Protein AF-0000000072555008 (afdb_homodimer)

Radius of gyration: 29.47 Å; Cα contacts (8 Å, |Δi|>4): 567; chains: 2; bounding box: 93×128×51 Å

Sequence (482 aa):
AQQAQQMPFIKNLASSDRKLRVESLSSLQSFLSSRTSLTPLDARKLWTGLYYALWMTDRPRPQQALASDLANLVHDLQDACVETWLAAFWSVLGTQWPHIEALRLDKFLLLVRRVFAAQVRVVKQRGYKGGDDVVEGVKRVLAGWCFDKEDEQRVALGLRLHVLDVWVDELEREGALGDDDEDARAFVEFVGGLVEGLKRCPVKSVRQRAGESHDDERLPWVEKKEGEEDEDEDEEVGGEDAQQAQQMPFIKNLASSDRKLRVESLSSLQSFLSSRTSLTPLDARKLWTGLYYALWMTDRPRPQQALASDLANLVHDLQDACVETWLAAFWSVLGTQWPHIEALRLDKFLLLVRRVFAAQVRVVKQRGYKGGDDVVEGVKRVLAGWCFDKEDEQRVALGLRLHVLDVWVDELEREGALGDDDEDARAFVEFVGGLVEGLKRCPVKSVRQRAGESHDDERLPWVEKKEGEEDEDEDEEVGGED

InterPro domains:
  IPR010301 Ribosomal RNA processing protein 1 [PF05997] (5-236)
  IPR010301 Ribosomal RNA processing protein 1 [PTHR13026] (2-173)

Solvent-accessible surface area (backbone atoms only — not comparable to full-atom values): 26040 Å² total; per-residue (Å²): 120,72,65,76,65,57,54,72,37,44,46,31,54,32,42,90,47,63,68,50,22,52,52,16,50,52,50,44,48,53,54,47,42,69,36,77,64,57,54,60,67,58,31,30,53,52,38,44,44,50,50,47,23,54,68,52,35,71,51,66,67,63,35,52,53,48,30,48,53,60,27,50,49,61,76,47,40,35,70,74,28,40,41,40,46,55,41,17,44,51,52,44,48,24,71,45,49,86,74,53,48,79,93,60,37,62,59,51,57,50,27,50,51,38,34,54,30,39,55,52,44,57,27,54,78,56,58,38,38,84,86,38,66,56,41,52,30,49,52,47,37,42,45,55,60,61,40,34,58,80,49,81,71,62,56,31,64,71,57,44,50,47,45,49,71,39,52,65,60,33,36,46,74,70,48,45,52,85,39,84,46,67,39,34,43,50,51,52,50,49,54,49,49,40,38,56,54,25,51,70,33,90,49,62,71,51,18,52,43,25,48,57,49,70,59,35,68,83,39,91,84,32,76,67,72,68,67,77,73,73,72,69,66,69,72,69,66,65,77,74,136,121,72,64,77,64,58,54,72,38,42,45,30,52,33,43,91,47,63,68,49,20,53,52,15,50,52,50,46,47,54,56,47,42,67,36,78,63,56,53,60,68,58,31,29,53,52,39,47,44,50,49,49,24,54,70,52,35,71,51,67,66,64,34,52,53,49,30,47,52,60,28,51,49,60,76,47,40,35,68,76,27,41,40,39,46,55,42,17,44,51,52,42,49,23,69,46,48,85,73,54,48,78,93,60,37,61,59,53,57,50,28,51,51,38,34,53,32,39,54,51,47,58,26,54,77,56,59,36,38,82,85,38,68,56,42,51,32,49,52,49,36,43,44,54,59,60,42,34,58,80,49,81,71,61,56,32,66,70,58,42,49,48,45,48,72,40,53,66,61,35,37,45,73,70,46,46,52,85,40,86,46,67,39,34,44,51,51,53,50,49,54,49,49,40,38,56,53,25,53,70,33,92,50,63,72,50,16,52,42,24,48,58,49,70,57,35,68,85,39,91,86,35,77,69,72,69,69,78,72,76,74,74,70,74,76,72,75,70,75,73,126

Organism: Hypocrea jecorina (strain QM6a) (NCBI:txid431241)

Foldseek 3Di:
DVVLVCLVLLQQCLPPDPVSNVVSLVVVLVVQLPDPEDDLVSLLSVLLSLVVSLLNRDDDVSLLVSLLSLLQSLVSHDLNHNLSNLLSNLLNCQVCVVVDDPSRVVSVLSSLLNNLLSLLLQCVVVVLDPPPPSSVSSLCSCCVRQLPQVCPSVGHPVSNLSSLVCNVVSCVVNPLQPPPRPSSLVSLVSSLVSLCSNLPHPDPSSNVSSVVSSQDCSRPVNPPPPPPPCPVPPPPPPPDD/DVVLVCLVLLQQCLPPDPVSNVVSLVVVLVVQLPDPEDDLVSLLSVLLSLVVSLLNRDDDVSLLVSLLSLLQSLVSHDLNHNLSNLLSNLLNCQVCVVVDDPSRVVSVLSSLLNNLLSLLLQCVVVVLDPPPPSSVSSLCSCCVRQLPQVCPSVGHPVSNLSSLVCNVVSCVVNPLQPPPRPSSLVVLVSSLVSLCSNLPHPDPSSNVSSVVSSQPCSRPVNPPPPPPPPPVPDDPDPPPD

Structure (mmCIF, N/CA/C/O backbone):
data_AF-0000000072555008-model_v1
#
loop_
_entity.id
_entity.type
_entity.pdbx_description
1 polymer 'Predicted protein'
#
loop_
_atom_site.group_PDB
_atom_site.id
_atom_site.type_symbol
_atom_site.label_atom_id
_atom_site.label_alt_id
_atom_site.label_comp_id
_atom_site.label_asym_id
_atom_site.label_entity_id
_atom_site.label_seq_id
_atom_site.pdbx_PDB_ins_code
_atom_site.Cartn_x
_atom_site.Cartn_y
_atom_site.Cartn_z
_atom_site.occupancy
_atom_site.B_iso_or_equiv
_atom_site.auth_seq_id
_atom_site.auth_comp_id
_atom_site.auth_asym_id
_atom_site.auth_atom_id
_atom_site.pdbx_PDB_model_num
ATOM 1 N N . ALA A 1 1 ? -21.734 2.578 4.02 1 36.19 1 ALA A N 1
ATOM 2 C CA . ALA A 1 1 ? -20.781 1.483 3.887 1 36.19 1 ALA A CA 1
ATOM 3 C C . ALA A 1 1 ? -20.547 1.129 2.422 1 36.19 1 ALA A C 1
ATOM 5 O O . ALA A 1 1 ? -19.406 0.965 1.988 1 36.19 1 ALA A O 1
ATOM 6 N N . GLN A 1 2 ? -21.625 1.096 1.721 1 43.75 2 GLN A N 1
ATOM 7 C CA . GLN A 1 2 ? -21.656 0.642 0.334 1 43.75 2 GLN A CA 1
ATOM 8 C C . GLN A 1 2 ? -20.969 1.645 -0.585 1 43.75 2 GLN A C 1
ATOM 10 O O . GLN A 1 2 ? -20.266 1.254 -1.526 1 43.75 2 GLN A O 1
ATOM 15 N N . GLN A 1 3 ? -21.156 2.912 -0.338 1 46.06 3 GLN A N 1
ATOM 16 C CA . GLN A 1 3 ? -20.766 4.016 -1.208 1 46.06 3 GLN A CA 1
ATOM 17 C C . GLN A 1 3 ? -19.25 4.203 -1.208 1 46.06 3 GLN A C 1
ATOM 19 O O . GLN A 1 3 ? -18.672 4.586 -2.225 1 46.06 3 GLN A O 1
ATOM 24 N N . ALA A 1 4 ? -18.625 4.078 -0.032 1 45.91 4 ALA A N 1
ATOM 25 C CA . ALA A 1 4 ? -17.172 4.246 0.033 1 45.91 4 ALA A CA 1
ATOM 26 C C . ALA A 1 4 ? -16.453 3.172 -0.778 1 45.91 4 ALA A C 1
ATOM 28 O O . ALA A 1 4 ? -15.258 3.281 -1.046 1 45.91 4 ALA A O 1
ATOM 29 N N . GLN A 1 5 ? -17.281 2.111 -1.047 1 48.34 5 GLN A N 1
ATOM 30 C CA . GLN A 1 5 ? -16.75 0.978 -1.797 1 48.34 5 GLN A CA 1
ATOM 31 C C . GLN A 1 5 ? -16.391 1.383 -3.221 1 48.34 5 GLN A C 1
ATOM 33 O O . GLN A 1 5 ? -15.461 0.819 -3.814 1 48.34 5 GLN A O 1
ATOM 38 N N . GLN A 1 6 ? -17.203 2.395 -3.84 1 57.12 6 GLN A N 1
ATOM 39 C CA . GLN A 1 6 ? -16.969 2.736 -5.234 1 57.12 6 GLN A CA 1
ATOM 40 C C . GLN A 1 6 ? -16.281 4.098 -5.355 1 57.12 6 GLN A C 1
ATOM 42 O O . GLN A 1 6 ? -16.938 5.137 -5.262 1 57.12 6 GLN A O 1
ATOM 47 N N . MET A 1 7 ? -14.992 4.113 -4.961 1 64.31 7 MET A N 1
ATOM 48 C CA . MET A 1 7 ? -14.305 5.402 -4.98 1 64.31 7 MET A CA 1
ATOM 49 C C . MET A 1 7 ? -13.844 5.75 -6.391 1 64.31 7 MET A C 1
ATOM 51 O O . MET A 1 7 ? -12.648 5.934 -6.625 1 64.31 7 MET A O 1
ATOM 55 N N . PRO A 1 8 ? -14.898 5.707 -7.32 1 66.12 8 PRO A N 1
ATOM 56 C CA . PRO A 1 8 ? -14.484 5.863 -8.719 1 66.12 8 PRO A CA 1
ATOM 57 C C . PRO A 1 8 ? -13.703 7.152 -8.961 1 66.12 8 PRO A C 1
ATOM 59 O O . PRO A 1 8 ? -12.922 7.238 -9.914 1 66.12 8 PRO A O 1
ATOM 62 N N . PHE A 1 9 ? -13.812 8.039 -7.914 1 79.81 9 PHE A N 1
ATOM 63 C CA . PHE A 1 9 ? -13.211 9.344 -8.18 1 79.81 9 PHE A CA 1
ATOM 64 C C . PHE A 1 9 ? -11.727 9.336 -7.828 1 79.81 9 PHE A C 1
ATOM 66 O O . PHE A 1 9 ? -10.969 10.18 -8.32 1 79.81 9 PHE A O 1
ATOM 73 N N . ILE A 1 10 ? -11.227 8.344 -7.141 1 86.44 10 ILE A N 1
ATOM 74 C CA . ILE A 1 10 ? -9.836 8.422 -6.695 1 86.44 10 ILE A CA 1
ATOM 75 C C . ILE A 1 10 ? -8.914 7.895 -7.793 1 86.44 10 ILE A C 1
ATOM 77 O O . ILE A 1 10 ? -7.824 8.438 -8.008 1 86.44 10 ILE A O 1
ATOM 81 N N . LYS A 1 11 ? -9.391 6.934 -8.625 1 86.31 11 LYS A N 1
ATOM 82 C CA . LYS A 1 11 ? -8.516 6.25 -9.586 1 86.31 11 LYS A CA 1
ATOM 83 C C . LYS A 1 11 ? -8.078 7.199 -10.695 1 86.31 11 LYS A C 1
ATOM 85 O O . LYS A 1 11 ? -7.008 7.02 -11.281 1 86.31 11 LYS A O 1
ATOM 90 N N . ASN A 1 12 ? -8.883 8.273 -10.883 1 88.12 12 ASN A N 1
ATOM 91 C CA . ASN A 1 12 ? -8.57 9.172 -11.992 1 88.12 12 ASN A CA 1
ATOM 92 C C . ASN A 1 12 ? -7.715 10.352 -11.539 1 88.12 12 ASN A C 1
ATOM 94 O O . ASN A 1 12 ? -7.293 11.172 -12.359 1 88.12 12 ASN A O 1
ATOM 98 N N . LEU A 1 13 ? -7.422 10.422 -10.281 1 90.44 13 LEU A N 1
ATOM 99 C CA . LEU A 1 13 ? -6.617 11.516 -9.758 1 90.44 13 LEU A CA 1
ATOM 100 C C . LEU A 1 13 ? -5.191 11.445 -10.297 1 90.44 13 LEU A C 1
ATOM 102 O O . LEU A 1 13 ? -4.496 12.461 -10.352 1 90.44 13 LEU A O 1
ATOM 106 N N . ALA A 1 14 ? -4.758 10.227 -10.672 1 86.56 14 ALA A N 1
ATOM 107 C CA . ALA A 1 14 ? -3.391 10.039 -11.156 1 86.56 14 ALA A CA 1
ATOM 108 C C . ALA A 1 14 ? -3.355 9.969 -12.68 1 86.56 14 ALA A C 1
ATOM 110 O O . ALA A 1 14 ? -2.311 9.688 -13.266 1 86.56 14 ALA A O 1
ATOM 111 N N . SER A 1 15 ? -4.496 10.289 -13.297 1 84.44 15 SER A N 1
ATOM 112 C CA . SER A 1 15 ? -4.602 10.195 -14.75 1 84.44 15 SER A CA 1
ATOM 113 C C . SER A 1 15 ? -3.682 11.195 -15.438 1 84.44 15 SER A C 1
ATOM 115 O O . SER A 1 15 ? -3.455 12.297 -14.93 1 84.44 15 SER A O 1
ATOM 117 N N . SER A 1 16 ? -3.221 10.836 -16.562 1 81.31 16 SER A N 1
ATOM 118 C CA . SER A 1 16 ? -2.465 11.781 -17.375 1 81.31 16 SER A CA 1
ATOM 119 C C . SER A 1 16 ? -3.377 12.836 -18 1 81.31 16 SER A C 1
ATOM 121 O O . SER A 1 16 ? -2.906 13.875 -18.453 1 81.31 16 SER A O 1
ATOM 123 N N . ASP A 1 17 ? -4.609 12.539 -18.016 1 84.12 17 ASP A N 1
ATOM 124 C CA . ASP A 1 17 ? -5.617 13.461 -18.531 1 84.12 17 ASP A CA 1
ATOM 125 C C . ASP A 1 17 ? -6.039 14.469 -17.469 1 84.12 17 ASP A C 1
ATOM 127 O O . ASP A 1 17 ? -6.707 14.109 -16.5 1 84.12 17 ASP A O 1
ATOM 131 N N . ARG A 1 18 ? -5.812 15.758 -17.734 1 87.44 18 ARG A N 1
ATOM 132 C CA . ARG A 1 18 ? -6.086 16.828 -16.781 1 87.44 18 ARG A CA 1
ATOM 133 C C . ARG A 1 18 ? -7.578 16.938 -16.5 1 87.44 18 ARG A C 1
ATOM 135 O O . ARG A 1 18 ? -7.98 17.188 -15.359 1 87.44 18 ARG A O 1
ATOM 142 N N . LYS A 1 19 ? -8.367 16.812 -17.516 1 90.25 19 LYS A N 1
ATOM 143 C CA . LYS A 1 19 ? -9.82 16.922 -17.344 1 90.25 19 LYS A CA 1
ATOM 144 C C . LYS A 1 19 ? -10.336 15.859 -16.391 1 90.25 19 LYS A C 1
ATOM 146 O O . LYS A 1 19 ? -11.164 16.156 -15.516 1 90.25 19 LYS A O 1
ATOM 151 N N . LEU A 1 20 ? -9.844 14.672 -16.516 1 87.56 20 LEU A N 1
ATOM 152 C CA . LEU A 1 20 ? -10.25 13.578 -15.633 1 87.56 20 LEU A CA 1
ATOM 153 C C . LEU A 1 20 ? -9.797 13.844 -14.203 1 87.56 20 LEU A C 1
ATOM 155 O O . LEU A 1 20 ? -10.531 13.57 -13.25 1 87.56 20 LEU A O 1
ATOM 159 N N . ARG A 1 21 ? -8.594 14.406 -14.039 1 90.62 21 ARG A N 1
ATOM 160 C CA . ARG A 1 21 ? -8.086 14.711 -12.703 1 90.62 21 ARG A CA 1
ATOM 161 C C . ARG A 1 21 ? -8.945 15.766 -12.016 1 90.62 21 ARG A C 1
ATOM 163 O O . ARG A 1 21 ? -9.305 15.609 -10.844 1 90.62 21 ARG A O 1
ATOM 170 N N . VAL A 1 22 ? -9.297 16.781 -12.789 1 93.38 22 VAL A N 1
ATOM 171 C CA . VAL A 1 22 ? -10.062 17.891 -12.242 1 93.38 22 VAL A CA 1
ATOM 172 C C . VAL A 1 22 ? -11.461 17.406 -11.867 1 93.38 22 VAL A C 1
ATOM 174 O O . VAL A 1 22 ? -11.961 17.734 -10.781 1 93.38 22 VAL A O 1
ATOM 177 N N . GLU A 1 23 ? -12.062 16.656 -12.742 1 92.5 23 GLU A N 1
ATOM 178 C CA . GLU A 1 23 ? -13.391 16.125 -12.477 1 92.5 23 GLU A CA 1
ATOM 179 C C . GLU A 1 23 ? -13.375 15.195 -11.266 1 92.5 23 GLU A C 1
ATOM 181 O O . GLU A 1 23 ? -14.297 15.227 -10.445 1 92.5 23 GLU A O 1
ATOM 186 N N . SER A 1 24 ? -12.383 14.414 -11.203 1 92.81 24 SER A N 1
ATOM 187 C CA . SER A 1 24 ? -12.242 13.477 -10.094 1 92.81 24 SER A CA 1
ATOM 188 C C . SER A 1 24 ? -12.078 14.219 -8.766 1 92.81 24 SER A C 1
ATOM 190 O O . SER A 1 24 ? -12.703 13.859 -7.77 1 92.81 24 SER A O 1
ATOM 192 N N . LEU A 1 25 ? -11.273 15.227 -8.766 1 95.5 25 LEU A N 1
ATOM 193 C CA . LEU A 1 25 ? -11.062 16.016 -7.562 1 95.5 25 LEU A CA 1
ATOM 194 C C . LEU A 1 25 ? -12.359 16.703 -7.125 1 95.5 25 LEU A C 1
ATOM 196 O O . LEU A 1 25 ? -12.695 16.703 -5.938 1 95.5 25 LEU A O 1
ATOM 200 N N . SER A 1 26 ? -13.062 17.203 -8.086 1 95.75 26 SER A N 1
ATOM 201 C CA . SER A 1 26 ? -14.328 17.875 -7.793 1 95.75 26 SER A CA 1
ATOM 202 C C . SER A 1 26 ? -15.336 16.906 -7.188 1 95.75 26 SER A C 1
ATOM 204 O O . SER A 1 26 ? -16.047 17.25 -6.234 1 95.75 26 SER A O 1
ATOM 206 N N . SER A 1 27 ? -15.414 15.75 -7.754 1 93.81 27 SER A N 1
ATOM 207 C CA . SER A 1 27 ? -16.312 14.727 -7.234 1 93.81 27 SER A CA 1
ATOM 208 C C . SER A 1 27 ? -15.938 14.328 -5.812 1 93.81 27 SER A C 1
ATOM 210 O O . SER A 1 27 ? -16.812 14.141 -4.961 1 93.81 27 SER A O 1
ATOM 212 N N . LEU A 1 28 ? -14.68 14.219 -5.574 1 95.5 28 LEU A N 1
ATOM 213 C CA . LEU A 1 28 ? -14.18 13.867 -4.246 1 95.5 28 LEU A CA 1
ATOM 214 C C . LEU A 1 28 ? -14.523 14.953 -3.234 1 95.5 28 LEU A C 1
ATOM 216 O O . LEU A 1 28 ? -14.992 14.656 -2.133 1 95.5 28 LEU A O 1
ATOM 220 N N . GLN A 1 29 ? -14.281 16.156 -3.598 1 96.81 29 GLN A N 1
ATOM 221 C CA . GLN A 1 29 ? -14.602 17.281 -2.732 1 96.81 29 GLN A CA 1
ATOM 222 C C . GLN A 1 29 ? -16.094 17.297 -2.387 1 96.81 29 GLN A C 1
ATOM 224 O O . GLN A 1 29 ? -16.453 17.484 -1.225 1 96.81 29 GLN A O 1
ATOM 229 N N . SER A 1 30 ? -16.953 17.078 -3.363 1 95.06 30 SER A N 1
ATOM 230 C CA . SER A 1 30 ? -18.391 17.047 -3.152 1 95.06 30 SER A CA 1
ATOM 231 C C . SER A 1 30 ? -18.781 15.914 -2.223 1 95.06 30 SER A C 1
ATOM 233 O O . SER A 1 30 ? -19.609 16.094 -1.317 1 95.06 30 SER A O 1
ATOM 235 N N . PHE A 1 31 ? -18.234 14.828 -2.451 1 94.81 31 PHE A N 1
ATOM 236 C CA . PHE A 1 31 ? -18.484 13.656 -1.626 1 94.81 31 PHE A CA 1
ATOM 237 C C . PHE A 1 31 ? -18.125 13.922 -0.171 1 94.81 31 PHE A C 1
ATOM 239 O O . PHE A 1 31 ? -18.922 13.688 0.731 1 94.81 31 PHE A O 1
ATOM 246 N N . LEU A 1 32 ? -16.938 14.461 0.066 1 96.19 32 LEU A N 1
ATOM 247 C CA . LEU A 1 32 ? -16.438 14.688 1.416 1 96.19 32 LEU A CA 1
ATOM 248 C C . LEU A 1 32 ? -17.234 15.789 2.115 1 96.19 32 LEU A C 1
ATOM 250 O O .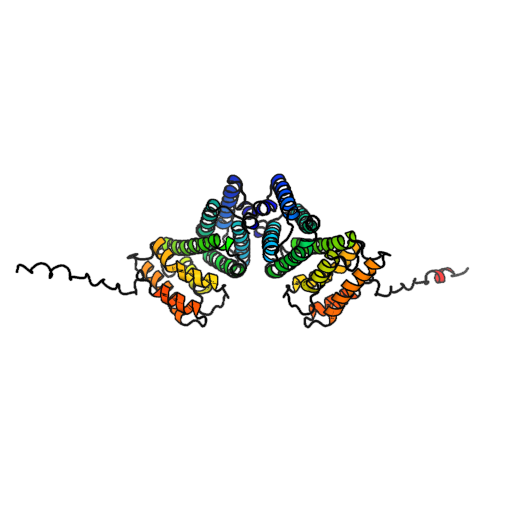 LEU A 1 32 ? -17.516 15.688 3.311 1 96.19 32 LEU A O 1
ATOM 254 N N . SER A 1 33 ? -17.578 16.75 1.352 1 96.38 33 SER A N 1
ATOM 255 C CA . SER A 1 33 ? -18.297 17.875 1.929 1 96.38 33 SER A CA 1
ATOM 256 C C . SER A 1 33 ? -19.703 17.484 2.369 1 96.38 33 SER A C 1
ATOM 258 O O . SER A 1 33 ? -20.297 18.141 3.232 1 96.38 33 SER A O 1
ATOM 260 N N . SER A 1 34 ? -20.234 16.438 1.806 1 95.44 34 SER A N 1
ATOM 261 C CA . SER A 1 34 ? -21.594 16.016 2.104 1 95.44 34 SER A CA 1
ATOM 262 C C . SER A 1 34 ? -21.625 15.086 3.32 1 95.44 34 SER A C 1
ATOM 264 O O . SER A 1 34 ? -22.703 14.789 3.852 1 95.44 34 SER A O 1
ATOM 266 N N . ARG A 1 35 ? -20.469 14.695 3.781 1 95.25 35 ARG A N 1
ATOM 267 C CA . ARG A 1 35 ? -20.422 13.766 4.902 1 95.25 35 ARG A CA 1
ATOM 268 C C . ARG A 1 35 ? -20.656 14.484 6.227 1 95.25 35 ARG A C 1
ATOM 270 O O . ARG A 1 35 ? -19.953 15.453 6.535 1 95.25 35 ARG A O 1
ATOM 277 N N . THR A 1 36 ? -21.516 13.938 6.996 1 96.88 36 THR A N 1
ATOM 278 C CA . THR A 1 36 ? -21.766 14.508 8.312 1 96.88 36 THR A CA 1
ATOM 279 C C . THR A 1 36 ? -20.938 13.789 9.383 1 96.88 36 THR A C 1
ATOM 281 O O . THR A 1 36 ? -20.797 14.289 10.5 1 96.88 36 THR A O 1
ATOM 284 N N . SER A 1 37 ? -20.516 12.625 9.023 1 97.12 37 SER A N 1
ATOM 285 C CA . SER A 1 37 ? -19.609 11.852 9.867 1 97.12 37 SER A CA 1
ATOM 286 C C . SER A 1 37 ? -18.672 10.984 9.031 1 97.12 37 SER A C 1
ATOM 288 O O . SER A 1 37 ? -18.953 10.727 7.859 1 97.12 37 SER A O 1
ATOM 290 N N . LEU A 1 38 ? -17.5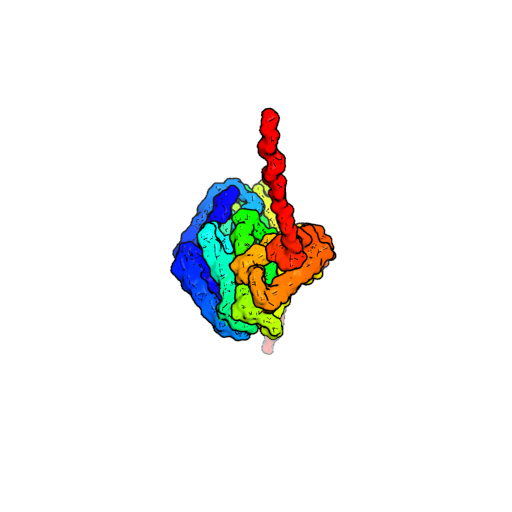94 10.648 9.641 1 96.62 38 LEU A N 1
ATOM 291 C CA . LEU A 1 38 ? -16.578 9.82 9 1 96.62 38 LEU A CA 1
ATOM 292 C C . LEU A 1 38 ? -15.953 8.852 10 1 96.62 38 LEU A C 1
ATOM 294 O O . LEU A 1 38 ? -15.406 9.273 11.023 1 96.62 38 LEU A O 1
ATOM 298 N N . THR A 1 39 ? -16.109 7.574 9.734 1 97.12 39 THR A N 1
ATOM 299 C CA . THR A 1 39 ? -15.477 6.609 10.625 1 97.12 39 THR A CA 1
ATOM 300 C C . THR A 1 39 ? -13.969 6.555 10.367 1 97.12 39 THR A C 1
ATOM 302 O O . THR A 1 39 ? -13.516 6.84 9.258 1 97.12 39 THR A O 1
ATOM 305 N N . PRO A 1 40 ? -13.227 6.18 11.352 1 97.38 40 PRO A N 1
ATOM 306 C CA . PRO A 1 40 ? -11.789 6.023 11.133 1 97.38 40 PRO A CA 1
ATOM 307 C C . PRO A 1 40 ? -11.461 5.066 9.992 1 97.38 40 PRO A C 1
ATOM 309 O O . PRO A 1 40 ? -10.562 5.336 9.195 1 97.38 40 PRO A O 1
ATOM 312 N N . LEU A 1 41 ? -12.242 4.023 9.883 1 94.69 41 LEU A N 1
ATOM 313 C CA . LEU A 1 41 ? -12.016 3.033 8.836 1 94.69 41 LEU A CA 1
ATOM 314 C C . LEU A 1 41 ? -12.273 3.629 7.457 1 94.69 41 LEU A C 1
ATOM 316 O O . LEU A 1 41 ? -11.469 3.461 6.539 1 94.69 41 LEU A O 1
ATOM 320 N N . ASP A 1 42 ? -13.32 4.371 7.32 1 93.75 42 ASP A N 1
ATOM 321 C CA . ASP A 1 42 ? -13.648 4.992 6.043 1 93.75 42 ASP A CA 1
ATOM 322 C C . ASP A 1 42 ? -12.602 6.035 5.656 1 93.75 42 ASP A C 1
ATOM 324 O O . ASP A 1 42 ? -12.211 6.129 4.488 1 93.75 42 ASP A O 1
ATOM 328 N N . ALA A 1 43 ? -12.156 6.75 6.617 1 97.31 43 ALA A N 1
ATOM 329 C CA . ALA A 1 43 ? -11.148 7.777 6.359 1 97.31 43 ALA A CA 1
ATOM 330 C C . ALA A 1 43 ? -9.836 7.152 5.906 1 97.31 43 ALA A C 1
ATOM 332 O O . ALA A 1 43 ? -9.203 7.637 4.969 1 97.31 43 ALA A O 1
ATOM 333 N N . ARG A 1 44 ? -9.484 6.062 6.523 1 96.69 44 ARG A N 1
ATOM 334 C CA . ARG A 1 44 ? -8.242 5.391 6.156 1 96.69 44 ARG A CA 1
ATOM 335 C C . ARG A 1 44 ? -8.336 4.781 4.762 1 96.69 44 ARG A C 1
ATOM 337 O O . ARG A 1 44 ? -7.367 4.805 4 1 96.69 44 ARG A O 1
ATOM 344 N N . LYS A 1 45 ? -9.453 4.273 4.453 1 93.44 45 LYS A N 1
ATOM 345 C CA . LYS A 1 45 ? -9.672 3.736 3.113 1 93.44 45 LYS A CA 1
ATOM 346 C C . LYS A 1 45 ? -9.523 4.824 2.055 1 93.44 45 LYS A C 1
ATOM 348 O O . LYS A 1 45 ? -8.852 4.625 1.04 1 93.44 45 LYS A O 1
ATOM 353 N N . LEU A 1 46 ? -10.109 5.926 2.361 1 95.56 46 LEU A N 1
ATOM 354 C CA . LEU A 1 46 ? -10.023 7.047 1.431 1 95.56 46 LEU A CA 1
ATOM 355 C C . LEU A 1 46 ? -8.586 7.527 1.285 1 95.56 46 LEU A C 1
ATOM 357 O O . LEU A 1 46 ? -8.094 7.691 0.167 1 95.56 46 LEU A O 1
ATOM 361 N N . TRP A 1 47 ? -7.914 7.641 2.371 1 97.31 47 TRP A N 1
ATOM 362 C CA . TRP A 1 47 ? -6.535 8.125 2.322 1 97.31 47 TRP A CA 1
ATOM 363 C C . TRP A 1 47 ? -5.621 7.09 1.673 1 97.31 47 TRP A C 1
ATOM 365 O O . TRP A 1 47 ? -4.648 7.445 1.003 1 97.31 47 TRP A O 1
ATOM 375 N N . THR A 1 48 ? -5.953 5.801 1.844 1 96 48 THR A N 1
ATOM 376 C CA . THR A 1 48 ? -5.184 4.773 1.153 1 96 48 THR A CA 1
ATOM 377 C C . THR A 1 48 ? -5.266 4.965 -0.359 1 96 48 THR A C 1
ATOM 379 O O . THR A 1 48 ? -4.242 4.93 -1.048 1 96 48 THR A O 1
ATOM 382 N N . GLY A 1 49 ? -6.434 5.215 -0.834 1 95.19 49 GLY A N 1
ATOM 383 C CA . GLY A 1 49 ? -6.586 5.516 -2.248 1 95.19 49 GLY A CA 1
ATOM 384 C C . GLY A 1 49 ? -5.852 6.773 -2.674 1 95.19 49 GLY A C 1
ATOM 385 O O . GLY A 1 49 ? -5.227 6.805 -3.736 1 95.19 49 GLY A O 1
ATOM 386 N N . LEU A 1 50 ? -5.922 7.742 -1.907 1 97.44 50 LEU A N 1
ATOM 387 C CA . LEU A 1 50 ? -5.254 9 -2.219 1 97.44 50 LEU A CA 1
ATOM 388 C C . LEU A 1 50 ? -3.738 8.828 -2.223 1 97.44 50 LEU A C 1
ATOM 390 O O . LEU A 1 50 ? -3.047 9.398 -3.072 1 97.44 50 LEU A O 1
ATOM 394 N N . TYR A 1 51 ? -3.258 8.07 -1.251 1 97.5 51 TYR A N 1
ATOM 395 C CA . TYR A 1 51 ? -1.842 7.723 -1.229 1 97.5 51 TYR A CA 1
ATOM 396 C C . TYR A 1 51 ? -1.429 7.043 -2.529 1 97.5 51 TYR A C 1
ATOM 398 O O . TYR A 1 51 ? -0.406 7.395 -3.123 1 97.5 51 TYR A O 1
ATOM 406 N N . TYR A 1 52 ? -2.256 6.074 -2.949 1 95.12 52 TYR A N 1
ATOM 407 C CA . TYR A 1 52 ? -1.936 5.352 -4.172 1 95.12 52 TYR A CA 1
ATOM 408 C C . TYR A 1 52 ? -1.95 6.281 -5.379 1 95.12 52 TYR A C 1
ATOM 410 O O . TYR A 1 52 ? -1.123 6.148 -6.285 1 95.12 52 TYR A O 1
ATOM 418 N N . ALA A 1 53 ? -2.869 7.164 -5.418 1 94.62 53 ALA A N 1
ATOM 419 C CA . ALA A 1 53 ? -2.949 8.117 -6.52 1 94.62 53 ALA A CA 1
ATOM 420 C C . ALA A 1 53 ? -1.681 8.961 -6.605 1 94.62 53 ALA A C 1
ATOM 422 O O . ALA A 1 53 ? -1.115 9.141 -7.688 1 94.62 53 ALA A O 1
ATOM 423 N N . LEU A 1 54 ? -1.241 9.43 -5.52 1 96.62 54 LEU A N 1
ATOM 424 C CA . LEU A 1 54 ? -0.025 10.234 -5.527 1 96.62 54 LEU A CA 1
ATOM 425 C C . LEU A 1 54 ? 1.191 9.383 -5.867 1 96.62 54 LEU A C 1
ATOM 427 O O . LEU A 1 54 ? 2.078 9.82 -6.602 1 96.62 54 LEU A O 1
ATOM 431 N N . TRP A 1 55 ? 1.2 8.203 -5.305 1 95.69 55 TRP A N 1
ATOM 432 C CA . TRP A 1 55 ? 2.285 7.273 -5.59 1 95.69 55 TRP A CA 1
ATOM 433 C C . TRP A 1 55 ? 2.439 7.062 -7.094 1 95.69 55 TRP A C 1
ATOM 435 O O . TRP A 1 55 ? 3.559 7.043 -7.609 1 95.69 55 TRP A O 1
ATOM 445 N N . MET A 1 56 ? 1.399 7.051 -7.809 1 92.75 56 MET A N 1
ATOM 446 C CA . MET A 1 56 ? 1.391 6.727 -9.234 1 92.75 56 MET A CA 1
ATOM 447 C C . MET A 1 56 ? 1.657 7.969 -10.078 1 92.75 56 MET A C 1
ATOM 449 O O . MET A 1 56 ? 1.891 7.867 -11.281 1 92.75 56 MET A O 1
ATOM 453 N N . THR A 1 57 ? 1.559 9.117 -9.469 1 91.94 57 THR A N 1
ATOM 454 C CA . THR A 1 57 ? 1.826 10.359 -10.188 1 91.94 57 THR A CA 1
ATOM 455 C C . THR A 1 57 ? 3.326 10.555 -10.383 1 91.94 57 THR A C 1
ATOM 457 O O . THR A 1 57 ? 4.086 10.625 -9.414 1 91.94 57 THR A O 1
ATOM 460 N N . ASP A 1 58 ? 3.814 10.789 -11.648 1 86.31 58 ASP A N 1
ATOM 461 C CA . ASP A 1 58 ? 5.246 10.672 -11.922 1 86.31 58 ASP A CA 1
ATOM 462 C C . ASP A 1 58 ? 5.871 12.055 -12.141 1 86.31 58 ASP A C 1
ATOM 464 O O . ASP A 1 58 ? 7.008 12.297 -11.734 1 86.31 58 ASP A O 1
ATOM 468 N N . ARG A 1 59 ? 5.117 12.891 -12.75 1 88.62 59 ARG A N 1
ATOM 469 C CA . ARG A 1 59 ? 5.707 14.164 -13.141 1 88.62 59 ARG A CA 1
ATOM 470 C C . ARG A 1 59 ? 5.676 15.156 -11.992 1 88.62 59 ARG A C 1
ATOM 472 O O . ARG A 1 59 ? 4.707 15.203 -11.227 1 88.62 59 ARG A O 1
ATOM 479 N N . PRO A 1 60 ? 6.652 15.984 -11.836 1 92.81 60 PRO A N 1
ATOM 480 C CA . PRO A 1 60 ? 6.793 16.875 -10.688 1 92.81 60 PRO A CA 1
ATOM 481 C C . PRO A 1 60 ? 5.613 17.844 -10.539 1 92.81 60 PRO A C 1
ATOM 483 O O . PRO A 1 60 ? 5.07 18 -9.445 1 92.81 60 PRO A O 1
ATOM 486 N N . ARG A 1 61 ? 5.23 18.5 -11.594 1 93.75 61 ARG A N 1
ATOM 487 C CA . ARG A 1 61 ? 4.176 19.5 -11.484 1 93.75 61 ARG A CA 1
ATOM 488 C C . ARG A 1 61 ? 2.859 18.859 -11.055 1 93.75 61 ARG A C 1
ATOM 490 O O . ARG A 1 61 ? 2.225 19.328 -10.102 1 93.75 61 ARG A O 1
ATOM 497 N N . PRO A 1 62 ? 2.449 17.75 -11.711 1 93 62 PRO A N 1
ATOM 498 C CA . PRO A 1 62 ? 1.249 17.062 -11.227 1 93 62 PRO A CA 1
ATOM 499 C C . PRO A 1 62 ? 1.395 16.547 -9.797 1 93 62 PRO A C 1
ATOM 501 O O . PRO A 1 62 ? 0.421 16.531 -9.039 1 93 62 PRO A O 1
ATOM 504 N N . GLN A 1 63 ? 2.6 16.156 -9.406 1 95.31 63 GLN A N 1
ATOM 505 C CA . GLN A 1 63 ? 2.844 15.719 -8.031 1 95.31 63 GLN A CA 1
ATOM 506 C C . GLN A 1 63 ? 2.58 16.859 -7.043 1 95.31 63 GLN A C 1
ATOM 508 O O . GLN A 1 63 ? 1.882 16.656 -6.043 1 95.31 63 GLN A O 1
ATOM 513 N N . GLN A 1 64 ? 3.074 17.984 -7.328 1 97.56 64 GLN A N 1
ATOM 514 C CA . GLN A 1 64 ? 2.918 19.141 -6.461 1 97.56 64 GLN A CA 1
ATOM 515 C C . GLN A 1 64 ? 1.456 19.562 -6.375 1 97.56 64 GLN A C 1
ATOM 517 O O . GLN A 1 64 ? 0.945 19.828 -5.281 1 97.56 64 GLN A O 1
ATOM 522 N N . ALA A 1 65 ? 0.86 19.609 -7.535 1 96.88 65 ALA A N 1
ATOM 523 C CA . ALA A 1 65 ? -0.543 20.016 -7.578 1 96.88 65 ALA A CA 1
ATOM 524 C C . ALA A 1 65 ? -1.417 19.047 -6.785 1 96.88 65 ALA A C 1
ATOM 526 O O . ALA A 1 65 ? -2.242 19.469 -5.973 1 96.88 65 ALA A O 1
ATOM 527 N N . LEU A 1 66 ? -1.206 17.766 -7.004 1 97.12 66 LEU A N 1
ATOM 528 C CA . LEU A 1 66 ? -2.018 16.766 -6.316 1 97.12 66 LEU A CA 1
ATOM 529 C C . LEU A 1 66 ? -1.756 16.797 -4.812 1 97.12 66 LEU A C 1
ATOM 531 O O . LEU A 1 66 ? -2.691 16.719 -4.016 1 97.12 66 LEU A O 1
ATOM 535 N N . ALA A 1 67 ? -0.47 16.906 -4.387 1 98.5 67 ALA A N 1
ATOM 536 C CA . ALA A 1 67 ? -0.138 17 -2.967 1 98.5 67 ALA A CA 1
ATOM 537 C C . ALA A 1 67 ? -0.88 18.156 -2.301 1 98.5 67 ALA A C 1
ATOM 539 O O . ALA A 1 67 ? -1.429 18 -1.207 1 98.5 67 ALA A O 1
ATOM 540 N N . SER A 1 68 ? -0.909 19.281 -2.98 1 98.44 68 SER A N 1
ATOM 541 C CA . SER A 1 68 ? -1.606 20.453 -2.457 1 98.44 68 SER A CA 1
ATOM 542 C C . SER A 1 68 ? -3.111 20.219 -2.4 1 98.44 68 SER A C 1
ATOM 544 O O . SER A 1 68 ? -3.76 20.547 -1.403 1 98.44 68 SER A O 1
ATOM 546 N N . ASP A 1 69 ? -3.639 19.656 -3.471 1 98.06 69 ASP A N 1
ATOM 547 C CA . ASP A 1 69 ? -5.07 19.375 -3.518 1 98.06 69 ASP A CA 1
ATOM 548 C C . ASP A 1 69 ? -5.48 18.422 -2.396 1 98.06 69 ASP A C 1
ATOM 550 O O . ASP A 1 69 ? -6.48 18.656 -1.715 1 98.06 69 ASP A O 1
ATOM 554 N N . LEU A 1 70 ? -4.711 17.391 -2.209 1 98.62 70 LEU A N 1
ATOM 555 C CA . LEU A 1 70 ? -5.02 16.406 -1.182 1 98.62 70 LEU A CA 1
ATOM 556 C C . LEU A 1 70 ? -4.98 17.031 0.207 1 98.62 70 LEU A C 1
ATOM 558 O O . LEU A 1 70 ? -5.871 16.797 1.026 1 98.62 70 LEU A O 1
ATOM 562 N N . ALA A 1 71 ? -3.963 17.812 0.468 1 98.88 71 ALA A N 1
ATOM 563 C CA . ALA A 1 71 ? -3.811 18.453 1.767 1 98.88 71 ALA A CA 1
ATOM 564 C C . ALA A 1 71 ? -4.988 19.375 2.059 1 98.88 71 ALA A C 1
ATOM 566 O O . ALA A 1 71 ? -5.434 19.484 3.205 1 98.88 71 ALA A O 1
ATOM 567 N N . ASN A 1 72 ? -5.527 20 1.037 1 98.56 72 ASN A N 1
ATOM 568 C CA . ASN A 1 72 ? -6.551 21.031 1.206 1 98.56 72 ASN A CA 1
ATOM 569 C C . ASN A 1 72 ? -7.941 20.422 1.348 1 98.56 72 ASN A C 1
ATOM 571 O O . ASN A 1 72 ? -8.898 21.109 1.68 1 98.56 72 ASN A O 1
ATOM 575 N N . LEU A 1 73 ? -8.086 19.125 1.147 1 98.5 73 LEU A N 1
ATOM 576 C CA . LEU A 1 73 ? -9.383 18.469 1.271 1 98.5 73 LEU A CA 1
ATOM 577 C C . LEU A 1 73 ? -9.961 18.672 2.668 1 98.5 73 LEU A C 1
ATOM 579 O O . LEU A 1 73 ? -11.18 18.672 2.846 1 98.5 73 LEU A O 1
ATOM 583 N N . VAL A 1 74 ? -9.102 18.875 3.674 1 98.81 74 VAL A N 1
ATOM 584 C CA . VAL A 1 74 ? -9.539 19.016 5.055 1 98.81 74 VAL A CA 1
ATOM 585 C C . VAL A 1 74 ? -10.461 20.234 5.18 1 98.81 74 VAL A C 1
ATOM 587 O O . VAL A 1 74 ? -11.375 20.25 6.012 1 98.81 74 VAL A O 1
ATOM 590 N N . HIS A 1 75 ? -10.336 21.188 4.348 1 98.31 75 HIS A N 1
ATOM 591 C CA . HIS A 1 75 ? -11.102 22.422 4.434 1 98.31 75 HIS A CA 1
ATOM 592 C C . HIS A 1 75 ? -12.492 22.25 3.842 1 98.31 75 HIS A C 1
ATOM 594 O O . HIS A 1 75 ? -13.367 23.109 4.039 1 98.31 75 HIS A O 1
ATOM 600 N N . ASP A 1 76 ? -12.742 21.141 3.131 1 97.38 76 ASP A N 1
ATOM 601 C CA . ASP A 1 76 ? -14.047 20.859 2.553 1 97.38 76 ASP A CA 1
ATOM 602 C C . ASP A 1 76 ? -14.906 20.047 3.521 1 97.38 76 ASP A C 1
ATOM 604 O O . ASP A 1 76 ? -16.109 19.875 3.299 1 97.38 76 ASP A O 1
ATOM 608 N N . LEU A 1 77 ? -14.359 19.609 4.605 1 98.5 77 LEU A N 1
ATOM 609 C CA . LEU A 1 77 ? -15.031 18.688 5.516 1 98.5 77 LEU A CA 1
ATOM 610 C C . LEU A 1 77 ? -15.938 19.453 6.48 1 98.5 77 LEU A C 1
ATOM 612 O O . LEU A 1 77 ? -15.672 20.609 6.812 1 98.5 77 LEU A O 1
ATOM 616 N N . GLN A 1 78 ? -16.906 18.781 6.879 1 98.25 78 GLN A N 1
ATOM 617 C CA . GLN A 1 78 ? -17.641 19.25 8.047 1 98.25 78 GLN A CA 1
ATOM 618 C C . GLN A 1 78 ? -16.797 19.109 9.32 1 98.25 78 GLN A C 1
ATOM 620 O O . GLN A 1 78 ? -15.953 18.219 9.406 1 98.25 78 GLN A O 1
ATOM 625 N N . ASP A 1 79 ? -17.125 19.906 10.289 1 98.31 79 ASP A N 1
ATOM 626 C CA . ASP A 1 79 ? -16.328 20.031 11.508 1 98.31 79 ASP A CA 1
ATOM 627 C C . ASP A 1 79 ? -16.141 18.656 12.172 1 98.31 79 ASP A C 1
ATOM 629 O O . ASP A 1 79 ? -15.039 18.328 12.602 1 98.31 79 ASP A O 1
ATOM 633 N N . ALA A 1 80 ? -17.172 17.875 12.156 1 98.19 80 ALA A N 1
ATOM 634 C CA . ALA A 1 80 ? -17.172 16.594 12.875 1 98.19 80 ALA A CA 1
ATOM 635 C C . ALA A 1 80 ? -16.219 15.602 12.242 1 98.19 80 ALA A C 1
ATOM 637 O O . ALA A 1 80 ? -15.836 14.609 12.875 1 98.19 80 ALA A O 1
ATOM 638 N N . CYS A 1 81 ? -15.758 15.867 11 1 98.75 81 CYS A N 1
ATOM 639 C CA . CYS A 1 81 ? -14.961 14.898 10.25 1 98.75 81 CYS A CA 1
ATOM 640 C C . CYS A 1 81 ? -13.484 15.258 10.289 1 98.75 81 CYS A C 1
ATOM 642 O O . CYS A 1 81 ? -12.633 14.438 9.945 1 98.75 81 CYS A O 1
ATOM 644 N N . VAL A 1 82 ? -13.109 16.406 10.773 1 98.88 82 VAL A N 1
ATOM 645 C CA . VAL A 1 82 ? -11.781 16.984 10.594 1 98.88 82 VAL A CA 1
ATOM 646 C C . VAL A 1 82 ? -10.75 16.156 11.352 1 98.88 82 VAL A C 1
ATOM 648 O O . VAL A 1 82 ? -9.75 15.719 10.781 1 98.88 82 VAL A O 1
ATOM 651 N N . GLU A 1 83 ? -11 15.867 12.586 1 98.88 83 GLU A N 1
ATOM 652 C CA . GLU A 1 83 ? -10.031 15.133 13.391 1 98.88 83 GLU A CA 1
ATOM 653 C C . GLU A 1 83 ? -9.789 13.734 12.82 1 98.88 83 GLU A C 1
ATOM 655 O O . GLU A 1 83 ? -8.641 13.312 12.664 1 98.88 83 GLU A O 1
ATOM 660 N N . THR A 1 84 ? -10.898 13.094 12.461 1 98.88 84 THR A N 1
ATOM 661 C CA . THR A 1 84 ? -10.82 11.742 11.93 1 98.88 84 THR A CA 1
ATOM 662 C C . THR A 1 84 ? -10.055 11.719 10.609 1 98.88 84 THR A C 1
ATOM 664 O O . THR A 1 84 ? -9.234 10.828 10.375 1 98.88 84 THR A O 1
ATOM 667 N N . TRP A 1 85 ? -10.242 12.695 9.805 1 98.88 85 TRP A N 1
ATOM 668 C CA . TRP A 1 85 ? -9.594 12.805 8.508 1 98.88 85 TRP A CA 1
ATOM 669 C C . TRP A 1 85 ? -8.086 12.992 8.656 1 98.88 85 TRP A C 1
ATOM 671 O O . TRP A 1 85 ? -7.301 12.297 8.016 1 98.88 85 TRP A O 1
ATOM 681 N N . LEU A 1 86 ? -7.754 13.852 9.523 1 98.94 86 LEU A N 1
ATOM 682 C CA . LEU A 1 86 ? -6.34 14.156 9.727 1 98.94 86 LEU A CA 1
ATOM 683 C C . LEU A 1 86 ? -5.617 12.977 10.367 1 98.94 86 LEU A C 1
ATOM 685 O O . LEU A 1 86 ? -4.504 12.633 9.969 1 98.94 86 LEU A O 1
ATOM 689 N N . ALA A 1 87 ? -6.285 12.359 11.305 1 98.88 87 ALA A N 1
ATOM 690 C CA . ALA A 1 87 ? -5.695 11.18 11.938 1 98.88 87 ALA A CA 1
ATOM 691 C C . ALA A 1 87 ? -5.469 10.07 10.914 1 98.88 87 ALA A C 1
ATOM 693 O O . ALA A 1 87 ? -4.434 9.398 10.938 1 98.88 87 ALA A O 1
ATOM 694 N N . ALA A 1 88 ? -6.391 9.93 10.008 1 98.75 88 ALA A N 1
ATOM 695 C CA . ALA A 1 88 ? -6.301 8.883 8.992 1 98.75 88 ALA A CA 1
ATOM 696 C C . ALA A 1 88 ? -5.109 9.125 8.062 1 98.75 88 ALA A C 1
ATOM 698 O O . ALA A 1 88 ? -4.449 8.172 7.633 1 98.75 88 ALA A O 1
ATOM 699 N N . PHE A 1 89 ? -4.812 10.359 7.773 1 98.94 89 PHE A N 1
ATOM 700 C CA . PHE A 1 89 ? -3.645 10.672 6.961 1 98.94 89 PHE A CA 1
ATOM 701 C C . PHE A 1 89 ? -2.371 10.141 7.605 1 98.94 89 PHE A C 1
ATOM 703 O O . PHE A 1 89 ? -1.601 9.414 6.969 1 98.94 89 PHE A O 1
ATOM 710 N N . TRP A 1 90 ? -2.176 10.469 8.805 1 98.88 90 TRP A N 1
ATOM 711 C CA . TRP A 1 90 ? -0.941 10.094 9.484 1 98.88 90 TRP A CA 1
ATOM 712 C C . TRP A 1 90 ? -0.869 8.578 9.688 1 98.88 90 TRP A C 1
ATOM 714 O O . TRP A 1 90 ? 0.212 7.992 9.617 1 98.88 90 TRP A O 1
ATOM 724 N N . SER A 1 91 ? -2.035 8.016 9.914 1 98.31 91 SER A N 1
ATOM 725 C CA . SER A 1 91 ? -2.096 6.562 10.055 1 98.31 91 SER A CA 1
ATOM 726 C C . SER A 1 91 ? -1.672 5.859 8.773 1 98.31 91 SER A C 1
ATOM 728 O O . SER A 1 91 ? -0.785 5.004 8.789 1 98.31 91 SER A O 1
ATOM 730 N N . VAL A 1 92 ? -2.238 6.277 7.684 1 98 92 VAL A N 1
ATOM 731 C CA . VAL A 1 92 ? -1.991 5.633 6.395 1 98 92 VAL A CA 1
ATOM 732 C C . VAL A 1 92 ? -0.552 5.895 5.953 1 98 92 VAL A C 1
ATOM 734 O O . VAL A 1 92 ? 0.168 4.965 5.586 1 98 92 VAL A O 1
ATOM 737 N N . LEU A 1 93 ? -0.097 7.102 6.012 1 98.62 93 LEU A N 1
ATOM 738 C CA . LEU A 1 93 ? 1.261 7.398 5.566 1 98.62 93 LEU A CA 1
ATOM 739 C C . LEU A 1 93 ? 2.287 6.746 6.488 1 98.62 93 LEU A C 1
ATOM 741 O O . LEU A 1 93 ? 3.332 6.281 6.027 1 98.62 93 LEU A O 1
ATOM 745 N N . GLY A 1 94 ? 1.974 6.746 7.801 1 97.81 94 GLY A N 1
ATOM 746 C CA . GLY A 1 94 ? 2.869 6.086 8.734 1 97.81 94 GLY A CA 1
ATOM 747 C C . GLY A 1 94 ? 3.07 4.613 8.43 1 97.81 94 GLY A C 1
ATOM 748 O O . GLY A 1 94 ? 4.184 4.094 8.555 1 97.81 94 GLY A O 1
ATOM 749 N N . THR A 1 95 ? 2.043 3.984 8.055 1 94.94 95 THR A N 1
ATOM 750 C CA . THR A 1 95 ? 2.082 2.562 7.73 1 94.94 95 THR A CA 1
ATOM 751 C C . THR A 1 95 ? 2.814 2.326 6.414 1 94.94 95 THR A C 1
ATOM 753 O O . THR A 1 95 ? 3.562 1.356 6.277 1 94.94 95 THR A O 1
ATOM 756 N N . GLN A 1 96 ? 2.701 3.273 5.48 1 96 96 GLN A N 1
ATOM 757 C CA . GLN A 1 96 ? 3.236 3.1 4.137 1 96 96 GLN A CA 1
ATOM 758 C C . GLN A 1 96 ? 4.676 3.596 4.047 1 96 96 GLN A C 1
ATOM 760 O O . GLN A 1 96 ? 5.434 3.166 3.176 1 96 96 GLN A O 1
ATOM 765 N N . TRP A 1 97 ? 5.117 4.379 4.934 1 97.38 97 TRP A N 1
ATOM 766 C CA . TRP A 1 97 ? 6.355 5.145 4.844 1 97.38 97 TRP A CA 1
ATOM 767 C C . TRP A 1 97 ? 7.555 4.223 4.641 1 97.38 97 TRP A C 1
ATOM 769 O O . TRP A 1 97 ? 8.367 4.445 3.738 1 97.38 97 TRP A O 1
ATOM 779 N N . PRO A 1 98 ? 7.625 3.082 5.387 1 94.62 98 PRO A N 1
ATOM 780 C CA . PRO A 1 98 ? 8.805 2.23 5.23 1 94.62 98 PRO A CA 1
ATOM 781 C C . PRO A 1 98 ? 8.875 1.562 3.859 1 94.62 98 PRO A C 1
ATOM 783 O O . PRO A 1 98 ? 9.922 1.027 3.479 1 94.62 98 PRO A O 1
ATOM 786 N N . HIS A 1 99 ? 7.785 1.627 3.154 1 91.31 99 HIS A N 1
ATOM 787 C CA . HIS A 1 99 ? 7.723 0.91 1.887 1 91.31 99 HIS A CA 1
ATOM 788 C C . HIS A 1 99 ? 7.895 1.859 0.707 1 91.31 99 HIS A C 1
ATOM 790 O O . HIS A 1 99 ? 7.891 1.429 -0.449 1 91.31 99 HIS A O 1
ATOM 796 N N . ILE A 1 100 ? 8.07 3.135 1.04 1 94.69 100 ILE A N 1
ATOM 797 C CA . ILE A 1 100 ? 8.281 4.117 -0.019 1 94.69 100 ILE A CA 1
ATOM 798 C C . ILE A 1 100 ? 9.75 4.121 -0.429 1 94.69 100 ILE A C 1
ATOM 800 O O . ILE A 1 100 ? 10.633 4.332 0.406 1 94.69 100 ILE A O 1
ATOM 804 N N . GLU A 1 101 ? 9.969 3.955 -1.647 1 91.81 101 GLU A N 1
ATOM 805 C CA . GLU A 1 101 ? 11.336 3.971 -2.152 1 91.81 101 GLU A CA 1
ATOM 806 C C . GLU A 1 101 ? 11.875 5.395 -2.24 1 91.81 101 GLU A C 1
ATOM 808 O O . GLU A 1 101 ? 11.117 6.344 -2.438 1 91.81 101 GLU A O 1
ATOM 813 N N . ALA A 1 102 ? 13.18 5.445 -2.275 1 91.25 102 ALA A N 1
ATOM 814 C CA . ALA A 1 102 ? 13.859 6.738 -2.262 1 91.25 102 ALA A CA 1
ATOM 815 C C . ALA A 1 102 ? 13.453 7.586 -3.463 1 91.25 102 ALA A C 1
ATOM 817 O O . ALA A 1 102 ? 13.234 8.789 -3.332 1 91.25 102 ALA A O 1
ATOM 818 N N . LEU A 1 103 ? 13.25 6.996 -4.566 1 88.69 103 LEU A N 1
ATOM 819 C CA . LEU A 1 103 ? 12.961 7.715 -5.805 1 88.69 103 LEU A CA 1
ATOM 820 C C . LEU A 1 103 ? 11.547 8.289 -5.777 1 88.69 103 LEU A C 1
ATOM 822 O O . LEU A 1 103 ? 11.219 9.164 -6.582 1 88.69 103 LEU A O 1
ATOM 826 N N . ARG A 1 104 ? 10.734 7.789 -4.848 1 92.69 104 ARG A N 1
ATOM 827 C CA . ARG A 1 104 ? 9.352 8.258 -4.758 1 92.69 104 ARG A CA 1
ATOM 828 C C . ARG A 1 104 ? 9.125 9.047 -3.473 1 92.69 104 ARG A C 1
ATOM 830 O O . ARG A 1 104 ? 8.016 9.5 -3.205 1 92.69 104 ARG A O 1
ATOM 837 N N . LEU A 1 105 ? 10.094 9.273 -2.73 1 96.31 105 LEU A N 1
ATOM 838 C CA . LEU A 1 105 ? 9.938 9.812 -1.383 1 96.31 105 LEU A CA 1
ATOM 839 C C . LEU A 1 105 ? 9.641 11.305 -1.428 1 96.31 105 LEU A C 1
ATOM 841 O O . LEU A 1 105 ? 8.906 11.82 -0.58 1 96.31 105 LEU A O 1
ATOM 845 N N . ASP A 1 106 ? 10.109 12 -2.369 1 97.12 106 ASP A N 1
ATOM 846 C CA . ASP A 1 106 ? 10.039 13.453 -2.432 1 97.12 106 ASP A CA 1
ATOM 847 C C . ASP A 1 106 ? 8.586 13.93 -2.416 1 97.12 106 ASP A C 1
ATOM 849 O O . ASP A 1 106 ? 8.25 14.883 -1.708 1 97.12 106 ASP A O 1
ATOM 853 N N . LYS A 1 107 ? 7.793 13.289 -3.193 1 97.25 107 LYS A N 1
ATOM 854 C CA . LYS A 1 107 ? 6.422 13.781 -3.268 1 97.25 107 LYS A CA 1
ATOM 855 C C . LYS A 1 107 ? 5.68 13.539 -1.957 1 97.25 107 LYS A C 1
ATOM 857 O O . LYS A 1 107 ? 4.762 14.281 -1.609 1 97.25 107 LYS A O 1
ATOM 862 N N . PHE A 1 108 ? 6.074 12.578 -1.195 1 98.56 108 PHE A N 1
ATOM 863 C CA . PHE A 1 108 ? 5.426 12.344 0.089 1 98.56 108 PHE A CA 1
ATOM 864 C C . PHE A 1 108 ? 6 13.266 1.16 1 98.56 108 PHE A C 1
ATOM 866 O O . PHE A 1 108 ? 5.289 13.688 2.07 1 98.56 108 PHE A O 1
ATOM 873 N N . LEU A 1 109 ? 7.281 13.562 1.029 1 98.75 109 LEU A N 1
ATOM 874 C CA . LEU A 1 109 ? 7.84 14.617 1.877 1 98.75 109 LEU A CA 1
ATOM 875 C C . LEU A 1 109 ? 7.078 15.922 1.694 1 98.75 109 LEU A C 1
ATOM 877 O O . LEU A 1 109 ? 6.742 16.594 2.674 1 98.75 109 LEU A O 1
ATOM 881 N N . LEU A 1 110 ? 6.754 16.25 0.515 1 98.81 110 LEU A N 1
ATOM 882 C CA . LEU A 1 110 ? 5.988 17.453 0.201 1 98.81 110 LEU A CA 1
ATOM 883 C C . LEU A 1 110 ? 4.574 17.359 0.765 1 98.81 110 LEU A C 1
ATOM 885 O O . LEU A 1 110 ? 4.07 18.328 1.348 1 98.81 110 LEU A O 1
ATOM 889 N N . LEU A 1 111 ? 3.959 16.203 0.582 1 98.88 111 LEU A N 1
ATOM 890 C CA . LEU A 1 111 ? 2.602 16 1.08 1 98.88 111 LEU A CA 1
ATOM 891 C C . LEU A 1 111 ? 2.541 16.219 2.588 1 98.88 111 LEU A C 1
ATOM 893 O O . LEU A 1 111 ? 1.602 16.844 3.096 1 98.88 111 LEU A O 1
ATOM 897 N N . VAL A 1 112 ? 3.531 15.742 3.285 1 98.94 112 VAL A N 1
ATOM 898 C CA . VAL A 1 112 ? 3.6 15.914 4.734 1 98.94 112 VAL A CA 1
ATOM 899 C C . VAL A 1 112 ? 3.623 17.406 5.074 1 98.94 112 VAL A C 1
ATOM 901 O O . VAL A 1 112 ? 2.877 17.859 5.945 1 98.94 112 VAL A O 1
ATOM 904 N N . ARG A 1 113 ? 4.438 18.141 4.402 1 98.94 113 ARG A N 1
ATOM 905 C CA . ARG A 1 113 ? 4.512 19.578 4.633 1 98.94 113 ARG A CA 1
ATOM 906 C C . ARG A 1 113 ? 3.158 20.25 4.398 1 98.94 113 ARG A C 1
ATOM 908 O O . ARG A 1 113 ? 2.703 21.047 5.219 1 98.94 113 ARG A O 1
ATOM 915 N N . ARG A 1 114 ? 2.547 19.875 3.316 1 98.94 114 ARG A N 1
ATOM 916 C CA . ARG A 1 114 ? 1.287 20.5 2.93 1 98.94 114 ARG A CA 1
ATOM 917 C C . ARG A 1 114 ? 0.176 20.141 3.912 1 98.94 114 ARG A C 1
ATOM 919 O O . ARG A 1 114 ? -0.649 20.984 4.258 1 98.94 114 ARG A O 1
ATOM 926 N N . VAL A 1 115 ? 0.114 18.906 4.359 1 98.94 115 VAL A N 1
ATOM 927 C CA . VAL A 1 115 ? -0.926 18.484 5.289 1 98.94 115 VAL A CA 1
ATOM 928 C C . VAL A 1 115 ? -0.7 19.141 6.648 1 98.94 115 VAL A C 1
ATOM 930 O O . VAL A 1 115 ? -1.652 19.578 7.301 1 98.94 115 VAL A O 1
ATOM 933 N N . PHE A 1 116 ? 0.553 19.188 7.098 1 98.94 116 PHE A N 1
ATOM 934 C CA . PHE A 1 116 ? 0.85 19.875 8.359 1 98.94 116 PHE A CA 1
ATOM 935 C C . PHE A 1 116 ? 0.413 21.328 8.305 1 98.94 116 PHE A C 1
ATOM 937 O O . PHE A 1 116 ? -0.236 21.828 9.227 1 98.94 116 PHE A O 1
ATOM 944 N N . ALA A 1 117 ? 0.753 22.016 7.211 1 98.88 117 ALA A N 1
ATOM 945 C CA . ALA A 1 117 ? 0.344 23.406 7.027 1 98.88 117 ALA A CA 1
ATOM 946 C C . ALA A 1 117 ? -1.176 23.531 7.035 1 98.88 117 ALA A C 1
ATOM 948 O O . ALA A 1 117 ? -1.725 24.453 7.637 1 98.88 117 ALA A O 1
ATOM 949 N N . ALA A 1 118 ? -1.852 22.641 6.375 1 98.88 118 ALA A N 1
ATOM 950 C CA . ALA A 1 118 ? -3.311 22.672 6.309 1 98.88 118 ALA A CA 1
ATOM 951 C C . ALA A 1 118 ? -3.926 22.531 7.695 1 98.88 118 ALA A C 1
ATOM 953 O O . ALA A 1 118 ? -4.934 23.172 8.008 1 98.88 118 ALA A O 1
ATOM 954 N N . GLN A 1 119 ? -3.307 21.672 8.531 1 98.69 119 GLN A N 1
ATOM 955 C CA . GLN A 1 119 ? -3.75 21.531 9.914 1 98.69 119 GLN A CA 1
ATOM 956 C C . GLN A 1 119 ? -3.643 22.859 10.664 1 98.69 119 GLN A C 1
ATOM 958 O O . GLN A 1 119 ? -4.559 23.25 11.391 1 98.69 119 GLN A O 1
ATOM 963 N N . VAL A 1 120 ? -2.541 23.516 10.461 1 98.62 120 VAL A N 1
ATOM 964 C CA . VAL A 1 120 ? -2.314 24.797 11.109 1 98.62 120 VAL A CA 1
ATOM 965 C C . VAL A 1 120 ? -3.326 25.812 10.594 1 98.62 120 VAL A C 1
ATOM 967 O O . VAL A 1 120 ? -3.889 26.594 11.367 1 98.62 120 VAL A O 1
ATOM 970 N N . ARG A 1 121 ? -3.605 25.797 9.336 1 98.62 121 ARG A N 1
ATOM 971 C CA . ARG A 1 121 ? -4.551 26.719 8.727 1 98.62 121 ARG A CA 1
ATOM 972 C C . ARG A 1 121 ? -5.957 26.516 9.281 1 98.62 121 ARG A C 1
ATOM 974 O O . ARG A 1 121 ? -6.695 27.484 9.484 1 98.62 121 ARG A O 1
ATOM 981 N N . VAL A 1 122 ? -6.363 25.266 9.492 1 98.69 122 VAL A N 1
ATOM 982 C CA . VAL A 1 122 ? -7.66 24.953 10.086 1 98.69 122 VAL A CA 1
ATOM 983 C C . VAL A 1 122 ? -7.801 25.656 11.43 1 98.69 122 VAL A C 1
ATOM 985 O O . VAL A 1 122 ? -8.82 26.297 11.703 1 98.69 122 VAL A O 1
ATOM 988 N N . VAL A 1 123 ? -6.766 25.578 12.227 1 98.5 123 VAL A N 1
ATOM 989 C CA . VAL A 1 123 ? -6.766 26.172 13.562 1 98.5 123 VAL A CA 1
ATOM 990 C C . VAL A 1 123 ? -6.758 27.703 13.453 1 98.5 123 VAL A C 1
ATOM 992 O O . VAL A 1 123 ? -7.496 28.375 14.164 1 98.5 123 VAL A O 1
ATOM 995 N N . LYS A 1 124 ? -5.953 28.188 12.555 1 98 124 LYS A N 1
ATOM 996 C CA . LYS A 1 124 ? -5.848 29.641 12.344 1 98 124 LYS A CA 1
ATOM 997 C C . LYS A 1 124 ? -7.191 30.219 11.922 1 98 124 LYS A C 1
ATOM 999 O O . LYS A 1 124 ? -7.594 31.281 12.43 1 98 124 LYS A O 1
ATOM 1004 N N . GLN A 1 125 ? -7.891 29.562 11.047 1 97.56 125 GLN A N 1
ATOM 1005 C CA . GLN A 1 125 ? -9.172 30.031 10.531 1 97.56 125 GLN A CA 1
ATOM 1006 C C . GLN A 1 125 ? -10.219 30.094 11.641 1 97.56 125 GLN A C 1
ATOM 1008 O O . GLN A 1 125 ? -11.227 30.797 11.508 1 97.56 125 GLN A O 1
ATOM 1013 N N . ARG A 1 126 ? -9.906 29.438 12.75 1 97.38 126 ARG A N 1
ATOM 1014 C CA . ARG A 1 126 ? -10.82 29.406 13.883 1 97.38 126 ARG A CA 1
ATOM 1015 C C . ARG A 1 126 ? -10.281 30.25 15.039 1 97.38 126 ARG A C 1
ATOM 1017 O O . ARG A 1 126 ? -10.703 30.078 16.188 1 97.38 126 ARG A O 1
ATOM 1024 N N . GLY A 1 127 ? -9.242 31.047 14.711 1 96.62 127 GLY A N 1
ATOM 1025 C CA . GLY A 1 127 ? -8.688 32 15.664 1 96.62 127 GLY A CA 1
ATOM 1026 C C . GLY A 1 127 ? -7.879 31.328 16.766 1 96.62 127 GLY A C 1
ATOM 1027 O O . GLY A 1 127 ? -7.758 31.875 17.859 1 96.62 127 GLY A O 1
ATOM 1028 N N . TYR A 1 128 ? -7.551 30.094 16.531 1 96.94 128 TYR A N 1
ATOM 1029 C CA . TYR A 1 128 ? -6.777 29.359 17.531 1 96.94 128 TYR A CA 1
ATOM 1030 C C . TYR A 1 128 ? -7.559 29.203 18.828 1 96.94 128 TYR A C 1
ATOM 1032 O O . TYR A 1 128 ? -6.973 29 19.891 1 96.94 128 TYR A O 1
ATOM 1040 N N . LYS A 1 129 ? -8.766 29.312 18.812 1 94.5 129 LYS A N 1
ATOM 1041 C CA . LYS A 1 129 ? -9.602 29.469 20 1 94.5 129 LYS A CA 1
ATOM 1042 C C . LYS A 1 129 ? -9.633 28.172 20.828 1 94.5 129 LYS A C 1
ATOM 1044 O O . LYS A 1 129 ? -10.109 27.141 20.359 1 94.5 129 LYS A O 1
ATOM 1049 N N . GLY A 1 130 ? -9.188 28.328 22.016 1 92.06 130 GLY A N 1
ATOM 1050 C CA . GLY A 1 130 ? -9.32 27.219 22.938 1 92.06 130 GLY A CA 1
ATOM 1051 C C . GLY A 1 130 ? -10.766 26.828 23.203 1 92.06 130 GLY A C 1
ATOM 1052 O O . GLY A 1 130 ? -11.641 27.688 23.297 1 92.06 130 GLY A O 1
ATOM 1053 N N . GLY A 1 131 ? -11 25.484 23.219 1 93.25 131 GLY A N 1
ATOM 1054 C CA . GLY A 1 131 ? -12.352 25.016 23.484 1 93.25 131 GLY A CA 1
ATOM 1055 C C . GLY A 1 131 ? -13.148 24.75 22.219 1 93.25 131 GLY A C 1
ATOM 1056 O O . GLY A 1 131 ? -14.156 24.031 22.25 1 93.25 131 GLY A O 1
ATOM 1057 N N . ASP A 1 132 ? -12.719 25.375 21.094 1 97.31 132 ASP A N 1
ATOM 1058 C CA . ASP A 1 132 ? -13.32 25.016 19.812 1 97.31 132 ASP A CA 1
ATOM 1059 C C . ASP A 1 132 ? -13.055 23.547 19.484 1 97.31 132 ASP A C 1
ATOM 1061 O O . ASP A 1 132 ? -11.914 23.094 19.516 1 97.31 132 ASP A O 1
ATOM 1065 N N . ASP A 1 133 ? -14.086 22.828 19.172 1 98 133 ASP A N 1
ATOM 1066 C CA . ASP A 1 133 ? -14 21.375 19.031 1 98 133 ASP A CA 1
ATOM 1067 C C . ASP A 1 133 ? -13.016 21 17.922 1 98 133 ASP A C 1
ATOM 1069 O O . ASP A 1 133 ? -12.297 20 18.047 1 98 133 ASP A O 1
ATOM 1073 N N . VAL A 1 134 ? -13.023 21.734 16.875 1 98.69 134 VAL A N 1
ATOM 1074 C CA . VAL A 1 134 ? -12.141 21.438 15.75 1 98.69 134 VAL A CA 1
ATOM 1075 C C . VAL A 1 134 ? -10.695 21.734 16.141 1 98.69 134 VAL A C 1
ATOM 1077 O O . VAL A 1 134 ? -9.797 20.938 15.867 1 98.69 134 VAL A O 1
ATOM 1080 N N . VAL A 1 135 ? -10.469 22.859 16.766 1 98.75 135 VAL A N 1
ATOM 1081 C CA . VAL A 1 135 ? -9.133 23.234 17.219 1 98.75 135 VAL A CA 1
ATOM 1082 C C . VAL A 1 135 ? -8.594 22.172 18.172 1 98.75 135 VAL A C 1
ATOM 1084 O O . VAL A 1 135 ? -7.465 21.703 18.016 1 98.75 135 VAL A O 1
ATOM 1087 N N . GLU A 1 136 ? -9.438 21.75 19.109 1 98.75 136 GLU A N 1
ATOM 1088 C CA . GLU A 1 136 ? -9.023 20.719 20.062 1 98.75 136 GLU A CA 1
ATOM 1089 C C . GLU A 1 136 ? -8.758 19.391 19.344 1 98.75 136 GLU A C 1
ATOM 1091 O O . GLU A 1 136 ? -7.879 18.641 19.75 1 98.75 136 GLU A O 1
ATOM 1096 N N . GLY A 1 137 ? -9.547 19.109 18.312 1 98.75 137 GLY A N 1
ATOM 1097 C CA . GLY A 1 137 ? -9.312 17.922 17.516 1 98.75 137 GLY A CA 1
ATOM 1098 C C . GLY A 1 137 ? -7.965 17.922 16.812 1 98.75 137 GLY A C 1
ATOM 1099 O O . GLY A 1 137 ? -7.258 16.906 16.812 1 98.75 137 GLY A O 1
ATOM 1100 N N . VAL A 1 138 ? -7.648 19.047 16.234 1 98.88 138 VAL A N 1
ATOM 1101 C CA . VAL A 1 138 ? -6.348 19.156 15.586 1 98.88 138 VAL A CA 1
ATOM 1102 C C . VAL A 1 138 ? -5.234 19 16.609 1 98.88 138 VAL A C 1
ATOM 1104 O O . VAL A 1 138 ? -4.23 18.328 16.359 1 98.88 138 VAL A O 1
ATOM 1107 N N . LYS A 1 139 ? -5.426 19.562 17.781 1 98.81 139 LYS A N 1
ATOM 1108 C CA . LYS A 1 139 ? -4.445 19.422 18.859 1 98.81 139 LYS A CA 1
ATOM 1109 C C . LYS A 1 139 ? -4.258 17.969 19.234 1 98.81 139 LYS A C 1
ATOM 1111 O O . LYS A 1 139 ? -3.131 17.516 19.469 1 98.81 139 LYS A O 1
ATOM 1116 N N . ARG A 1 140 ? -5.309 17.203 19.266 1 98.62 140 ARG A N 1
ATOM 1117 C CA . ARG A 1 140 ? -5.23 15.781 19.594 1 98.62 140 ARG A CA 1
ATOM 1118 C C . ARG A 1 140 ? -4.484 15.016 18.5 1 98.62 140 ARG A C 1
ATOM 1120 O O . ARG A 1 140 ? -3.715 14.094 18.797 1 98.62 140 ARG A O 1
ATOM 1127 N N . VAL A 1 141 ? -4.684 15.391 17.266 1 98.81 141 VAL A N 1
ATOM 1128 C CA . VAL A 1 141 ? -3.98 14.75 16.156 1 98.81 141 VAL A CA 1
ATOM 1129 C C . VAL A 1 141 ? -2.484 15.047 16.266 1 98.81 141 VAL A C 1
ATOM 1131 O O . VAL A 1 141 ? -1.658 14.141 16.125 1 98.81 141 VAL A O 1
ATOM 1134 N N . LEU A 1 142 ? -2.141 16.266 16.547 1 98.81 142 LEU A N 1
ATOM 1135 C CA . LEU A 1 142 ? -0.736 16.625 16.703 1 98.81 142 LEU A CA 1
ATOM 1136 C C . LEU A 1 142 ? -0.097 15.844 17.844 1 98.81 142 LEU A C 1
ATOM 1138 O O . LEU A 1 142 ? 0.998 15.297 17.688 1 98.81 142 LEU A O 1
ATOM 1142 N N . ALA A 1 143 ? -0.775 15.703 18.906 1 98.44 143 ALA A N 1
ATOM 1143 C CA . ALA A 1 143 ? -0.251 15.031 20.094 1 98.44 143 ALA A CA 1
ATOM 1144 C C . ALA A 1 143 ? -0.164 13.523 19.875 1 98.44 143 ALA A C 1
ATOM 1146 O O . ALA A 1 143 ? 0.798 12.883 20.297 1 98.44 143 ALA A O 1
ATOM 1147 N N . GLY A 1 144 ? -1.132 12.992 19.172 1 97.88 144 GLY A N 1
ATOM 1148 C CA . GLY A 1 144 ? -1.26 11.547 19.094 1 97.88 144 GLY A CA 1
ATOM 1149 C C . GLY A 1 144 ? -0.576 10.945 17.891 1 97.88 144 GLY A C 1
ATOM 1150 O O . GLY A 1 144 ? -0.254 9.758 17.875 1 97.88 144 GLY A O 1
ATOM 1151 N N . TRP A 1 145 ? -0.335 11.797 16.859 1 98.31 145 TRP A N 1
ATOM 1152 C CA . TRP A 1 145 ? 0.189 11.242 15.625 1 98.31 145 TRP A CA 1
ATOM 1153 C C . TRP A 1 145 ? 1.501 11.914 15.234 1 98.31 145 TRP A C 1
ATOM 1155 O O . TRP A 1 145 ? 2.502 11.234 14.984 1 98.31 145 TRP A O 1
ATOM 1165 N N . CYS A 1 146 ? 1.641 13.172 15.297 1 98.31 146 CYS A N 1
ATOM 1166 C CA . CYS A 1 146 ? 2.816 13.898 14.836 1 98.31 146 CYS A CA 1
ATOM 1167 C C . CYS A 1 146 ? 3.922 13.867 15.891 1 98.31 146 CYS A C 1
ATOM 1169 O O . CYS A 1 146 ? 5.094 13.688 15.555 1 98.31 146 CYS A O 1
ATOM 1171 N N . PHE A 1 147 ? 3.482 14.023 17.141 1 98.38 147 PHE A N 1
ATOM 1172 C CA . PHE A 1 147 ? 4.453 14.188 18.219 1 98.38 147 PHE A CA 1
ATOM 1173 C C . PHE A 1 147 ? 4.148 13.234 19.375 1 98.38 147 PHE A C 1
ATOM 1175 O O . PHE A 1 147 ? 4.172 13.633 20.531 1 98.38 147 PHE A O 1
ATOM 1182 N N . ASP A 1 148 ? 3.82 12.039 19 1 94.44 148 ASP A N 1
ATOM 1183 C CA . ASP A 1 148 ? 3.438 11.031 19.984 1 94.44 148 ASP A CA 1
ATOM 1184 C C . ASP A 1 148 ? 4.645 10.57 20.797 1 94.44 148 ASP A C 1
ATOM 1186 O O . ASP A 1 148 ? 5.473 9.805 20.312 1 94.44 148 ASP A O 1
ATOM 1190 N N . LYS A 1 149 ? 4.668 10.914 22.047 1 91.06 149 LYS A N 1
ATOM 1191 C CA . LYS A 1 149 ? 5.793 10.609 22.922 1 91.06 149 LYS A CA 1
ATOM 1192 C C . LYS A 1 149 ? 5.836 9.117 23.266 1 91.06 149 LYS A C 1
ATOM 1194 O O . LYS A 1 149 ? 6.914 8.531 23.359 1 91.06 149 LYS A O 1
ATOM 1199 N N . GLU A 1 150 ? 4.742 8.516 23.406 1 91.25 150 GLU A N 1
ATOM 1200 C CA . GLU A 1 150 ? 4.645 7.129 23.844 1 91.25 150 GLU A CA 1
ATOM 1201 C C . GLU A 1 150 ? 4.707 6.172 22.656 1 91.25 150 GLU A C 1
ATOM 1203 O O . GLU A 1 150 ? 4.801 4.953 22.844 1 91.25 150 GLU A O 1
ATOM 1208 N N . ASP A 1 151 ? 4.656 6.719 21.469 1 90.94 151 ASP A N 1
ATOM 1209 C CA . ASP A 1 151 ? 4.68 5.93 20.234 1 90.94 151 ASP A CA 1
ATOM 1210 C C . ASP A 1 151 ? 3.551 4.898 20.219 1 90.94 151 ASP A C 1
ATOM 1212 O O . ASP A 1 151 ? 3.758 3.748 19.844 1 90.94 151 ASP A O 1
ATOM 1216 N N . GLU A 1 152 ? 2.441 5.336 20.719 1 92.56 152 GLU A N 1
ATOM 1217 C CA . GLU A 1 152 ? 1.274 4.461 20.781 1 92.56 152 GLU A CA 1
ATOM 1218 C C . GLU A 1 152 ? 0.774 4.09 19.391 1 92.56 152 GLU A C 1
ATOM 1220 O O . GLU A 1 152 ? 0.321 2.965 19.172 1 92.56 152 GLU A O 1
ATOM 1225 N N . GLN A 1 153 ? 0.879 4.98 18.484 1 93.56 153 GLN A N 1
ATOM 1226 C CA . GLN A 1 153 ? 0.345 4.777 17.141 1 93.56 153 GLN A CA 1
ATOM 1227 C C . GLN A 1 153 ? 1.369 4.09 16.234 1 93.56 153 GLN A C 1
ATOM 1229 O O . GLN A 1 153 ? 1.027 3.609 15.156 1 93.56 153 GLN A O 1
ATOM 1234 N N . ARG A 1 154 ? 2.613 3.979 16.641 1 93.44 154 ARG A N 1
ATOM 1235 C CA . ARG A 1 154 ? 3.695 3.305 15.93 1 93.44 154 ARG A CA 1
ATOM 1236 C C . ARG A 1 154 ? 3.887 3.893 14.531 1 93.44 154 ARG A C 1
ATOM 1238 O O . ARG A 1 154 ? 3.965 3.154 13.547 1 93.44 154 ARG A O 1
ATOM 1245 N N . VAL A 1 155 ? 3.865 5.227 14.555 1 96.69 155 VAL A N 1
ATOM 1246 C CA . VAL A 1 155 ? 4.176 5.926 13.312 1 96.69 155 VAL A CA 1
ATOM 1247 C C . VAL A 1 155 ? 5.633 5.68 12.93 1 96.69 155 VAL A C 1
ATOM 1249 O O . VAL A 1 155 ? 6.516 5.691 13.781 1 96.69 155 VAL A O 1
ATOM 1252 N N . ALA A 1 156 ? 5.887 5.477 11.641 1 97.5 156 ALA A N 1
ATOM 1253 C CA . ALA A 1 156 ? 7.227 5.172 11.148 1 97.5 156 ALA A CA 1
ATOM 1254 C C . ALA A 1 156 ? 8.219 6.258 11.547 1 97.5 156 ALA A C 1
ATOM 1256 O O . ALA A 1 156 ? 7.918 7.449 11.461 1 97.5 156 ALA A O 1
ATOM 1257 N N . LEU A 1 157 ? 9.422 5.875 11.922 1 97.44 157 LEU A N 1
ATOM 1258 C CA . LEU A 1 157 ? 10.453 6.762 12.438 1 97.44 157 LEU A CA 1
ATOM 1259 C C . LEU A 1 157 ? 10.781 7.859 11.43 1 97.44 157 LEU A C 1
ATOM 1261 O O . LEU A 1 157 ? 10.875 9.031 11.797 1 97.44 157 LEU A O 1
ATOM 1265 N N . GLY A 1 158 ? 10.93 7.445 10.156 1 98.06 158 GLY A N 1
ATOM 1266 C CA . GLY A 1 158 ? 11.258 8.43 9.141 1 98.06 158 GLY A CA 1
ATOM 1267 C C . GLY A 1 158 ? 10.227 9.547 9.031 1 98.06 158 GLY A C 1
ATOM 1268 O O . GLY A 1 158 ? 10.586 10.703 8.828 1 98.06 158 GLY A O 1
ATOM 1269 N N . LEU A 1 159 ? 9.008 9.188 9.18 1 98.62 159 LEU A N 1
ATOM 1270 C CA . LEU A 1 159 ? 7.938 10.18 9.117 1 98.62 159 LEU A CA 1
ATOM 1271 C C . LEU A 1 159 ? 7.977 11.094 10.336 1 98.62 159 LEU A C 1
ATOM 1273 O O . LEU A 1 159 ? 7.832 12.312 10.211 1 98.62 159 LEU A O 1
ATOM 1277 N N . ARG A 1 160 ? 8.18 10.523 11.516 1 98.31 160 ARG A N 1
ATOM 1278 C CA . ARG A 1 160 ? 8.305 11.312 12.734 1 98.31 160 ARG A CA 1
ATOM 1279 C C . ARG A 1 160 ? 9.438 12.328 12.625 1 98.31 160 ARG A C 1
ATOM 1281 O O . ARG A 1 160 ? 9.273 13.492 13 1 98.31 160 ARG A O 1
ATOM 1288 N N . LEU A 1 161 ? 10.508 11.906 12.117 1 98.62 161 LEU A N 1
ATOM 1289 C CA . LEU A 1 161 ? 11.664 12.781 11.984 1 98.62 161 LEU A CA 1
ATOM 1290 C C . LEU A 1 161 ? 11.391 13.891 10.969 1 98.62 161 LEU A C 1
ATOM 1292 O O . LEU A 1 161 ? 11.805 15.031 11.172 1 98.62 161 LEU A O 1
ATOM 1296 N N . HIS A 1 162 ? 10.695 13.562 9.922 1 98.88 162 HIS A N 1
ATOM 1297 C CA . HIS A 1 162 ? 10.367 14.578 8.93 1 98.88 162 HIS A CA 1
ATOM 1298 C C . HIS A 1 162 ? 9.445 15.641 9.508 1 98.88 162 HIS A C 1
ATOM 1300 O O . HIS A 1 162 ? 9.602 16.828 9.219 1 98.88 162 HIS A O 1
ATOM 1306 N N . VAL A 1 163 ? 8.539 15.227 10.289 1 98.88 163 VAL A N 1
ATOM 1307 C CA . VAL A 1 163 ? 7.652 16.188 10.945 1 98.88 163 VAL A CA 1
ATOM 1308 C C . VAL A 1 163 ? 8.469 17.141 11.812 1 98.88 163 VAL A C 1
ATOM 1310 O O . VAL A 1 163 ? 8.266 18.359 11.781 1 98.88 163 VAL A O 1
ATOM 1313 N N . LEU A 1 164 ? 9.406 16.594 12.523 1 98.75 164 LEU A N 1
ATOM 1314 C CA . LEU A 1 164 ? 10.258 17.391 13.398 1 98.75 164 LEU A CA 1
ATOM 1315 C C . LEU A 1 164 ? 11.133 18.328 12.578 1 98.75 164 LEU A C 1
ATOM 1317 O O . LEU A 1 164 ? 11.5 19.406 13.055 1 98.75 164 LEU A O 1
ATOM 1321 N N . ASP A 1 165 ? 11.383 17.984 11.375 1 98.75 165 ASP A N 1
ATOM 1322 C CA . ASP A 1 165 ? 12.188 18.828 10.492 1 98.75 165 ASP A CA 1
ATOM 1323 C C . ASP A 1 165 ? 11.375 20 9.945 1 98.75 165 ASP A C 1
ATOM 1325 O O . ASP A 1 165 ? 11.93 21.031 9.602 1 98.75 165 ASP A O 1
ATOM 1329 N N . VAL A 1 166 ? 10.031 19.844 9.93 1 98.81 166 VAL A N 1
ATOM 1330 C CA . VAL A 1 166 ? 9.336 20.812 9.094 1 98.81 166 VAL A CA 1
ATOM 1331 C C . VAL A 1 166 ? 8.336 21.609 9.938 1 98.81 166 VAL A C 1
ATOM 1333 O O . VAL A 1 166 ? 7.797 22.625 9.484 1 98.81 166 VAL A O 1
ATOM 1336 N N . TRP A 1 167 ? 7.98 21.266 11.188 1 98.88 167 TRP A N 1
ATOM 1337 C CA . TRP A 1 167 ? 6.875 21.859 11.938 1 98.88 167 TRP A CA 1
ATOM 1338 C C . TRP A 1 167 ? 7.094 23.359 12.133 1 98.88 167 TRP A C 1
ATOM 1340 O O . TRP A 1 167 ? 6.16 24.156 11.992 1 98.88 167 TRP A O 1
ATOM 1350 N N . VAL A 1 168 ? 8.344 23.781 12.359 1 98.75 168 VAL A N 1
ATOM 1351 C CA . VAL A 1 168 ? 8.609 25.203 12.562 1 98.75 168 VAL A CA 1
ATOM 1352 C C . VAL A 1 168 ? 8.398 25.953 11.258 1 98.75 168 VAL A C 1
ATOM 1354 O O . VAL A 1 168 ? 7.762 27.016 11.234 1 98.75 168 VAL A O 1
ATOM 1357 N N . ASP A 1 169 ? 8.938 25.422 10.141 1 98.69 169 ASP A N 1
ATOM 1358 C CA . ASP A 1 169 ? 8.766 26.031 8.82 1 98.69 169 ASP A CA 1
ATOM 1359 C C . ASP A 1 169 ? 7.293 26.25 8.5 1 98.69 169 ASP A C 1
ATOM 1361 O O . ASP A 1 169 ? 6.91 27.312 8.016 1 98.69 169 ASP A O 1
ATOM 1365 N N . GLU A 1 170 ? 6.445 25.266 8.812 1 98.62 170 GLU A N 1
ATOM 1366 C CA . GLU A 1 170 ? 5.047 25.312 8.406 1 98.62 170 GLU A CA 1
ATOM 1367 C C . GLU A 1 170 ? 4.238 26.234 9.32 1 98.62 170 GLU A C 1
ATOM 1369 O O . GLU A 1 170 ? 3.289 26.875 8.883 1 98.62 170 GLU A O 1
ATOM 1374 N N . LEU A 1 171 ? 4.629 26.312 10.633 1 98.5 171 LEU A N 1
ATOM 1375 C CA . LEU A 1 171 ? 4.02 27.312 11.5 1 98.5 171 LEU A CA 1
ATOM 1376 C C . LEU A 1 171 ? 4.312 28.719 11 1 98.5 171 LEU A C 1
ATOM 1378 O O . LEU A 1 171 ? 3.426 29.578 10.977 1 98.5 171 LEU A O 1
ATOM 1382 N N . GLU A 1 172 ? 5.551 28.938 10.641 1 97.88 172 GLU A N 1
ATOM 1383 C CA . GLU A 1 172 ? 5.941 30.234 10.094 1 97.88 172 GLU A CA 1
ATOM 1384 C C . GLU A 1 172 ? 5.207 30.531 8.789 1 97.88 172 GLU A C 1
ATOM 1386 O O . GLU A 1 172 ? 4.676 31.625 8.609 1 97.88 172 GLU A O 1
ATOM 1391 N N . ARG A 1 173 ? 5.164 29.594 7.902 1 97.06 173 ARG A N 1
ATOM 1392 C CA . ARG A 1 173 ? 4.52 29.734 6.602 1 97.06 173 ARG A CA 1
ATOM 1393 C C . ARG A 1 173 ? 3.059 30.141 6.754 1 97.06 173 ARG A C 1
ATOM 1395 O O . ARG A 1 173 ? 2.562 30.984 6.004 1 97.06 173 ARG A O 1
ATOM 1402 N N . GLU A 1 174 ? 2.42 29.562 7.746 1 97.31 174 GLU A N 1
ATOM 1403 C CA . GLU A 1 174 ? 0.999 29.828 7.949 1 97.31 174 GLU A CA 1
ATOM 1404 C C . GLU A 1 174 ? 0.786 31.062 8.812 1 97.31 174 GLU A C 1
ATOM 1406 O O . GLU A 1 174 ? -0.353 31.438 9.109 1 97.31 174 GLU A O 1
ATOM 1411 N N . GLY A 1 175 ? 1.859 31.672 9.289 1 96.25 175 GLY A N 1
ATOM 1412 C CA . GLY A 1 175 ? 1.78 32.938 10.016 1 96.25 175 GLY A CA 1
ATOM 1413 C C . GLY A 1 175 ? 1.446 32.75 11.484 1 96.25 175 GLY A C 1
ATOM 1414 O O . GLY A 1 175 ? 0.938 33.656 12.125 1 96.25 175 GLY A O 1
ATOM 1415 N N . ALA A 1 176 ? 1.672 31.578 11.914 1 96.38 176 ALA A N 1
ATOM 1416 C CA . ALA A 1 176 ? 1.371 31.312 13.32 1 96.38 176 ALA A CA 1
ATOM 1417 C C . ALA A 1 176 ? 2.473 31.859 14.227 1 96.38 176 ALA A C 1
ATOM 1419 O O . ALA A 1 176 ? 2.225 32.188 15.383 1 96.38 176 ALA A O 1
ATOM 1420 N N . LEU A 1 177 ? 3.639 31.891 13.523 1 93.56 177 LEU A N 1
ATOM 1421 C CA . LEU A 1 177 ? 4.77 32.406 14.281 1 93.56 177 LEU A CA 1
ATOM 1422 C C . LEU A 1 177 ? 4.781 33.938 14.258 1 93.56 177 LEU A C 1
ATOM 1424 O O . LEU A 1 177 ? 4.496 34.562 13.227 1 93.56 177 LEU A O 1
ATOM 1428 N N . GLY A 1 178 ? 4.793 34.656 15.211 1 81.19 178 GLY A N 1
ATOM 1429 C CA . GLY A 1 178 ? 4.844 36.125 15.242 1 81.19 178 GLY A CA 1
ATOM 1430 C C . GLY A 1 178 ? 3.473 36.75 15.367 1 81.19 178 GLY A C 1
ATOM 1431 O O . GLY A 1 178 ? 3.344 38 15.273 1 81.19 178 GLY A O 1
ATOM 1432 N N . ASP A 1 179 ? 2.508 35.938 15.383 1 77.12 179 ASP A N 1
ATOM 1433 C CA . ASP A 1 179 ? 1.151 36.438 15.562 1 77.12 179 ASP A CA 1
ATOM 1434 C C . ASP A 1 179 ? 0.974 37.031 16.953 1 77.12 179 ASP A C 1
ATOM 1436 O O . ASP A 1 179 ? 1.331 36.406 17.953 1 77.12 179 ASP A O 1
ATOM 1440 N N . ASP A 1 180 ? 0.616 38.281 17 1 82.56 180 ASP A N 1
ATOM 1441 C CA . ASP A 1 180 ? 0.444 39 18.266 1 82.56 180 ASP A CA 1
ATOM 1442 C C . ASP A 1 180 ? -0.796 38.5 19 1 82.56 180 ASP A C 1
ATOM 1444 O O . ASP A 1 180 ? -1.02 38.875 20.156 1 82.56 180 ASP A O 1
ATOM 1448 N N . ASP A 1 181 ? -1.525 37.656 18.359 1 89.81 181 ASP A N 1
ATOM 1449 C CA . ASP A 1 181 ? -2.715 37.062 18.969 1 89.81 181 ASP A CA 1
ATOM 1450 C C . ASP A 1 181 ? -2.338 36.094 20.109 1 89.81 181 ASP A C 1
ATOM 1452 O O . ASP A 1 181 ? -1.51 35.219 19.922 1 89.81 181 ASP A O 1
ATOM 1456 N N . GLU A 1 182 ? -2.869 36.312 21.25 1 93.94 182 GLU A N 1
ATOM 1457 C CA . GLU A 1 182 ? -2.566 35.5 22.438 1 93.94 182 GLU A CA 1
ATOM 1458 C C . GLU A 1 182 ? -2.914 34.031 22.203 1 93.94 182 GLU A C 1
ATOM 1460 O O . GLU A 1 182 ? -2.213 33.125 22.688 1 93.94 182 GLU A O 1
ATOM 1465 N N . ASP A 1 183 ? -4.027 33.812 21.484 1 96.06 183 ASP A N 1
ATOM 1466 C CA . ASP A 1 183 ? -4.441 32.438 21.219 1 96.06 183 ASP A CA 1
ATOM 1467 C C . ASP A 1 183 ? -3.461 31.75 20.266 1 96.06 183 ASP A C 1
ATOM 1469 O O . ASP A 1 183 ? -3.189 30.562 20.406 1 96.06 183 ASP A O 1
ATOM 1473 N N . ALA A 1 184 ? -2.965 32.469 19.344 1 96.81 184 ALA A N 1
ATOM 1474 C CA . ALA A 1 184 ? -1.947 31.953 18.438 1 96.81 184 ALA A CA 1
ATOM 1475 C C . ALA A 1 184 ? -0.679 31.578 19.203 1 96.81 184 ALA A C 1
ATOM 1477 O O . ALA A 1 184 ? -0.104 30.5 18.969 1 96.81 184 ALA A O 1
ATOM 1478 N N . ARG A 1 185 ? -0.296 32.469 20.078 1 95.56 185 ARG A N 1
ATOM 1479 C CA . ARG A 1 185 ? 0.879 32.188 20.906 1 95.56 185 ARG A CA 1
ATOM 1480 C C . ARG A 1 185 ? 0.678 30.938 21.75 1 95.56 185 ARG A C 1
ATOM 1482 O O . ARG A 1 185 ? 1.591 30.109 21.891 1 95.56 185 ARG A O 1
ATOM 1489 N N . ALA A 1 186 ? -0.464 30.844 22.297 1 97 186 ALA A N 1
ATOM 1490 C CA . ALA A 1 186 ? -0.787 29.672 23.109 1 97 186 ALA A CA 1
ATOM 1491 C C . ALA A 1 186 ? -0.713 28.391 22.281 1 97 186 ALA A C 1
ATOM 1493 O O . ALA A 1 186 ? -0.279 27.344 22.781 1 97 186 ALA A O 1
ATOM 1494 N N . PHE A 1 187 ? -1.222 28.453 21.047 1 97.94 187 PHE A N 1
ATOM 1495 C CA . PHE A 1 187 ? -1.166 27.312 20.156 1 97.94 187 PHE A CA 1
ATOM 1496 C C . PHE A 1 187 ? 0.279 26.922 19.859 1 97.94 187 PHE A C 1
ATOM 1498 O O . PHE A 1 187 ? 0.637 25.75 19.906 1 97.94 187 PHE A O 1
ATOM 1505 N N . VAL A 1 188 ? 1.134 27.859 19.562 1 98.06 188 VAL A N 1
ATOM 1506 C CA . VAL A 1 188 ? 2.545 27.609 19.281 1 98.06 188 VAL A CA 1
ATOM 1507 C C . VAL A 1 188 ? 3.211 27 20.516 1 98.06 188 VAL A C 1
ATOM 1509 O O . VAL A 1 188 ? 3.986 26.047 20.406 1 98.06 188 VAL A O 1
ATOM 1512 N N . GLU A 1 189 ? 2.939 27.516 21.672 1 97.38 189 GLU A N 1
ATOM 1513 C CA . GLU A 1 189 ? 3.479 26.969 22.906 1 97.38 189 GLU A CA 1
ATOM 1514 C C . GLU A 1 189 ? 3.01 25.531 23.141 1 97.38 189 GLU A C 1
ATOM 1516 O O . GLU A 1 189 ? 3.76 24.703 23.656 1 97.38 189 GLU A O 1
ATOM 1521 N N . PHE A 1 190 ? 1.778 25.328 22.812 1 98.31 190 PHE A N 1
ATOM 1522 C CA . PHE A 1 190 ? 1.245 23.984 22.922 1 98.31 190 PHE A CA 1
ATOM 1523 C C . PHE A 1 190 ? 2.045 23.016 22.062 1 98.31 190 PHE A C 1
ATOM 1525 O O . PHE A 1 190 ? 2.48 21.969 22.531 1 98.31 190 PHE A O 1
ATOM 1532 N N . VAL A 1 191 ? 2.25 23.375 20.781 1 98.69 191 VAL A N 1
ATOM 1533 C CA . VAL A 1 191 ? 3.018 22.531 19.875 1 98.69 191 VAL A CA 1
ATOM 1534 C C . VAL A 1 191 ? 4.441 22.375 20.406 1 98.69 191 VAL A C 1
ATOM 1536 O O . VAL A 1 191 ? 4.984 21.266 20.422 1 98.69 191 VAL A O 1
ATOM 1539 N N . GLY A 1 192 ? 5.043 23.484 20.844 1 98.44 192 GLY A N 1
ATOM 1540 C CA . GLY A 1 192 ? 6.359 23.422 21.453 1 98.44 192 GLY A CA 1
ATOM 1541 C C . GLY A 1 192 ? 6.426 22.469 22.641 1 98.44 192 GLY A C 1
ATOM 1542 O O . GLY A 1 192 ? 7.426 21.766 22.828 1 98.44 192 GLY A O 1
ATOM 1543 N N . GLY A 1 193 ? 5.395 22.5 23.438 1 98.38 193 GLY A N 1
ATOM 1544 C CA . GLY A 1 193 ? 5.32 21.578 24.562 1 98.38 193 GLY A CA 1
ATOM 1545 C C . GLY A 1 193 ? 5.316 20.125 24.141 1 98.38 193 GLY A C 1
ATOM 1546 O O . GLY A 1 193 ? 5.934 19.281 24.797 1 98.38 193 GLY A O 1
ATOM 1547 N N . LEU A 1 194 ? 4.582 19.828 23.094 1 98.5 194 LEU A N 1
ATOM 1548 C CA . LEU A 1 194 ? 4.594 18.469 22.562 1 98.5 194 LEU A CA 1
ATOM 1549 C C . LEU A 1 194 ? 6 18.062 22.141 1 98.5 194 LEU A C 1
ATOM 1551 O O . LEU A 1 194 ? 6.461 16.953 22.469 1 98.5 194 LEU A O 1
ATOM 1555 N N . VAL A 1 195 ? 6.684 18.922 21.406 1 98.75 195 VAL A N 1
ATOM 1556 C CA . VAL A 1 195 ? 8.023 18.656 20.891 1 98.75 195 VAL A CA 1
ATOM 1557 C C . VAL A 1 195 ? 9.008 18.516 22.047 1 98.75 195 VAL A C 1
ATOM 1559 O O . VAL A 1 195 ? 9.875 17.641 22.047 1 98.75 195 VAL A O 1
ATOM 1562 N N . GLU A 1 196 ? 8.875 19.359 23.016 1 98.19 196 GLU A N 1
ATOM 1563 C CA . GLU A 1 196 ? 9.719 19.266 24.203 1 98.19 196 GLU A CA 1
ATOM 1564 C C . GLU A 1 196 ? 9.57 17.906 24.875 1 98.19 196 GLU A C 1
ATOM 1566 O O . GLU A 1 196 ? 10.547 17.359 25.391 1 98.19 196 GLU A O 1
ATOM 1571 N N . GLY A 1 197 ? 8.383 17.438 24.906 1 97.44 197 GLY A N 1
ATOM 1572 C CA . GLY A 1 197 ? 8.133 16.125 25.484 1 97.44 197 GLY A CA 1
ATOM 1573 C C . GLY A 1 197 ? 8.906 15.023 24.797 1 97.44 197 GLY A C 1
ATOM 1574 O O . GLY A 1 197 ? 9.227 14 25.406 1 97.44 197 GLY A O 1
ATOM 1575 N N . LEU A 1 198 ? 9.258 15.164 23.562 1 98.06 198 LEU A N 1
ATOM 1576 C CA . LEU A 1 198 ? 9.945 14.148 22.766 1 98.06 198 LEU A CA 1
ATOM 1577 C C . LEU A 1 198 ? 11.43 14.117 23.109 1 98.06 198 LEU A C 1
ATOM 1579 O O . LEU A 1 198 ? 12.133 13.172 22.75 1 98.06 198 LEU A O 1
ATOM 1583 N N . LYS A 1 199 ? 11.922 15.086 23.844 1 96.19 199 LYS A N 1
ATOM 1584 C CA . LYS A 1 199 ? 13.328 15.125 24.219 1 96.19 199 LYS A CA 1
ATOM 1585 C C . LYS A 1 199 ? 13.656 14.016 25.219 1 96.19 199 LYS A C 1
ATOM 1587 O O . LYS A 1 199 ? 14.828 13.727 25.469 1 96.19 199 LYS A O 1
ATOM 1592 N N . ARG A 1 200 ? 12.641 13.312 25.656 1 93.56 200 ARG A N 1
ATOM 1593 C CA . ARG A 1 200 ? 12.844 12.234 26.625 1 93.56 200 ARG A CA 1
ATOM 1594 C C . ARG A 1 200 ? 12.375 10.898 26.062 1 93.56 200 ARG A C 1
ATOM 1596 O O . ARG A 1 200 ? 12.32 9.898 26.781 1 93.56 200 ARG A O 1
ATOM 1603 N N . CYS A 1 201 ? 12.031 10.898 24.859 1 93.38 201 CYS A N 1
ATOM 1604 C CA . CYS A 1 201 ? 11.547 9.656 24.266 1 93.38 201 CYS A CA 1
ATOM 1605 C C . CYS A 1 201 ? 12.672 8.633 24.141 1 93.38 201 CYS A C 1
ATOM 1607 O O . CYS A 1 201 ? 13.844 9 24.094 1 93.38 201 CYS A O 1
ATOM 1609 N N . PRO A 1 202 ? 12.484 7.383 24.078 1 93.75 202 PRO A N 1
ATOM 1610 C CA . PRO A 1 202 ? 13.516 6.34 24.078 1 93.75 202 PRO A CA 1
ATOM 1611 C C . PRO A 1 202 ? 14.305 6.305 22.766 1 93.75 202 PRO A C 1
ATOM 1613 O O . PRO A 1 202 ? 15.406 5.758 22.719 1 93.75 202 PRO A O 1
ATOM 1616 N N . VAL A 1 203 ? 13.867 6.82 21.766 1 95.56 203 VAL A N 1
ATOM 1617 C CA . VAL A 1 203 ? 14.516 6.781 20.453 1 95.56 203 VAL A CA 1
ATOM 1618 C C . VAL A 1 203 ? 15.492 7.949 20.328 1 95.56 203 VAL A C 1
ATOM 1620 O O . VAL A 1 203 ? 15.07 9.109 20.281 1 95.56 203 VAL A O 1
ATOM 1623 N N . LYS A 1 204 ? 16.688 7.715 20.203 1 96.88 204 LYS A N 1
ATOM 1624 C CA . LYS A 1 204 ? 17.75 8.719 20.25 1 96.88 204 LYS A CA 1
ATOM 1625 C C . LYS A 1 204 ? 17.594 9.742 19.125 1 96.88 204 LYS A C 1
ATOM 1627 O O . LYS A 1 204 ? 17.703 10.945 19.359 1 96.88 204 LYS A O 1
ATOM 1632 N N . SER A 1 205 ? 17.391 9.273 17.938 1 97.69 205 SER A N 1
ATOM 1633 C CA . SER A 1 205 ? 17.297 10.18 16.797 1 97.69 205 SER A CA 1
ATOM 1634 C C . SER A 1 205 ? 16.125 11.141 16.953 1 97.69 205 SER A C 1
ATOM 1636 O O . SER A 1 205 ? 16.203 12.305 16.547 1 97.69 205 SER A O 1
ATOM 1638 N N . VAL A 1 206 ? 15.094 10.711 17.562 1 98 206 VAL A N 1
ATOM 1639 C CA . VAL A 1 206 ? 13.93 11.562 17.797 1 98 206 VAL A CA 1
ATOM 1640 C C . VAL A 1 206 ? 14.266 12.602 18.859 1 98 206 VAL A C 1
ATOM 1642 O O . VAL A 1 206 ? 13.953 13.789 18.703 1 98 206 VAL A O 1
ATOM 1645 N N . ARG A 1 207 ? 14.914 12.172 19.891 1 98 207 ARG A N 1
ATOM 1646 C CA . ARG A 1 207 ? 15.328 13.102 20.953 1 98 207 ARG A CA 1
ATOM 1647 C C . ARG A 1 207 ? 16.188 14.219 20.391 1 98 207 ARG A C 1
ATOM 1649 O O . ARG A 1 207 ? 15.969 15.391 20.688 1 98 207 ARG A O 1
ATOM 1656 N N . GLN A 1 208 ? 17.094 13.844 19.594 1 98.25 208 GLN A N 1
ATOM 1657 C CA . GLN A 1 208 ? 18.047 14.797 19.031 1 98.25 208 GLN A CA 1
ATOM 1658 C C . GLN A 1 208 ? 17.344 15.789 18.109 1 98.25 208 GLN A C 1
ATOM 1660 O O . GLN A 1 208 ? 17.562 17 18.203 1 98.25 208 GLN A O 1
ATOM 1665 N N . ARG A 1 209 ? 16.516 15.258 17.281 1 98.31 209 ARG A N 1
ATOM 1666 C CA . ARG A 1 209 ? 15.828 16.125 16.312 1 98.31 209 ARG A CA 1
ATOM 1667 C C . ARG A 1 209 ? 14.836 17.047 17.016 1 98.31 209 ARG A C 1
ATOM 1669 O O . ARG A 1 209 ? 14.648 18.188 16.609 1 98.31 209 ARG A O 1
ATOM 1676 N N . ALA A 1 210 ? 14.172 16.484 18 1 98.56 210 ALA A N 1
ATOM 1677 C CA . ALA A 1 210 ? 13.266 17.297 18.812 1 98.56 210 ALA A CA 1
ATOM 1678 C C . ALA A 1 210 ? 14.016 18.453 19.484 1 98.56 210 ALA A C 1
ATOM 1680 O O . ALA A 1 210 ? 13.547 19.594 19.469 1 98.56 210 ALA A O 1
ATOM 1681 N N . GLY A 1 211 ? 15.117 18.172 20.047 1 98 211 GLY A N 1
ATOM 1682 C CA . GLY A 1 211 ? 15.938 19.203 20.672 1 98 211 GLY A CA 1
ATOM 1683 C C . GLY A 1 211 ? 16.375 20.281 19.688 1 98 211 GLY A C 1
ATOM 1684 O O . GLY A 1 211 ? 16.234 21.469 19.984 1 98 211 GLY A O 1
ATOM 1685 N N . GLU A 1 212 ? 16.844 19.891 18.562 1 98.19 212 GLU A N 1
ATOM 1686 C CA . GLU A 1 212 ? 17.312 20.812 17.531 1 98.19 212 GLU A CA 1
ATOM 1687 C C . GLU A 1 212 ? 16.188 21.719 17.047 1 98.19 212 GLU A C 1
ATOM 1689 O O . GLU A 1 212 ? 16.375 22.938 16.922 1 98.19 212 GLU A O 1
ATOM 1694 N N . SER A 1 213 ? 15.078 21.109 16.812 1 98.25 213 SER A N 1
ATOM 1695 C CA . SER A 1 213 ? 13.977 21.875 16.234 1 98.25 213 SER A CA 1
ATOM 1696 C C . SER A 1 213 ? 13.312 22.75 17.297 1 98.25 213 SER A C 1
ATOM 1698 O O . SER A 1 213 ? 12.867 23.859 17 1 98.25 213 SER A O 1
ATOM 1700 N N . HIS A 1 214 ? 13.289 22.25 18.547 1 98.25 214 HIS A N 1
ATOM 1701 C CA . HIS A 1 214 ? 12.703 23.031 19.641 1 98.25 214 HIS A CA 1
ATOM 1702 C C . HIS A 1 214 ? 13.539 24.266 19.938 1 98.25 214 HIS A C 1
ATOM 1704 O O . HIS A 1 214 ? 13.031 25.25 20.469 1 98.25 214 HIS A O 1
ATOM 1710 N N . ASP A 1 215 ? 14.797 24.266 19.5 1 97.44 215 ASP A N 1
ATOM 1711 C CA . ASP A 1 215 ? 15.711 25.375 19.781 1 97.44 215 ASP A CA 1
ATOM 1712 C C . ASP A 1 215 ? 15.805 26.312 18.578 1 97.44 215 ASP A C 1
ATOM 1714 O O . ASP A 1 215 ? 16.688 27.188 18.531 1 97.44 215 ASP A O 1
ATOM 1718 N N . ASP A 1 216 ? 14.992 26.125 17.688 1 97.69 216 ASP A N 1
ATOM 1719 C CA . ASP A 1 216 ? 14.961 27.016 16.531 1 97.69 216 ASP A CA 1
ATOM 1720 C C . ASP A 1 216 ? 14.75 28.469 16.953 1 97.69 216 ASP A C 1
ATOM 1722 O O . ASP A 1 216 ? 13.836 28.766 17.719 1 97.69 216 ASP A O 1
ATOM 1726 N N . GLU A 1 217 ? 15.438 29.453 16.453 1 95.75 217 GLU A N 1
ATOM 1727 C CA . GLU A 1 217 ? 15.492 30.844 16.875 1 95.75 217 GLU A CA 1
ATOM 1728 C C . GLU A 1 217 ? 14.18 31.562 16.562 1 95.75 217 GLU A C 1
ATOM 1730 O O . GLU A 1 217 ? 13.891 32.625 17.156 1 95.75 217 GLU A O 1
ATOM 1735 N N . ARG A 1 218 ? 13.398 31.016 15.711 1 96.62 218 ARG A N 1
ATOM 1736 C CA . ARG A 1 218 ? 12.148 31.641 15.32 1 96.62 218 ARG A CA 1
ATOM 1737 C C . ARG A 1 218 ? 11.086 31.469 16.406 1 96.62 218 ARG A C 1
ATOM 1739 O O . ARG A 1 218 ? 10.062 32.156 16.391 1 96.62 218 ARG A O 1
ATOM 1746 N N . LEU A 1 219 ? 11.359 30.609 17.344 1 96.94 219 LEU A N 1
ATOM 1747 C CA . LEU A 1 219 ? 10.359 30.25 18.344 1 96.94 219 LEU A CA 1
ATOM 1748 C C . LEU A 1 219 ? 10.398 31.219 19.516 1 96.94 219 LEU A C 1
ATOM 1750 O O . LEU A 1 219 ? 11.469 31.719 19.875 1 96.94 219 LEU A O 1
ATOM 1754 N N . PRO A 1 220 ? 9.281 31.469 20.141 1 93.81 220 PRO A N 1
ATOM 1755 C CA . PRO A 1 220 ? 9.164 32.562 21.109 1 93.81 220 PRO A CA 1
ATOM 1756 C C . PRO A 1 220 ? 9.938 32.281 22.406 1 93.81 220 PRO A C 1
ATOM 1758 O O . PRO A 1 220 ? 10.203 33.188 23.188 1 93.81 220 PRO A O 1
ATOM 1761 N N . TRP A 1 221 ? 10.25 31.047 22.656 1 94.75 221 TRP A N 1
ATOM 1762 C CA . TRP A 1 221 ? 10.922 30.734 23.906 1 94.75 221 TRP A CA 1
ATOM 1763 C C . TRP A 1 221 ? 12.438 30.719 23.734 1 94.75 221 TRP A C 1
ATOM 1765 O O . TRP A 1 221 ? 13.18 30.5 24.688 1 94.75 221 TRP A O 1
ATOM 1775 N N . VAL A 1 222 ? 12.805 30.875 22.516 1 91.62 222 VAL A N 1
ATOM 1776 C CA . VAL A 1 222 ? 14.242 30.891 22.266 1 91.62 222 VAL A CA 1
ATOM 1777 C C . VAL A 1 222 ? 14.75 32.344 22.281 1 91.62 222 VAL A C 1
ATOM 1779 O O . VAL A 1 222 ? 14.195 33.219 21.609 1 91.62 222 VAL A O 1
ATOM 1782 N N . GLU A 1 223 ? 15.477 32.75 23.312 1 79.31 223 GLU A N 1
ATOM 1783 C CA . GLU A 1 223 ? 16.047 34.094 23.453 1 79.31 223 GLU A CA 1
ATOM 1784 C C . GLU A 1 223 ? 16.891 34.469 22.234 1 79.31 223 GLU A C 1
ATOM 1786 O O . GLU A 1 223 ? 17.672 33.656 21.734 1 79.31 223 GLU A O 1
ATOM 1791 N N . LYS A 1 224 ? 16.344 35.469 21.531 1 69.25 224 LYS A N 1
ATOM 1792 C CA . LYS A 1 224 ? 17.156 35.969 20.422 1 69.25 224 LYS A CA 1
ATOM 1793 C C . LYS A 1 224 ? 18.562 36.344 20.875 1 69.25 224 LYS A C 1
ATOM 1795 O O . LYS A 1 224 ? 18.734 37.062 21.859 1 69.25 224 LYS A O 1
ATOM 1800 N N . LYS A 1 225 ? 19.422 35.5 20.609 1 54.34 225 LYS A N 1
ATOM 1801 C CA . LYS A 1 225 ? 20.781 36 20.781 1 54.34 225 LYS A CA 1
ATOM 1802 C C . LYS A 1 225 ? 20.953 37.375 20.109 1 54.34 225 LYS A C 1
ATOM 1804 O O . LYS A 1 225 ? 20.688 37.5 18.922 1 54.34 225 LYS A O 1
ATOM 1809 N N . GLU A 1 226 ? 20.375 38.344 20.859 1 45.03 226 GLU A N 1
ATOM 1810 C CA . GLU A 1 226 ? 20.766 39.688 20.406 1 45.03 226 GLU A CA 1
ATOM 1811 C C . GLU A 1 226 ? 22.141 39.688 19.734 1 45.03 226 GLU A C 1
ATOM 1813 O O . GLU A 1 226 ? 23.109 39.188 20.328 1 45.03 226 GLU A O 1
ATOM 1818 N N . GLY A 1 227 ? 22.156 39.406 18.562 1 43.25 227 GLY A N 1
ATOM 1819 C CA . GLY A 1 227 ? 23.422 39.656 17.891 1 43.25 227 GLY A CA 1
ATOM 1820 C C . GLY A 1 227 ? 24.188 40.812 18.484 1 43.25 227 GLY A C 1
ATOM 1821 O O . GLY A 1 227 ? 23.609 41.844 18.828 1 43.25 227 GLY A O 1
ATOM 1822 N N . GLU A 1 228 ? 25.234 40.531 19.266 1 42.06 228 GLU A N 1
ATOM 1823 C CA . GLU A 1 228 ? 26.297 41.5 19.484 1 42.06 228 GLU A CA 1
ATOM 1824 C C . GLU A 1 228 ? 26.516 42.375 18.25 1 42.06 228 GLU A C 1
ATOM 1826 O O . GLU A 1 228 ? 26.891 41.844 17.188 1 42.06 228 GLU A O 1
ATOM 1831 N N . GLU A 1 229 ? 25.578 43.281 17.875 1 40.19 229 GLU A N 1
ATOM 1832 C CA . GLU A 1 229 ? 25.984 44.375 16.984 1 40.19 229 GLU A CA 1
ATOM 1833 C C . GLU A 1 229 ? 27.453 44.719 17.188 1 40.19 229 GLU A C 1
ATOM 1835 O O . GLU A 1 229 ? 27.875 45.031 18.312 1 40.19 229 GLU A O 1
ATOM 1840 N N . ASP A 1 230 ? 28.344 44 16.594 1 41.5 230 ASP A N 1
ATOM 1841 C CA . ASP A 1 230 ? 29.75 44.406 16.453 1 41.5 230 ASP A CA 1
ATOM 1842 C C . ASP A 1 230 ? 29.859 45.906 16.297 1 41.5 230 ASP A C 1
ATOM 1844 O O . ASP A 1 230 ? 29.438 46.469 15.297 1 41.5 230 ASP A O 1
ATOM 1848 N N . GLU A 1 231 ? 29.547 46.688 17.328 1 39.88 231 GLU A N 1
ATOM 1849 C CA . GLU A 1 231 ? 29.984 48.094 17.484 1 39.88 231 GLU A CA 1
ATOM 1850 C C . GLU A 1 231 ? 31.422 48.25 17 1 39.88 231 GLU A C 1
ATOM 1852 O O . GLU A 1 231 ? 32.156 49.094 17.516 1 39.88 231 GLU A O 1
ATOM 1857 N N . ASP A 1 232 ? 32 47.219 16.484 1 41.53 232 ASP A N 1
ATOM 1858 C CA . ASP A 1 232 ? 33.406 47.469 16.109 1 41.53 232 ASP A CA 1
ATOM 1859 C C . ASP A 1 232 ? 33.5 48.469 14.945 1 41.53 232 ASP A C 1
ATOM 1861 O O . ASP A 1 232 ? 34.5 48.5 14.234 1 41.53 232 ASP A O 1
ATOM 1865 N N . GLU A 1 233 ? 32.281 49.031 14.539 1 37.12 233 GLU A N 1
ATOM 1866 C CA . GLU A 1 233 ? 32.531 49.875 13.391 1 37.12 233 GLU A CA 1
ATOM 1867 C C . GLU A 1 233 ? 33.562 50.969 13.719 1 37.12 233 GLU A C 1
ATOM 1869 O O . GLU A 1 233 ? 34.281 51.438 12.836 1 37.12 233 GLU A O 1
ATOM 1874 N N . ASP A 1 234 ? 33.219 51.688 14.789 1 37.97 234 ASP A N 1
ATOM 1875 C CA . ASP A 1 234 ? 33.625 53.094 14.758 1 37.97 234 ASP A CA 1
ATOM 1876 C C . ASP A 1 234 ? 35.125 53.219 14.984 1 37.97 234 ASP A C 1
ATOM 1878 O O . ASP A 1 234 ? 35.625 54.344 15.125 1 37.97 234 ASP A O 1
ATOM 1882 N N . GLU A 1 235 ? 35.719 52.188 15.625 1 38.06 235 GLU A N 1
ATOM 1883 C CA . GLU A 1 235 ? 36.938 52.719 16.188 1 38.06 235 GLU A CA 1
ATOM 1884 C C . GLU A 1 235 ? 37.969 53.031 15.094 1 38.06 235 GLU A C 1
ATOM 1886 O O . GLU A 1 235 ? 39.125 53.375 15.391 1 38.06 235 GLU A O 1
ATOM 1891 N N . GLU A 1 236 ? 37.75 52.375 13.914 1 35.75 236 GLU A N 1
ATOM 1892 C CA . GLU A 1 236 ? 38.938 52.469 13.086 1 35.75 236 GLU A CA 1
ATOM 1893 C C . GLU A 1 236 ? 39.156 53.906 12.609 1 35.75 236 GLU A C 1
ATOM 1895 O O . GLU A 1 236 ? 40.031 54.156 11.773 1 35.75 236 GLU A O 1
ATOM 1900 N N . VAL A 1 237 ? 38.156 54.75 12.664 1 37.75 237 VAL A N 1
ATOM 1901 C CA . VAL A 1 237 ? 38.344 55.875 11.734 1 37.75 237 VAL A CA 1
ATOM 1902 C C . VAL A 1 237 ? 39.5 56.75 12.203 1 37.75 237 VAL A C 1
ATOM 1904 O O . VAL A 1 237 ? 39.938 57.656 11.469 1 37.75 237 VAL A O 1
ATOM 1907 N N . GLY A 1 238 ? 39.625 56.75 13.562 1 35.38 238 GLY A N 1
ATOM 1908 C CA . GLY A 1 238 ? 40.281 58 13.93 1 35.38 238 GLY A CA 1
ATOM 1909 C C . GLY A 1 238 ? 41.719 58.062 13.523 1 35.38 238 GLY A C 1
ATOM 1910 O O . GLY A 1 238 ? 42.5 58.875 14.078 1 35.38 238 GLY A O 1
ATOM 1911 N N . GLY A 1 239 ? 42.219 57.062 12.805 1 33.31 239 GLY A N 1
ATOM 1912 C CA . GLY A 1 239 ? 43.594 57.375 12.602 1 33.31 239 GLY A CA 1
ATOM 1913 C C . GLY A 1 239 ? 43.812 58.75 12.008 1 33.31 239 GLY A C 1
ATOM 1914 O O . GLY A 1 239 ? 43.188 59.094 11 1 33.31 239 GLY A O 1
ATOM 1915 N N . GLU A 1 240 ? 44.156 59.844 12.852 1 29.56 240 GLU A N 1
ATOM 1916 C CA . GLU A 1 240 ? 44.531 61.25 12.766 1 29.56 240 GLU A CA 1
ATOM 1917 C C . GLU A 1 240 ? 45.312 61.531 11.484 1 29.56 240 GLU A C 1
ATOM 1919 O O . GLU A 1 240 ? 45.781 60.594 10.82 1 29.56 240 GLU A O 1
ATOM 1924 N N . ASP A 1 241 ? 46.312 62.594 11.555 1 26.52 241 ASP A N 1
ATOM 1925 C CA . ASP A 1 241 ? 46.906 63.562 10.625 1 26.52 241 ASP A CA 1
ATOM 1926 C C . ASP A 1 241 ? 47.688 62.844 9.523 1 26.52 241 ASP A C 1
ATOM 1928 O O . ASP A 1 241 ? 48.344 61.812 9.781 1 26.52 241 ASP A O 1
ATOM 1932 N N . ALA B 1 1 ? 17.703 1.931 -13.766 1 36.22 1 ALA B N 1
ATOM 1933 C CA . ALA B 1 1 ? 17.234 2.473 -12.492 1 36.22 1 ALA B CA 1
ATOM 1934 C C . ALA B 1 1 ? 16.219 3.59 -12.719 1 36.22 1 ALA B C 1
ATOM 1936 O O . ALA B 1 1 ? 15.164 3.615 -12.086 1 36.22 1 ALA B O 1
ATOM 1937 N N . GLN B 1 2 ? 16.531 4.383 -13.688 1 43.59 2 GLN B N 1
ATOM 1938 C CA . GLN B 1 2 ? 15.789 5.605 -13.969 1 43.59 2 GLN B CA 1
ATOM 1939 C C . GLN B 1 2 ? 14.422 5.289 -14.57 1 43.59 2 GLN B C 1
ATOM 19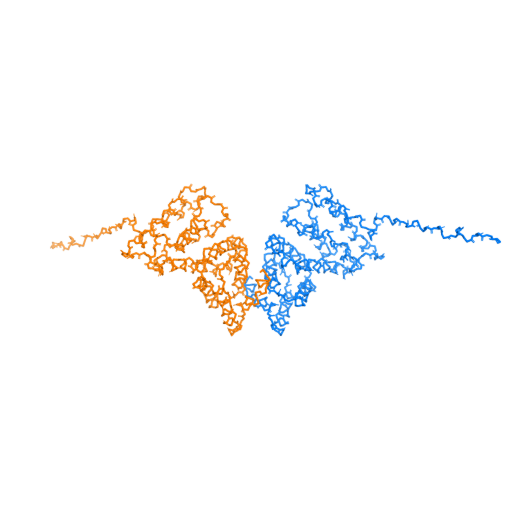41 O O . GLN B 1 2 ? 13.43 5.965 -14.266 1 43.59 2 GLN B O 1
ATOM 1946 N N . GLN B 1 3 ? 14.367 4.277 -15.406 1 46.22 3 GLN B N 1
ATOM 1947 C CA . GLN B 1 3 ? 13.211 3.959 -16.25 1 46.22 3 GLN B CA 1
ATOM 1948 C C . GLN B 1 3 ? 12.062 3.396 -15.406 1 46.22 3 GLN B C 1
ATOM 1950 O O . GLN B 1 3 ? 10.891 3.625 -15.719 1 46.22 3 GLN B O 1
ATOM 1955 N N . ALA B 1 4 ? 12.367 2.529 -14.43 1 45.44 4 ALA B N 1
ATOM 1956 C CA . ALA B 1 4 ? 11.32 1.945 -13.602 1 45.44 4 ALA B CA 1
ATOM 1957 C C . ALA B 1 4 ? 10.594 3.02 -12.797 1 45.44 4 ALA B C 1
ATOM 1959 O O . ALA B 1 4 ? 9.539 2.762 -12.211 1 45.44 4 ALA B O 1
ATOM 1960 N N . GLN B 1 5 ? 11.344 4.18 -12.742 1 48.31 5 GLN B N 1
ATOM 1961 C CA . GLN B 1 5 ? 10.82 5.305 -11.977 1 48.31 5 GLN B CA 1
ATOM 1962 C C . GLN B 1 5 ? 9.539 5.844 -12.617 1 48.31 5 GLN B C 1
ATOM 1964 O O . GLN B 1 5 ? 8.664 6.363 -11.914 1 48.31 5 GLN B O 1
ATOM 1969 N N . GLN B 1 6 ? 9.438 5.797 -14.062 1 57.19 6 GLN B N 1
ATOM 1970 C CA . GLN B 1 6 ? 8.281 6.398 -14.719 1 57.19 6 GLN B CA 1
ATOM 1971 C C . GLN B 1 6 ? 7.332 5.328 -15.25 1 57.19 6 GLN B C 1
ATOM 1973 O O . GLN B 1 6 ? 7.57 4.746 -16.312 1 57.19 6 GLN B O 1
ATOM 1978 N N . MET B 1 7 ? 6.664 4.656 -14.273 1 64.44 7 MET B N 1
ATOM 1979 C CA . MET B 1 7 ? 5.805 3.562 -14.719 1 64.44 7 MET B CA 1
ATOM 1980 C C . MET B 1 7 ? 4.469 4.094 -15.234 1 64.44 7 MET B C 1
ATOM 1982 O O . MET B 1 7 ? 3.414 3.76 -14.695 1 64.44 7 MET B O 1
ATOM 1986 N N . PRO B 1 8 ? 4.648 5.031 -16.266 1 66.25 8 PRO B N 1
ATOM 1987 C CA . PRO B 1 8 ? 3.422 5.711 -16.688 1 66.25 8 PRO B CA 1
ATOM 1988 C C . PRO B 1 8 ? 2.336 4.738 -17.141 1 66.25 8 PRO B C 1
ATOM 1990 O O . PRO B 1 8 ? 1.149 5.074 -17.109 1 66.25 8 PRO B O 1
ATOM 1993 N N . PHE B 1 9 ? 2.816 3.469 -17.344 1 79.88 9 PHE B N 1
ATOM 1994 C CA . PHE B 1 9 ? 1.848 2.551 -17.938 1 79.88 9 PHE B CA 1
ATOM 1995 C C . PHE B 1 9 ? 1 1.894 -16.844 1 79.88 9 PHE B C 1
ATOM 1997 O O . PHE B 1 9 ? -0.095 1.398 -17.125 1 79.88 9 PHE B O 1
ATOM 2004 N N . ILE B 1 10 ? 1.354 2.01 -15.586 1 86.44 10 ILE B N 1
ATOM 2005 C CA . ILE B 1 10 ? 0.609 1.267 -14.578 1 86.44 10 ILE B CA 1
ATOM 2006 C C . ILE B 1 10 ? -0.597 2.084 -14.117 1 86.44 10 ILE B C 1
ATOM 2008 O O . ILE B 1 10 ? -1.672 1.531 -13.875 1 86.44 10 ILE B O 1
ATOM 2012 N N . LYS B 1 11 ? -0.498 3.438 -14.148 1 86.31 11 LYS B N 1
ATOM 2013 C CA . LYS B 1 11 ? -1.529 4.289 -13.562 1 86.31 11 LYS B CA 1
ATOM 2014 C C . LYS B 1 11 ? -2.82 4.223 -14.375 1 86.31 11 LYS B C 1
ATOM 2016 O O . LYS B 1 11 ? -3.91 4.43 -13.836 1 86.31 11 LYS B O 1
ATOM 2021 N N . ASN B 1 12 ? -2.67 3.809 -15.648 1 88 12 ASN B N 1
ATOM 2022 C CA . ASN B 1 12 ? -3.85 3.807 -16.516 1 88 12 ASN B CA 1
ATOM 2023 C C . ASN B 1 12 ? -4.516 2.436 -16.547 1 88 12 ASN B C 1
ATOM 2025 O O . ASN B 1 12 ? -5.57 2.268 -17.156 1 88 12 ASN B O 1
ATOM 2029 N N . LEU B 1 13 ? -3.961 1.489 -15.875 1 90.38 13 LEU B N 1
ATOM 2030 C CA . LEU B 1 13 ? -4.523 0.142 -15.859 1 90.38 13 LEU B CA 1
ATOM 2031 C C . LEU B 1 13 ? -5.871 0.121 -15.148 1 90.38 13 LEU B C 1
ATOM 2033 O O . LEU B 1 13 ? -6.699 -0.756 -15.406 1 90.38 13 LEU B O 1
ATOM 2037 N N . ALA B 1 14 ? -6.078 1.101 -14.234 1 86.5 14 ALA B N 1
ATOM 2038 C CA . ALA B 1 14 ? -7.316 1.151 -13.469 1 86.5 14 ALA B CA 1
ATOM 2039 C C . ALA B 1 14 ? -8.289 2.174 -14.055 1 86.5 14 ALA B C 1
ATOM 2041 O O . ALA B 1 14 ? -9.336 2.455 -13.461 1 86.5 14 ALA B O 1
ATOM 2042 N N . SER B 1 15 ? -7.945 2.678 -15.242 1 84.31 15 SER B N 1
ATOM 2043 C CA . SER B 1 15 ? -8.758 3.717 -15.867 1 84.31 15 SER B CA 1
ATOM 2044 C C . SER B 1 15 ? -10.141 3.191 -16.234 1 84.31 15 SER B C 1
ATOM 2046 O O . SER B 1 15 ? -10.289 2.02 -16.578 1 84.31 15 SER B O 1
ATOM 2048 N N . SER B 1 16 ? -11.086 4.039 -16.188 1 80.81 16 SER B N 1
ATOM 2049 C CA . SER B 1 16 ? -12.414 3.68 -16.672 1 80.81 16 SER B CA 1
ATOM 2050 C C . SER B 1 16 ? -12.445 3.596 -18.203 1 80.81 16 SER B C 1
ATOM 2052 O O . SER B 1 16 ? -13.375 3.018 -18.781 1 80.81 16 SER B O 1
ATOM 2054 N N . ASP B 1 17 ? -11.484 4.18 -18.781 1 84 17 ASP B N 1
ATOM 2055 C CA . ASP B 1 17 ? -11.352 4.16 -20.234 1 84 17 ASP B CA 1
ATOM 2056 C C . ASP B 1 17 ? -10.656 2.881 -20.703 1 84 17 ASP B C 1
ATOM 2058 O O . ASP B 1 17 ? -9.461 2.693 -20.469 1 84 17 ASP B O 1
ATOM 2062 N N . ARG B 1 18 ? -11.352 2.078 -21.516 1 87.19 18 ARG B N 1
ATOM 2063 C CA . ARG B 1 18 ? -10.859 0.784 -21.969 1 87.19 18 ARG B CA 1
ATOM 2064 C C . ARG B 1 18 ? -9.625 0.951 -22.859 1 87.19 18 ARG B C 1
ATOM 2066 O O . ARG B 1 18 ? -8.688 0.158 -22.781 1 87.19 18 ARG B O 1
ATOM 2073 N N . LYS B 1 19 ? -9.664 1.927 -23.719 1 90.19 19 LYS B N 1
ATOM 2074 C CA . LYS B 1 19 ? -8.539 2.158 -24.625 1 90.19 19 LYS B CA 1
ATOM 2075 C C . LYS B 1 19 ? -7.258 2.434 -23.844 1 90.19 19 LYS B C 1
ATOM 2077 O O . LYS B 1 19 ? -6.195 1.903 -24.188 1 90.19 19 LYS B O 1
ATOM 2082 N N . LEU B 1 20 ? -7.359 3.219 -22.812 1 87.38 20 LEU B N 1
ATOM 2083 C CA . LEU B 1 20 ? -6.203 3.529 -21.984 1 87.38 20 LEU B CA 1
ATOM 2084 C C . LEU B 1 20 ? -5.699 2.283 -21.266 1 87.38 20 LEU B C 1
ATOM 2086 O O . LEU B 1 20 ? -4.492 2.076 -21.141 1 87.38 20 LEU B O 1
ATOM 2090 N N . ARG B 1 21 ? -6.629 1.436 -20.812 1 90.56 21 ARG B N 1
ATOM 2091 C CA . ARG B 1 21 ? -6.238 0.213 -20.109 1 90.56 21 ARG B CA 1
ATOM 2092 C C . ARG B 1 21 ? -5.484 -0.73 -21.047 1 90.56 21 ARG B C 1
ATOM 2094 O O . ARG B 1 21 ? -4.445 -1.279 -20.672 1 90.56 21 ARG B O 1
ATOM 2101 N N . VAL B 1 22 ? -6.012 -0.847 -22.25 1 93.31 22 VAL B N 1
ATOM 2102 C CA . VAL B 1 22 ? -5.43 -1.767 -23.219 1 93.31 22 VAL B CA 1
ATOM 2103 C C . VAL B 1 22 ? -4.043 -1.274 -23.625 1 93.31 22 VAL B C 1
ATOM 2105 O O . VAL B 1 22 ? -3.092 -2.057 -23.688 1 93.31 22 VAL B O 1
ATOM 2108 N N . GLU B 1 23 ? -3.953 0.004 -23.891 1 92.5 23 GLU B N 1
ATOM 2109 C CA . GLU B 1 23 ? -2.67 0.593 -24.266 1 92.5 23 GLU B CA 1
ATOM 2110 C C . GLU B 1 23 ? -1.65 0.456 -23.141 1 92.5 23 GLU B C 1
ATOM 2112 O O . GLU B 1 23 ? -0.48 0.161 -23.391 1 92.5 23 GLU B O 1
ATOM 2117 N N . SER B 1 24 ? -2.105 0.692 -21.984 1 92.81 24 SER B N 1
ATOM 2118 C CA . SER B 1 24 ? -1.238 0.586 -20.812 1 92.81 24 SER B CA 1
ATOM 2119 C C . SER B 1 24 ? -0.734 -0.84 -20.625 1 92.81 24 SER B C 1
ATOM 2121 O O . SER B 1 24 ? 0.451 -1.056 -20.359 1 92.81 24 SER B O 1
ATOM 2123 N N . LEU B 1 25 ? -1.596 -1.785 -20.766 1 95.5 25 LEU B N 1
ATOM 2124 C CA . LEU B 1 25 ? -1.216 -3.188 -20.641 1 95.5 25 LEU B CA 1
ATOM 2125 C C . LEU B 1 25 ? -0.201 -3.576 -21.703 1 95.5 25 LEU B C 1
ATOM 2127 O O . LEU B 1 25 ? 0.79 -4.25 -21.422 1 95.5 25 LEU B O 1
ATOM 2131 N N . SER B 1 26 ? -0.447 -3.119 -22.891 1 95.75 26 SER B N 1
ATOM 2132 C CA . SER B 1 26 ? 0.457 -3.416 -24 1 95.75 26 SER B CA 1
ATOM 2133 C C . SER B 1 26 ? 1.845 -2.836 -23.75 1 95.75 26 SER B C 1
ATOM 2135 O O . SER B 1 26 ? 2.854 -3.494 -24.016 1 95.75 26 SER B O 1
ATOM 2137 N N . SER B 1 27 ? 1.88 -1.632 -23.297 1 93.81 27 SER B N 1
ATOM 2138 C CA . SER B 1 27 ? 3.15 -0.988 -22.984 1 93.81 27 SER B CA 1
ATOM 2139 C C . SER B 1 27 ? 3.889 -1.733 -21.875 1 93.81 27 SER B C 1
ATOM 2141 O O . SER B 1 27 ? 5.105 -1.907 -21.938 1 93.81 27 SER B O 1
ATOM 2143 N N . LEU B 1 28 ? 3.16 -2.168 -20.906 1 95.5 28 LEU B N 1
ATOM 2144 C CA . LEU B 1 28 ? 3.738 -2.924 -19.797 1 95.5 28 LEU B CA 1
ATOM 2145 C C . LEU B 1 28 ? 4.312 -4.25 -20.281 1 95.5 28 LEU B C 1
ATOM 2147 O O . LEU B 1 28 ? 5.43 -4.617 -19.922 1 95.5 28 LEU B O 1
ATOM 2151 N N . GLN B 1 29 ? 3.57 -4.922 -21.062 1 96.81 29 GLN B N 1
ATOM 2152 C CA . GLN B 1 29 ? 4.023 -6.188 -21.625 1 96.81 29 GLN B CA 1
ATOM 2153 C C . GLN B 1 29 ? 5.309 -6.004 -22.422 1 96.81 29 GLN B C 1
ATOM 2155 O O . GLN B 1 29 ? 6.254 -6.781 -22.281 1 96.81 29 GLN B O 1
ATOM 2160 N N . SER B 1 30 ? 5.371 -4.977 -23.234 1 95.12 30 SER B N 1
ATOM 2161 C CA . SER B 1 30 ? 6.555 -4.68 -24.047 1 95.12 30 SER B CA 1
ATOM 2162 C C . SER B 1 30 ? 7.758 -4.359 -23.156 1 95.12 30 SER B C 1
ATOM 2164 O O . SER B 1 30 ? 8.867 -4.84 -23.406 1 95.12 30 SER B O 1
ATOM 2166 N N . PHE B 1 31 ? 7.52 -3.604 -22.203 1 94.81 31 PHE B N 1
ATOM 2167 C CA . PHE B 1 31 ? 8.562 -3.238 -21.25 1 94.81 31 PHE B CA 1
ATOM 2168 C C . PHE B 1 31 ? 9.133 -4.477 -20.578 1 94.81 31 PHE B C 1
ATOM 2170 O O . PHE B 1 31 ? 10.352 -4.664 -20.547 1 94.81 31 PHE B O 1
ATOM 2177 N N . LEU B 1 32 ? 8.273 -5.344 -20.078 1 96.25 32 LEU B N 1
ATOM 2178 C CA . LEU B 1 32 ? 8.695 -6.523 -19.328 1 96.25 32 LEU B CA 1
ATOM 2179 C C . LEU B 1 32 ? 9.398 -7.523 -20.25 1 96.25 32 LEU B C 1
ATOM 2181 O O . LEU B 1 32 ? 10.383 -8.148 -19.844 1 96.25 32 LEU B O 1
ATOM 2185 N N . SER B 1 33 ? 8.898 -7.602 -21.406 1 96.44 33 SER B N 1
ATOM 2186 C CA . SER B 1 33 ? 9.453 -8.57 -22.344 1 96.44 33 SER B CA 1
ATOM 2187 C C . SER B 1 33 ? 10.859 -8.172 -22.781 1 96.44 33 SER B C 1
ATOM 2189 O O . SER B 1 33 ? 11.648 -9.023 -23.219 1 96.44 33 SER B O 1
ATOM 2191 N N . SER B 1 34 ? 11.188 -6.922 -22.688 1 95.5 34 SER B N 1
ATOM 2192 C CA . SER B 1 34 ? 12.477 -6.422 -23.141 1 95.5 34 SER B CA 1
ATOM 2193 C C . SER B 1 34 ? 13.531 -6.551 -22.047 1 95.5 34 SER B C 1
ATOM 2195 O O . SER B 1 34 ? 14.727 -6.371 -22.297 1 95.5 34 SER B O 1
ATOM 2197 N N . ARG B 1 35 ? 13.102 -6.91 -20.859 1 95.31 35 ARG B N 1
ATOM 2198 C CA . ARG B 1 35 ? 14.039 -6.992 -19.75 1 95.31 35 ARG B CA 1
ATOM 2199 C C . ARG B 1 35 ? 14.828 -8.297 -19.797 1 95.31 35 ARG B C 1
ATOM 2201 O O . ARG B 1 35 ? 14.25 -9.383 -19.859 1 95.31 35 ARG B O 1
ATOM 2208 N N . THR B 1 36 ? 16.094 -8.156 -19.672 1 96.94 36 THR B N 1
ATOM 2209 C CA . THR B 1 36 ? 16.953 -9.336 -19.625 1 96.94 36 THR B CA 1
ATOM 2210 C C . THR B 1 36 ? 17.234 -9.766 -18.188 1 96.94 36 THR B C 1
ATOM 2212 O O . THR B 1 36 ? 17.688 -10.883 -17.953 1 96.94 36 THR B O 1
ATOM 2215 N N . SER B 1 37 ? 17.016 -8.836 -17.312 1 97.12 37 SER B N 1
ATOM 2216 C CA . SER B 1 37 ? 17.125 -9.094 -15.883 1 97.12 37 SER B CA 1
ATOM 2217 C C . SER B 1 37 ? 16.172 -8.203 -15.094 1 97.12 37 SER B C 1
ATOM 2219 O O . SER B 1 37 ? 15.703 -7.184 -15.602 1 97.12 37 SER B O 1
ATOM 2221 N N . LEU B 1 38 ? 15.859 -8.664 -13.93 1 96.62 38 LEU B N 1
ATOM 2222 C CA . LEU B 1 38 ? 14.961 -7.957 -13.023 1 96.62 38 LEU B CA 1
ATOM 2223 C C . LEU B 1 38 ? 15.422 -8.102 -11.578 1 96.62 38 LEU B C 1
ATOM 2225 O O . LEU B 1 38 ? 15.547 -9.219 -11.07 1 96.62 38 LEU B O 1
ATOM 2229 N N . THR B 1 39 ? 15.742 -6.984 -10.977 1 97.12 39 THR B N 1
ATOM 2230 C CA . THR B 1 39 ? 16.109 -7.062 -9.562 1 97.12 39 THR B CA 1
ATOM 2231 C C . THR B 1 39 ? 14.883 -7.293 -8.695 1 97.12 39 THR B C 1
ATOM 2233 O O . THR B 1 39 ? 13.773 -6.902 -9.062 1 97.12 39 THR B O 1
ATOM 2236 N N . PRO B 1 40 ? 15.078 -7.879 -7.559 1 97.44 40 PRO B N 1
ATOM 2237 C CA . PRO B 1 40 ? 13.953 -8.039 -6.645 1 97.44 40 PRO B CA 1
ATOM 2238 C C . PRO B 1 40 ? 13.266 -6.715 -6.309 1 97.44 40 PRO B C 1
ATOM 2240 O O . PRO B 1 40 ? 12.039 -6.648 -6.254 1 97.44 40 PRO B O 1
ATOM 2243 N N . LEU B 1 41 ? 14.07 -5.699 -6.168 1 94.69 41 LEU B N 1
ATOM 2244 C CA . LEU B 1 41 ? 13.523 -4.391 -5.824 1 94.69 41 LEU B CA 1
ATOM 2245 C C . LEU B 1 41 ? 12.672 -3.84 -6.965 1 94.69 41 LEU B C 1
ATOM 2247 O O . LEU B 1 41 ? 11.562 -3.359 -6.734 1 94.69 41 LEU B O 1
ATOM 2251 N N . ASP B 1 42 ? 13.125 -3.965 -8.172 1 93.81 42 ASP B N 1
ATOM 2252 C CA . ASP B 1 42 ? 12.375 -3.482 -9.328 1 93.81 42 ASP B CA 1
ATOM 2253 C C . ASP B 1 42 ? 11.078 -4.266 -9.508 1 93.81 42 ASP B C 1
ATOM 2255 O O . ASP B 1 42 ? 10.031 -3.689 -9.812 1 93.81 42 ASP B O 1
ATOM 2259 N N . ALA B 1 43 ? 11.164 -5.523 -9.273 1 97.31 43 ALA B N 1
ATOM 2260 C CA . ALA B 1 43 ? 9.977 -6.371 -9.414 1 97.31 43 ALA B CA 1
ATOM 2261 C C . ALA B 1 43 ? 8.93 -6.012 -8.367 1 97.31 43 ALA B C 1
ATOM 2263 O O . ALA B 1 43 ? 7.738 -5.926 -8.68 1 97.31 43 ALA B O 1
ATOM 2264 N N . ARG B 1 44 ? 9.375 -5.746 -7.172 1 96.69 44 ARG B N 1
ATOM 2265 C CA . ARG B 1 44 ? 8.438 -5.391 -6.109 1 96.69 44 ARG B CA 1
ATOM 2266 C C . ARG B 1 44 ? 7.805 -4.027 -6.371 1 96.69 44 ARG B C 1
ATOM 2268 O O . ARG B 1 44 ? 6.621 -3.828 -6.102 1 96.69 44 ARG B O 1
ATOM 2275 N N . LYS B 1 45 ? 8.562 -3.146 -6.883 1 93.44 45 LYS B N 1
ATOM 2276 C CA . LYS B 1 45 ? 8.023 -1.838 -7.238 1 93.44 45 LYS B CA 1
ATOM 2277 C C . LYS B 1 45 ? 6.938 -1.962 -8.305 1 93.44 45 LYS B C 1
ATOM 2279 O O . LYS B 1 45 ? 5.871 -1.353 -8.18 1 93.44 45 LYS B O 1
ATOM 2284 N N . LEU B 1 46 ? 7.234 -2.773 -9.258 1 95.56 46 LEU B N 1
ATOM 2285 C CA . LEU B 1 46 ? 6.266 -2.984 -10.328 1 95.56 46 LEU B CA 1
ATOM 2286 C C . LEU B 1 46 ? 5 -3.641 -9.789 1 95.56 46 LEU B C 1
ATOM 2288 O O . LEU B 1 46 ? 3.891 -3.174 -10.062 1 95.56 46 LEU B O 1
ATOM 2292 N N . TRP B 1 47 ? 5.168 -4.617 -8.977 1 97.38 47 TRP B N 1
ATOM 2293 C CA . TRP B 1 47 ? 4.008 -5.316 -8.445 1 97.38 47 TRP B CA 1
ATOM 2294 C C . TRP B 1 47 ? 3.234 -4.43 -7.473 1 97.38 47 TRP B C 1
ATOM 2296 O O . TRP B 1 47 ? 2.008 -4.527 -7.375 1 97.38 47 TRP B O 1
ATOM 2306 N N . THR B 1 48 ? 3.951 -3.539 -6.773 1 96 48 THR B N 1
ATOM 2307 C CA . THR B 1 48 ? 3.254 -2.586 -5.914 1 96 48 THR B CA 1
ATOM 2308 C C . THR B 1 48 ? 2.301 -1.718 -6.734 1 96 48 THR B C 1
ATOM 2310 O O . THR B 1 48 ? 1.139 -1.545 -6.363 1 96 48 THR B O 1
ATOM 2313 N N . GLY B 1 49 ? 2.766 -1.25 -7.84 1 95.19 49 GLY B N 1
ATOM 2314 C CA . GLY B 1 49 ? 1.896 -0.502 -8.734 1 95.19 49 GLY B CA 1
ATOM 2315 C C . GLY B 1 49 ? 0.739 -1.325 -9.266 1 95.19 49 GLY B C 1
ATOM 2316 O O . GLY B 1 49 ? -0.391 -0.839 -9.344 1 95.19 49 GLY B O 1
ATOM 2317 N N . LEU B 1 50 ? 1.003 -2.482 -9.609 1 97.44 50 LEU B N 1
ATOM 2318 C CA . LEU B 1 50 ? -0.033 -3.363 -10.141 1 97.44 50 LEU B CA 1
ATOM 2319 C C . LEU B 1 50 ? -1.079 -3.672 -9.07 1 97.44 50 LEU B C 1
ATOM 2321 O O . LEU B 1 50 ? -2.275 -3.723 -9.367 1 97.44 50 LEU B O 1
ATOM 2325 N N . TYR B 1 51 ? -0.602 -3.906 -7.867 1 97.5 51 TYR B N 1
ATOM 2326 C CA . TYR B 1 51 ? -1.508 -4.078 -6.734 1 97.5 51 TYR B CA 1
ATOM 2327 C C . TYR B 1 51 ? -2.432 -2.877 -6.59 1 97.5 51 TYR B C 1
ATOM 2329 O O . TYR B 1 51 ? -3.645 -3.035 -6.426 1 97.5 51 TYR B O 1
ATOM 2337 N N . TYR B 1 52 ? -1.823 -1.688 -6.664 1 95.12 52 TYR B N 1
ATOM 2338 C CA . TYR B 1 52 ? -2.619 -0.476 -6.512 1 95.12 52 TYR B CA 1
ATOM 2339 C C . TYR B 1 52 ? -3.637 -0.348 -7.641 1 95.12 52 TYR B C 1
ATOM 2341 O O . TYR B 1 52 ? -4.766 0.096 -7.422 1 95.12 52 TYR B O 1
ATOM 2349 N N . ALA B 1 53 ? -3.242 -0.68 -8.812 1 94.56 53 ALA B N 1
ATOM 2350 C CA . ALA B 1 53 ? -4.156 -0.615 -9.953 1 94.56 53 ALA B CA 1
ATOM 2351 C C . ALA B 1 53 ? -5.367 -1.518 -9.734 1 94.56 53 ALA B C 1
ATOM 2353 O O . ALA B 1 53 ? -6.508 -1.099 -9.953 1 94.56 53 ALA B O 1
ATOM 2354 N N . LEU B 1 54 ? -5.133 -2.676 -9.297 1 96.62 54 LEU B N 1
ATOM 2355 C CA . LEU B 1 54 ? -6.246 -3.588 -9.055 1 96.62 54 LEU B CA 1
ATOM 2356 C C . LEU B 1 54 ? -7.09 -3.113 -7.879 1 96.62 54 LEU B C 1
ATOM 2358 O O . LEU B 1 54 ? -8.32 -3.201 -7.918 1 96.62 54 LEU B O 1
ATOM 2362 N N . TRP B 1 55 ? -6.41 -2.65 -6.867 1 95.69 55 TRP B N 1
ATOM 2363 C CA . TRP B 1 55 ? -7.102 -2.117 -5.699 1 95.69 55 TRP B CA 1
ATOM 2364 C C . TRP B 1 55 ? -8.102 -1.037 -6.105 1 95.69 55 TRP B C 1
ATOM 2366 O O . TRP B 1 55 ? -9.227 -1.009 -5.609 1 95.69 55 TRP B O 1
ATOM 2376 N N . MET B 1 56 ? -7.797 -0.266 -7.062 1 92.75 56 MET B N 1
ATOM 2377 C CA . MET B 1 56 ? -8.594 0.888 -7.465 1 92.75 56 MET B CA 1
ATOM 2378 C C . MET B 1 56 ? -9.672 0.48 -8.461 1 92.75 56 MET B C 1
ATOM 2380 O O . MET B 1 56 ? -10.57 1.267 -8.766 1 92.75 56 MET B O 1
ATOM 2384 N N . THR B 1 57 ? -9.562 -0.704 -9.008 1 91.94 57 THR B N 1
ATOM 2385 C CA . THR B 1 57 ? -10.562 -1.194 -9.945 1 91.94 57 THR B CA 1
ATOM 2386 C C . THR B 1 57 ? -11.828 -1.635 -9.211 1 91.94 57 THR B C 1
ATOM 2388 O O . THR B 1 57 ? -11.781 -2.535 -8.375 1 91.94 57 THR B O 1
ATOM 2391 N N . ASP B 1 58 ? -13.047 -1.118 -9.586 1 86.19 58 ASP B N 1
ATOM 2392 C CA . ASP B 1 58 ? -14.219 -1.278 -8.727 1 86.19 58 ASP B CA 1
ATOM 2393 C C . ASP B 1 58 ? -15.195 -2.287 -9.312 1 86.19 58 ASP B C 1
ATOM 2395 O O . ASP B 1 58 ? -15.828 -3.047 -8.578 1 86.19 58 ASP B O 1
ATOM 2399 N N . ARG B 1 59 ? -15.281 -2.27 -10.594 1 88.44 59 ARG B N 1
ATOM 2400 C CA . ARG B 1 59 ? -16.312 -3.086 -11.211 1 88.44 59 ARG B CA 1
ATOM 2401 C C . ARG B 1 59 ? -15.852 -4.527 -11.383 1 88.44 59 ARG B C 1
ATOM 2403 O O . ARG B 1 59 ? -14.68 -4.773 -11.695 1 88.44 59 ARG B O 1
ATOM 2410 N N . PRO B 1 60 ? -16.703 -5.496 -11.242 1 92.75 60 PRO B N 1
ATOM 2411 C CA . PRO B 1 60 ? -16.328 -6.914 -11.242 1 92.75 60 PRO B CA 1
ATOM 2412 C C . PRO B 1 60 ? -15.664 -7.348 -12.547 1 92.75 60 PRO B C 1
ATOM 2414 O O . PRO B 1 60 ? -14.625 -8.008 -12.516 1 92.75 60 PRO B O 1
ATOM 2417 N N . ARG B 1 61 ? -16.234 -7.016 -13.656 1 93.62 61 ARG B N 1
ATOM 2418 C CA . ARG B 1 61 ? -15.695 -7.488 -14.93 1 93.62 61 ARG B CA 1
ATOM 2419 C C . ARG B 1 61 ? -14.289 -6.941 -15.164 1 93.62 61 ARG B C 1
ATOM 2421 O O . ARG B 1 61 ? -13.367 -7.699 -15.453 1 93.62 61 ARG B O 1
ATOM 2428 N N . PRO B 1 62 ? -14.094 -5.609 -14.984 1 92.94 62 PRO B N 1
ATOM 2429 C CA . PRO B 1 62 ? -12.734 -5.09 -15.094 1 92.94 62 PRO B CA 1
ATOM 2430 C C . PRO B 1 62 ? -11.781 -5.699 -14.062 1 92.94 62 PRO B C 1
ATOM 2432 O O . PRO B 1 62 ? -10.602 -5.902 -14.344 1 92.94 62 PRO B O 1
ATOM 2435 N N . GLN B 1 63 ? -12.297 -6.02 -12.875 1 95.25 63 GLN B N 1
ATOM 2436 C CA . GLN B 1 63 ? -11.477 -6.672 -11.852 1 95.25 63 GLN B CA 1
ATOM 2437 C C . GLN B 1 63 ? -10.984 -8.039 -12.328 1 95.25 63 GLN B C 1
ATOM 2439 O O . GLN B 1 63 ? -9.797 -8.344 -12.227 1 95.25 63 GLN B O 1
ATOM 2444 N N . GLN B 1 64 ? -11.836 -8.789 -12.875 1 97.5 64 GLN B N 1
ATOM 2445 C CA . GLN B 1 64 ? -11.516 -10.125 -13.359 1 97.5 64 GLN B CA 1
ATOM 2446 C C . GLN B 1 64 ? -10.523 -10.062 -14.516 1 97.5 64 GLN B C 1
ATOM 2448 O O . GLN B 1 64 ? -9.539 -10.805 -14.547 1 97.5 64 GLN B O 1
ATOM 2453 N N . ALA B 1 65 ? -10.836 -9.164 -15.414 1 96.75 65 ALA B N 1
ATOM 2454 C CA . ALA B 1 65 ? -9.977 -9.016 -16.578 1 96.75 65 ALA B CA 1
ATOM 2455 C C . ALA B 1 65 ? -8.562 -8.594 -16.172 1 96.75 65 ALA B C 1
ATOM 2457 O O . ALA B 1 65 ? -7.578 -9.188 -16.625 1 96.75 65 ALA B O 1
ATOM 2458 N N . LEU B 1 66 ? -8.492 -7.613 -15.305 1 97.06 66 LEU B N 1
ATOM 2459 C CA . LEU B 1 66 ? -7.188 -7.121 -14.883 1 97.06 66 LEU B CA 1
ATOM 2460 C C . LEU B 1 66 ? -6.434 -8.188 -14.094 1 97.06 66 LEU B C 1
ATOM 2462 O O . LEU B 1 66 ? -5.23 -8.375 -14.289 1 97.06 66 LEU B O 1
ATOM 2466 N N . ALA B 1 67 ? -7.117 -8.914 -13.172 1 98.44 67 ALA B N 1
ATOM 2467 C CA . ALA B 1 67 ? -6.484 -9.992 -12.414 1 98.44 67 ALA B CA 1
ATOM 2468 C C . ALA B 1 67 ? -5.859 -11.023 -13.344 1 98.44 67 ALA B C 1
ATOM 2470 O O . ALA B 1 67 ? -4.727 -11.461 -13.125 1 98.44 67 ALA B O 1
ATOM 2471 N N . SER B 1 68 ? -6.59 -11.367 -14.383 1 98.38 68 SER B N 1
ATOM 2472 C CA . SER B 1 68 ? -6.09 -12.328 -15.359 1 98.38 68 SER B CA 1
ATOM 2473 C C . SER B 1 68 ? -4.906 -11.766 -16.141 1 98.38 68 SER B C 1
ATOM 2475 O O . SER B 1 68 ? -3.904 -12.461 -16.328 1 98.38 68 SER B O 1
ATOM 2477 N N . ASP B 1 69 ? -5.039 -10.531 -16.562 1 98.06 69 ASP B N 1
ATOM 2478 C CA . ASP B 1 69 ? -3.957 -9.891 -17.312 1 98.06 69 ASP B CA 1
ATOM 2479 C C . ASP B 1 69 ? -2.682 -9.828 -16.469 1 98.06 69 ASP B C 1
ATOM 2481 O O . ASP B 1 69 ? -1.596 -10.141 -16.953 1 98.06 69 ASP B O 1
ATOM 2485 N N . LEU B 1 70 ? -2.826 -9.445 -15.227 1 98.62 70 LEU B N 1
ATOM 2486 C CA . LEU B 1 70 ? -1.671 -9.32 -14.344 1 98.62 70 LEU B CA 1
ATOM 2487 C C . LEU B 1 70 ? -1.002 -10.68 -14.133 1 98.62 70 LEU B C 1
ATOM 2489 O O . LEU B 1 70 ? 0.225 -10.781 -14.195 1 98.62 70 LEU B O 1
ATOM 2493 N N . ALA B 1 71 ? -1.795 -11.68 -13.891 1 98.88 71 ALA B N 1
ATOM 2494 C CA . ALA B 1 71 ? -1.269 -13.023 -13.664 1 98.88 71 ALA B CA 1
ATOM 2495 C C . ALA B 1 71 ? -0.497 -13.523 -14.883 1 98.88 71 ALA B C 1
ATOM 2497 O O . ALA B 1 71 ? 0.515 -14.219 -14.742 1 98.88 71 ALA B O 1
ATOM 2498 N N . ASN B 1 72 ? -0.927 -13.148 -16.047 1 98.56 72 ASN B N 1
ATOM 2499 C CA . ASN B 1 72 ? -0.376 -13.688 -17.281 1 98.56 72 ASN B CA 1
ATOM 2500 C C . ASN B 1 72 ? 0.892 -12.953 -17.703 1 98.56 72 ASN B C 1
ATOM 2502 O O . ASN B 1 72 ? 1.593 -13.383 -18.625 1 98.56 72 ASN B O 1
ATOM 2506 N N . LEU B 1 73 ? 1.241 -11.875 -17.062 1 98.5 73 LEU B N 1
ATOM 2507 C CA . LEU B 1 73 ? 2.441 -11.117 -17.391 1 98.5 73 LEU B CA 1
ATOM 2508 C C . LEU B 1 73 ? 3.686 -11.992 -17.281 1 98.5 73 LEU B C 1
ATOM 2510 O O . LEU B 1 73 ? 4.676 -11.766 -17.984 1 98.5 73 LEU B O 1
ATOM 2514 N N . VAL B 1 74 ? 3.641 -13.039 -16.453 1 98.81 74 VAL B N 1
ATOM 2515 C CA . VAL B 1 74 ? 4.789 -13.914 -16.234 1 98.81 74 VAL B CA 1
ATOM 2516 C C . VAL B 1 74 ? 5.18 -14.586 -17.547 1 98.81 74 VAL B C 1
ATOM 2518 O O . VAL B 1 74 ? 6.355 -14.875 -17.781 1 98.81 74 VAL B O 1
ATOM 2521 N N . HIS B 1 75 ? 4.289 -14.742 -18.438 1 98.31 75 HIS B N 1
ATOM 2522 C CA . HIS B 1 75 ? 4.539 -15.453 -19.688 1 98.31 75 HIS B CA 1
ATOM 2523 C C . HIS B 1 75 ? 5.219 -14.555 -20.703 1 98.31 75 HIS B C 1
ATOM 2525 O O . HIS B 1 75 ? 5.727 -15.031 -21.719 1 98.31 75 HIS B O 1
ATOM 2531 N N . ASP B 1 76 ? 5.27 -13.242 -20.453 1 97.31 76 ASP B N 1
ATOM 2532 C CA . ASP B 1 76 ? 5.93 -12.289 -21.328 1 97.31 76 ASP B CA 1
ATOM 2533 C C . ASP B 1 76 ? 7.391 -12.1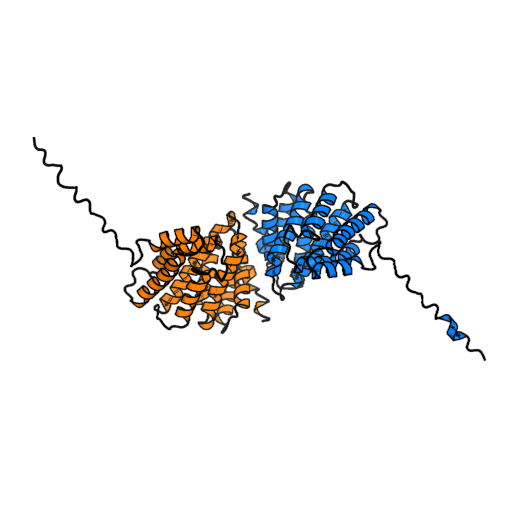02 -20.938 1 97.31 76 ASP B C 1
ATOM 2535 O O . ASP B 1 76 ? 8.164 -11.477 -21.688 1 97.31 76 ASP B O 1
ATOM 2539 N N . LEU B 1 77 ? 7.805 -12.656 -19.859 1 98.5 77 LEU B N 1
ATOM 2540 C CA . LEU B 1 77 ? 9.125 -12.398 -19.297 1 98.5 77 LEU B CA 1
ATOM 2541 C C . LEU B 1 77 ? 10.172 -13.305 -19.953 1 98.5 77 LEU B C 1
ATOM 2543 O O . LEU B 1 77 ? 9.859 -14.406 -20.391 1 98.5 77 LEU B O 1
ATOM 2547 N N . GLN B 1 78 ? 11.32 -12.805 -19.953 1 98.25 78 GLN B N 1
ATOM 2548 C CA . GLN B 1 78 ? 12.445 -13.695 -20.219 1 98.25 78 GLN B CA 1
ATOM 2549 C C . GLN B 1 78 ? 12.688 -14.656 -19.062 1 98.25 78 GLN B C 1
ATOM 2551 O O . GLN B 1 78 ? 12.375 -14.336 -17.906 1 98.25 78 GLN B O 1
ATOM 2556 N N . ASP B 1 79 ? 13.305 -15.758 -19.359 1 98.31 79 ASP B N 1
ATOM 2557 C CA . ASP B 1 79 ? 13.461 -16.859 -18.422 1 98.31 79 ASP B CA 1
ATOM 2558 C C . ASP B 1 79 ? 14.133 -16.375 -17.125 1 98.31 79 ASP B C 1
ATOM 2560 O O . ASP B 1 79 ? 13.711 -16.734 -16.031 1 98.31 79 ASP B O 1
ATOM 2564 N N . ALA B 1 80 ? 15.094 -15.508 -17.266 1 98.19 80 ALA B N 1
ATOM 2565 C CA . ALA B 1 80 ? 15.914 -15.086 -16.141 1 98.19 80 ALA B CA 1
ATOM 2566 C C . ALA B 1 80 ? 15.109 -14.242 -15.156 1 98.19 80 ALA B C 1
ATOM 2568 O O . ALA B 1 80 ? 15.516 -14.055 -14.008 1 98.19 80 ALA B O 1
ATOM 2569 N N . CYS B 1 81 ? 13.906 -13.766 -15.578 1 98.75 81 CYS B N 1
ATOM 2570 C CA . CYS B 1 81 ? 13.133 -12.828 -14.773 1 98.75 81 CYS B CA 1
ATOM 2571 C C . CYS B 1 81 ? 11.984 -13.531 -14.055 1 98.75 81 CYS B C 1
ATOM 2573 O O . CYS B 1 81 ? 11.391 -12.969 -13.133 1 98.75 81 CYS B O 1
ATOM 2575 N N . VAL B 1 82 ? 11.711 -14.758 -14.359 1 98.88 82 VAL B N 1
ATOM 2576 C CA . VAL B 1 82 ? 10.469 -15.422 -13.969 1 98.88 82 VAL B CA 1
ATOM 2577 C C . VAL B 1 82 ? 10.445 -15.625 -12.461 1 98.88 82 VAL B C 1
ATOM 2579 O O . VAL B 1 82 ? 9.484 -15.234 -11.789 1 98.88 82 VAL B O 1
ATOM 2582 N N . GLU B 1 83 ? 11.477 -16.156 -11.906 1 98.88 83 GLU B N 1
ATOM 2583 C CA . GLU B 1 83 ? 11.5 -16.438 -10.477 1 98.88 83 GLU B CA 1
ATOM 2584 C C . GLU B 1 83 ? 11.367 -15.156 -9.656 1 98.88 83 GLU B C 1
ATOM 2586 O O . GLU B 1 83 ? 10.562 -15.086 -8.727 1 98.88 83 GLU B O 1
ATOM 2591 N N . THR B 1 84 ? 12.133 -14.148 -10.094 1 98.88 84 THR B N 1
ATOM 2592 C C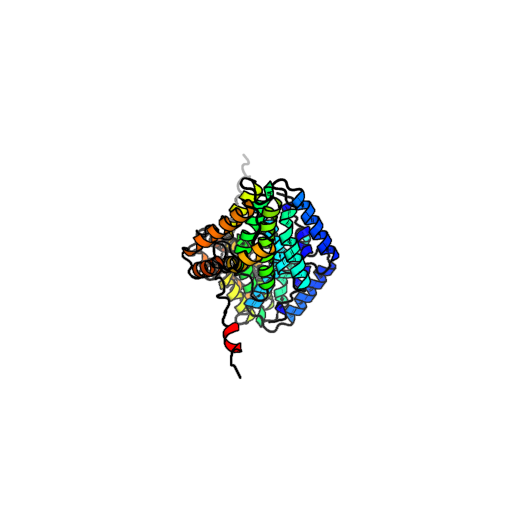A . THR B 1 84 ? 12.125 -12.867 -9.391 1 98.88 84 THR B CA 1
ATOM 2593 C C . THR B 1 84 ? 10.75 -12.219 -9.461 1 98.88 84 THR B C 1
ATOM 2595 O O . THR B 1 84 ? 10.266 -11.68 -8.461 1 98.88 84 THR B O 1
ATOM 2598 N N . TRP B 1 85 ? 10.094 -12.336 -10.555 1 98.88 85 TRP B N 1
ATOM 2599 C CA . TRP B 1 85 ? 8.773 -11.75 -10.766 1 98.88 85 TRP B CA 1
ATOM 2600 C C . TRP B 1 85 ? 7.734 -12.422 -9.867 1 98.88 85 TRP B C 1
ATOM 2602 O O . TRP B 1 85 ? 6.957 -11.734 -9.195 1 98.88 85 TRP B O 1
ATOM 2612 N N . LEU B 1 86 ? 7.793 -13.68 -9.852 1 98.94 86 LEU B N 1
ATOM 2613 C CA . LEU B 1 86 ? 6.812 -14.43 -9.07 1 98.94 86 LEU B CA 1
ATOM 2614 C C . LEU B 1 86 ? 7.039 -14.219 -7.574 1 98.94 86 LEU B C 1
ATOM 2616 O O . LEU B 1 86 ? 6.082 -14.039 -6.816 1 98.94 86 LEU B O 1
ATOM 2620 N N . ALA B 1 87 ? 8.281 -14.211 -7.195 1 98.88 87 ALA B N 1
ATOM 2621 C CA . ALA B 1 87 ? 8.586 -13.953 -5.793 1 98.88 87 ALA B CA 1
ATOM 2622 C C . ALA B 1 87 ? 8.094 -12.57 -5.367 1 98.88 87 ALA B C 1
ATOM 2624 O O . ALA B 1 87 ? 7.559 -12.414 -4.27 1 98.88 87 ALA B O 1
ATOM 2625 N N . ALA B 1 88 ? 8.234 -11.617 -6.242 1 98.75 88 ALA B N 1
ATOM 2626 C CA . ALA B 1 88 ? 7.824 -10.25 -5.945 1 98.75 88 ALA B CA 1
ATOM 2627 C C . ALA B 1 88 ? 6.316 -10.156 -5.742 1 98.75 88 ALA B C 1
ATOM 2629 O O . ALA B 1 88 ? 5.84 -9.398 -4.895 1 98.75 88 ALA B O 1
ATOM 2630 N N . PHE B 1 89 ? 5.57 -10.922 -6.48 1 98.88 89 PHE B N 1
ATOM 2631 C CA . PHE B 1 89 ? 4.125 -10.953 -6.293 1 98.88 89 PHE B CA 1
ATOM 2632 C C . PHE B 1 89 ? 3.768 -11.359 -4.871 1 98.88 89 PHE B C 1
ATOM 2634 O O . PHE B 1 89 ? 3.02 -10.656 -4.188 1 98.88 89 PHE B O 1
ATOM 2641 N N . TRP B 1 90 ? 4.285 -12.422 -4.449 1 98.88 90 TRP B N 1
ATOM 2642 C CA . TRP B 1 90 ? 3.938 -12.953 -3.135 1 98.88 90 TRP B CA 1
ATOM 2643 C C . TRP B 1 90 ? 4.445 -12.039 -2.025 1 98.88 90 TRP B C 1
ATOM 2645 O O . TRP B 1 90 ? 3.791 -11.891 -0.989 1 98.88 90 TRP B O 1
ATOM 2655 N N . SER B 1 91 ? 5.586 -11.453 -2.291 1 98.31 91 SER B N 1
ATOM 2656 C CA . SER B 1 91 ? 6.137 -10.508 -1.329 1 98.31 91 SER B CA 1
ATOM 2657 C C . SER B 1 91 ? 5.219 -9.297 -1.158 1 98.31 91 SER B C 1
ATOM 2659 O O . SER B 1 91 ? 4.836 -8.961 -0.038 1 98.31 91 SER B O 1
ATOM 2661 N N . VAL B 1 92 ? 4.82 -8.727 -2.254 1 97.94 92 VAL B N 1
ATOM 2662 C CA . VAL B 1 92 ? 4.016 -7.508 -2.232 1 97.94 92 VAL B CA 1
ATOM 2663 C C . VAL B 1 92 ? 2.625 -7.816 -1.684 1 97.94 92 VAL B C 1
ATOM 2665 O O . VAL B 1 92 ? 2.141 -7.129 -0.784 1 97.94 92 VAL B O 1
ATOM 2668 N N . LEU B 1 93 ? 1.982 -8.828 -2.152 1 98.62 93 LEU B N 1
ATOM 2669 C CA . LEU B 1 93 ? 0.639 -9.141 -1.675 1 98.62 93 LEU B CA 1
ATOM 2670 C C . LEU B 1 93 ? 0.667 -9.57 -0.213 1 98.62 93 LEU B C 1
ATOM 2672 O O . LEU B 1 93 ? -0.244 -9.25 0.552 1 98.62 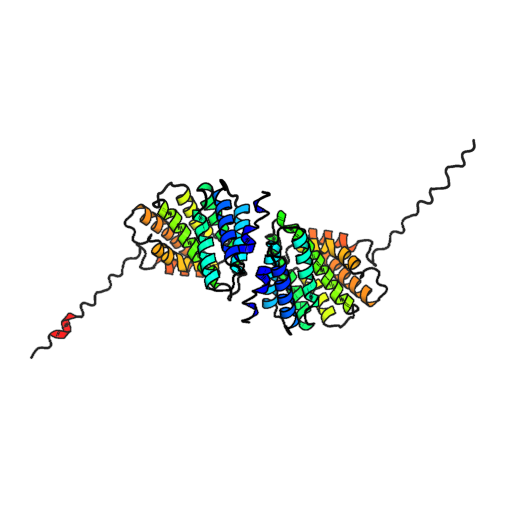93 LEU B O 1
ATOM 2676 N N . GLY B 1 94 ? 1.729 -10.328 0.149 1 97.81 94 GLY B N 1
ATOM 2677 C CA . GLY B 1 94 ? 1.865 -10.719 1.542 1 97.81 94 GLY B CA 1
ATOM 2678 C C . GLY B 1 94 ? 1.948 -9.539 2.492 1 97.81 94 GLY B C 1
ATOM 2679 O O . GLY B 1 94 ? 1.371 -9.57 3.58 1 97.81 94 GLY B O 1
ATOM 2680 N N . THR B 1 95 ? 2.629 -8.562 2.09 1 95 95 THR B N 1
ATOM 2681 C CA . THR B 1 95 ? 2.803 -7.359 2.898 1 95 95 THR B CA 1
ATOM 2682 C C . THR B 1 95 ? 1.509 -6.551 2.947 1 95 95 THR B C 1
ATOM 2684 O O . THR B 1 95 ? 1.16 -5.992 3.99 1 95 95 THR B O 1
ATOM 2687 N N . GLN B 1 96 ? 0.73 -6.586 1.866 1 96.06 96 GLN B N 1
ATOM 2688 C CA . GLN B 1 96 ? -0.455 -5.746 1.742 1 96.06 96 GLN B CA 1
ATOM 2689 C C . GLN B 1 96 ? -1.691 -6.453 2.289 1 96.06 96 GLN B C 1
ATOM 2691 O O . GLN B 1 96 ? -2.664 -5.805 2.676 1 96.06 96 GLN B O 1
ATOM 2696 N N . TRP B 1 97 ? -1.68 -7.707 2.438 1 97.38 97 TRP B N 1
ATOM 2697 C CA . TRP B 1 97 ? -2.85 -8.547 2.686 1 97.38 97 TRP B CA 1
ATOM 2698 C C . TRP B 1 97 ? -3.576 -8.109 3.951 1 97.38 97 TRP B C 1
ATOM 2700 O O . TRP B 1 97 ? -4.793 -7.906 3.939 1 97.38 97 TRP B O 1
ATOM 2710 N N . PRO B 1 98 ? -2.82 -7.805 5.055 1 94.62 98 PRO B N 1
ATOM 2711 C CA . PRO B 1 98 ? -3.527 -7.438 6.285 1 94.62 98 PRO B CA 1
ATOM 2712 C C . PRO B 1 98 ? -4.246 -6.098 6.172 1 94.62 98 PRO B C 1
ATOM 2714 O O . PRO B 1 98 ? -5.09 -5.77 7.016 1 94.62 98 PRO B O 1
ATOM 2717 N N . HIS B 1 99 ? -3.934 -5.371 5.152 1 91.44 99 HIS B N 1
ATOM 2718 C CA . HIS B 1 99 ? -4.48 -4.023 5.031 1 91.44 99 HIS B CA 1
ATOM 2719 C C . HIS B 1 99 ? -5.621 -3.98 4.02 1 91.44 99 HIS B C 1
ATOM 2721 O O . HIS B 1 99 ? -6.215 -2.924 3.797 1 91.44 99 HIS B O 1
ATOM 2727 N N . ILE B 1 100 ? -5.91 -5.148 3.453 1 94.69 100 ILE B N 1
ATOM 2728 C CA . ILE B 1 100 ? -7.012 -5.215 2.498 1 94.69 100 ILE B CA 1
ATOM 2729 C C . ILE B 1 100 ? -8.328 -5.379 3.246 1 94.69 100 ILE B C 1
ATOM 2731 O O . ILE B 1 100 ? -8.5 -6.32 4.027 1 94.69 100 ILE B O 1
ATOM 2735 N N . GLU B 1 101 ? -9.211 -4.531 2.965 1 91.81 101 GLU B N 1
ATOM 2736 C CA . GLU B 1 101 ? -10.523 -4.605 3.6 1 91.81 101 GLU B CA 1
ATOM 2737 C C . GLU B 1 101 ? -11.367 -5.715 2.984 1 91.81 101 GLU B C 1
ATOM 2739 O O . GLU B 1 101 ? -11.211 -6.043 1.806 1 91.81 101 GLU B O 1
ATOM 2744 N N . ALA B 1 102 ? -12.344 -6.109 3.766 1 91.31 102 ALA B N 1
ATOM 2745 C CA . ALA B 1 102 ? -13.195 -7.23 3.365 1 91.31 102 ALA B CA 1
ATOM 2746 C C . ALA B 1 102 ? -13.898 -6.938 2.045 1 91.31 102 ALA B C 1
ATOM 2748 O O . ALA B 1 102 ? -14.008 -7.812 1.182 1 91.31 102 ALA B O 1
ATOM 2749 N N . LEU B 1 103 ? -14.289 -5.742 1.838 1 88.75 103 LEU B N 1
ATOM 2750 C CA . LEU B 1 103 ? -15.07 -5.371 0.662 1 88.75 103 LEU B CA 1
ATOM 2751 C C . LEU B 1 103 ? -14.203 -5.391 -0.593 1 88.75 103 LEU B C 1
ATOM 2753 O O . LEU B 1 103 ? -14.727 -5.391 -1.711 1 88.75 103 LEU B O 1
ATOM 2757 N N . ARG B 1 104 ? -12.883 -5.402 -0.395 1 92.75 104 ARG B N 1
ATOM 2758 C CA . ARG B 1 104 ? -11.969 -5.395 -1.53 1 92.75 104 ARG B CA 1
ATOM 2759 C C . ARG B 1 104 ? -11.219 -6.719 -1.64 1 92.75 104 ARG B C 1
ATOM 2761 O O . ARG B 1 104 ? -10.383 -6.891 -2.527 1 92.75 104 ARG B O 1
ATOM 2768 N N . LEU B 1 105 ? -11.5 -7.629 -0.855 1 96.38 105 LEU B N 1
ATOM 2769 C CA . LEU B 1 105 ? -10.688 -8.836 -0.729 1 96.38 105 LEU B CA 1
ATOM 2770 C C . LEU B 1 105 ? -10.93 -9.773 -1.906 1 96.38 105 LEU B C 1
ATOM 2772 O O . LEU B 1 105 ? -10.016 -10.477 -2.34 1 96.38 105 LEU B O 1
ATOM 2776 N N . ASP B 1 106 ? -12.062 -9.789 -2.457 1 97.06 106 ASP B N 1
ATOM 2777 C CA . ASP B 1 106 ? -12.469 -10.758 -3.477 1 97.06 106 ASP B CA 1
ATOM 2778 C C . ASP B 1 106 ? -11.547 -10.688 -4.691 1 97.06 106 ASP B C 1
ATOM 2780 O O . ASP B 1 106 ? -11.125 -11.719 -5.223 1 97.06 106 ASP B O 1
ATOM 2784 N N . LYS B 1 107 ? -11.281 -9.508 -5.098 1 97.25 107 LYS B N 1
ATOM 2785 C CA . LYS B 1 107 ? -10.477 -9.406 -6.312 1 97.25 107 LYS B CA 1
ATOM 2786 C C . LYS B 1 107 ? -9.047 -9.875 -6.062 1 97.25 107 LYS B C 1
ATOM 2788 O O . LYS B 1 107 ? -8.383 -10.367 -6.977 1 97.25 107 LYS B O 1
ATOM 2793 N N . PHE B 1 108 ? -8.578 -9.797 -4.879 1 98.56 108 PHE B N 1
ATOM 2794 C CA . PHE B 1 108 ? -7.234 -10.281 -4.594 1 98.56 108 PHE B CA 1
ATOM 2795 C C . PHE B 1 108 ? -7.238 -11.789 -4.367 1 98.56 108 PHE B C 1
ATOM 2797 O O . PHE B 1 108 ? -6.27 -12.469 -4.703 1 98.56 108 PHE B O 1
ATOM 2804 N N . LEU B 1 109 ? -8.328 -12.289 -3.809 1 98.75 109 LEU B N 1
ATOM 2805 C CA . LEU B 1 109 ? -8.492 -13.734 -3.771 1 98.75 109 LEU B CA 1
ATOM 2806 C C . LEU B 1 109 ? -8.438 -14.32 -5.18 1 98.75 109 LEU B C 1
ATOM 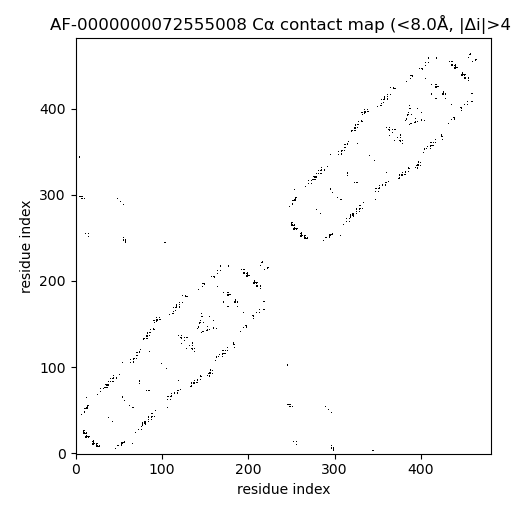2808 O O . LEU B 1 109 ? -7.77 -15.336 -5.406 1 98.75 109 LEU B O 1
ATOM 2812 N N . LEU B 1 110 ? -9.047 -13.695 -6.098 1 98.81 110 LEU B N 1
ATOM 2813 C CA . LEU B 1 110 ? -9.031 -14.125 -7.492 1 98.81 110 LEU B CA 1
ATOM 2814 C C . LEU B 1 110 ? -7.633 -14.023 -8.086 1 98.81 110 LEU B C 1
ATOM 2816 O O . LEU B 1 110 ? -7.176 -14.938 -8.773 1 98.81 110 LEU B O 1
ATOM 2820 N N . LEU B 1 111 ? -6.969 -12.906 -7.801 1 98.88 111 LEU B N 1
ATOM 2821 C CA . LEU B 1 111 ? -5.621 -12.711 -8.32 1 98.88 111 LEU B CA 1
ATOM 2822 C C . LEU B 1 111 ? -4.684 -13.82 -7.852 1 98.88 111 LEU B C 1
ATOM 2824 O O . LEU B 1 111 ? -3.867 -14.312 -8.633 1 98.88 111 LEU B O 1
ATOM 2828 N N . VAL B 1 112 ? -4.82 -14.211 -6.617 1 98.94 112 VAL B N 1
ATOM 2829 C CA . VAL B 1 112 ? -4.004 -15.289 -6.07 1 98.94 112 VAL B CA 1
ATOM 2830 C C . VAL B 1 112 ? -4.23 -16.562 -6.871 1 98.94 112 VAL B C 1
ATOM 2832 O O . VAL B 1 112 ? -3.271 -17.234 -7.27 1 98.94 112 VAL B O 1
ATOM 2835 N N . ARG B 1 113 ? -5.461 -16.891 -7.133 1 98.94 113 ARG B N 1
ATOM 2836 C CA . ARG B 1 113 ? -5.781 -18.078 -7.918 1 98.94 113 ARG B CA 1
ATOM 2837 C C . ARG B 1 113 ? -5.141 -18 -9.305 1 98.94 113 ARG B C 1
ATOM 2839 O O . ARG B 1 113 ? -4.52 -18.969 -9.758 1 98.94 113 ARG B O 1
ATOM 2846 N N . ARG B 1 114 ? -5.273 -16.859 -9.906 1 98.94 114 ARG B N 1
ATOM 2847 C CA . ARG B 1 114 ? -4.789 -16.688 -11.273 1 98.94 114 ARG B CA 1
ATOM 2848 C C . ARG B 1 114 ? -3.268 -16.766 -11.32 1 98.94 114 ARG B C 1
ATOM 2850 O O . ARG B 1 114 ? -2.699 -17.344 -12.25 1 98.94 114 ARG B O 1
ATOM 2857 N N . VAL B 1 115 ? -2.592 -16.156 -10.375 1 98.94 115 VAL B N 1
ATOM 2858 C CA . VAL B 1 115 ? -1.134 -16.172 -10.359 1 98.94 115 VAL B CA 1
ATOM 2859 C C . VAL B 1 115 ? -0.625 -17.578 -10.062 1 98.94 115 VAL B C 1
ATOM 2861 O O . VAL B 1 115 ? 0.347 -18.031 -10.664 1 98.94 115 VAL B O 1
ATOM 2864 N N . PHE B 1 116 ? -1.257 -18.266 -9.117 1 98.94 116 PHE B N 1
ATOM 2865 C CA . PHE B 1 116 ? -0.871 -19.641 -8.828 1 98.94 116 PHE B CA 1
ATOM 2866 C C . PHE B 1 116 ? -1.008 -20.516 -10.078 1 98.94 116 PHE B C 1
ATOM 2868 O O . PHE B 1 116 ? -0.099 -21.266 -10.414 1 98.94 116 PHE B O 1
ATOM 2875 N N . ALA B 1 117 ? -2.137 -20.375 -10.766 1 98.88 117 ALA B N 1
ATOM 2876 C CA . ALA B 1 117 ? -2.355 -21.109 -12 1 98.88 117 ALA B CA 1
ATOM 2877 C C . ALA B 1 117 ? -1.291 -20.781 -13.039 1 98.88 117 ALA B C 1
ATOM 2879 O O . ALA B 1 117 ? -0.778 -21.656 -13.727 1 98.88 117 ALA B O 1
ATOM 2880 N N . ALA B 1 118 ? -0.966 -19.531 -13.172 1 98.88 118 ALA B N 1
ATOM 2881 C CA . ALA B 1 118 ? 0.033 -19.094 -14.141 1 98.88 118 ALA B CA 1
ATOM 2882 C C . ALA B 1 118 ? 1.396 -19.719 -13.844 1 98.88 118 ALA B C 1
ATOM 2884 O O . ALA B 1 118 ? 2.135 -20.078 -14.766 1 98.88 118 ALA B O 1
ATOM 2885 N N . GLN B 1 119 ? 1.731 -19.828 -12.539 1 98.69 119 GLN B N 1
ATOM 2886 C CA . GLN B 1 119 ? 2.965 -20.5 -12.148 1 98.69 119 GLN B CA 1
ATOM 2887 C C . GLN B 1 119 ? 2.979 -21.953 -12.617 1 98.69 119 GLN B C 1
ATOM 2889 O O . GLN B 1 119 ? 3.99 -22.438 -13.133 1 98.69 119 GLN B O 1
ATOM 2894 N N . VAL B 1 120 ? 1.867 -22.594 -12.438 1 98.62 120 VAL B N 1
ATOM 2895 C CA . VAL B 1 120 ? 1.743 -23.984 -12.852 1 98.62 120 VAL B CA 1
ATOM 2896 C C . VAL B 1 120 ? 1.852 -24.078 -14.375 1 98.62 120 VAL B C 1
ATOM 2898 O O . VAL B 1 120 ? 2.529 -24.969 -14.898 1 98.62 120 VAL B O 1
ATOM 2901 N N . ARG B 1 121 ? 1.269 -23.172 -15.07 1 98.62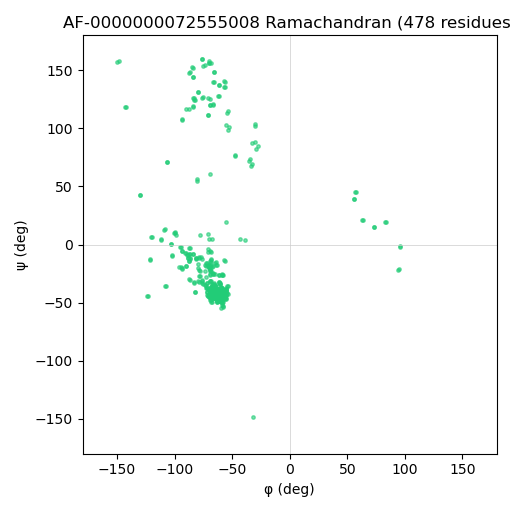 121 ARG B N 1
ATOM 2902 C CA . ARG B 1 121 ? 1.299 -23.156 -16.531 1 98.62 121 ARG B CA 1
ATOM 2903 C C . ARG B 1 121 ? 2.721 -22.969 -17.047 1 98.62 121 ARG B C 1
ATOM 2905 O O . ARG B 1 121 ? 3.107 -23.578 -18.047 1 98.62 121 ARG B O 1
ATOM 2912 N N . VAL B 1 122 ? 3.506 -22.109 -16.391 1 98.69 122 VAL B N 1
ATOM 2913 C CA . VAL B 1 122 ? 4.902 -21.906 -16.766 1 98.69 122 VAL B CA 1
ATOM 2914 C C . VAL B 1 122 ? 5.652 -23.234 -16.734 1 98.69 122 VAL B C 1
ATOM 2916 O O . VAL B 1 122 ? 6.379 -23.562 -17.672 1 98.69 122 VAL B O 1
ATOM 2919 N N . VAL B 1 123 ? 5.434 -23.984 -15.688 1 98.5 123 VAL B N 1
ATOM 2920 C CA . VAL B 1 123 ? 6.109 -25.266 -15.508 1 98.5 123 VAL B CA 1
ATOM 2921 C C . VAL B 1 123 ? 5.598 -26.281 -16.531 1 98.5 123 VAL B C 1
ATOM 2923 O O . VAL B 1 123 ? 6.383 -27 -17.156 1 98.5 123 VAL B O 1
ATOM 2926 N N . LYS B 1 124 ? 4.316 -26.281 -16.734 1 97.94 124 LYS B N 1
ATOM 2927 C CA . LYS B 1 124 ? 3.693 -27.188 -17.688 1 97.94 124 LYS B CA 1
ATOM 2928 C C . LYS B 1 124 ? 4.223 -26.938 -19.094 1 97.94 124 LYS B C 1
ATOM 2930 O O . LYS B 1 124 ? 4.535 -27.891 -19.828 1 97.94 124 LYS B O 1
ATOM 2935 N N . GLN B 1 125 ? 4.363 -25.719 -19.484 1 97.56 125 GLN B N 1
ATOM 2936 C CA . GLN B 1 125 ? 4.824 -25.344 -20.828 1 97.56 125 GLN B CA 1
ATOM 2937 C C . GLN B 1 125 ? 6.262 -25.797 -21.047 1 97.56 125 GLN B C 1
ATOM 2939 O O . GLN B 1 125 ? 6.707 -25.922 -22.203 1 97.56 125 GLN B O 1
ATOM 2944 N N . ARG B 1 126 ? 6.93 -26.125 -19.953 1 97.31 126 ARG B N 1
ATOM 2945 C CA . ARG B 1 126 ? 8.312 -26.594 -20.031 1 97.31 126 ARG B CA 1
ATOM 2946 C C . ARG B 1 126 ? 8.414 -28.078 -19.734 1 97.31 126 ARG B C 1
ATOM 2948 O O . ARG B 1 126 ? 9.484 -28.578 -19.406 1 97.31 126 ARG B O 1
ATOM 2955 N N . GLY B 1 127 ? 7.23 -28.734 -19.734 1 96.62 127 GLY B N 1
ATOM 2956 C CA . GLY B 1 127 ? 7.156 -30.172 -19.594 1 96.62 127 GLY B CA 1
ATOM 2957 C C . GLY B 1 127 ? 7.461 -30.656 -18.188 1 96.62 127 GLY B C 1
ATOM 2958 O O . GLY B 1 127 ? 7.914 -31.797 -18 1 96.62 127 GLY B O 1
ATOM 2959 N N . TYR B 1 128 ? 7.43 -29.734 -17.281 1 96.94 128 TYR B N 1
ATOM 2960 C CA . TYR B 1 128 ? 7.715 -30.078 -15.891 1 96.94 128 TYR B CA 1
ATOM 2961 C C . TYR B 1 128 ? 9.141 -30.594 -15.734 1 96.94 128 TYR B C 1
ATOM 2963 O O . TYR B 1 128 ? 9.453 -31.312 -14.781 1 96.94 128 TYR B O 1
ATOM 2971 N N . LYS B 1 129 ? 9.969 -30.312 -16.578 1 94.56 129 LYS B N 1
ATOM 2972 C CA . LYS B 1 129 ? 11.281 -30.953 -16.703 1 94.56 129 LYS B CA 1
ATOM 2973 C C . LYS B 1 129 ? 12.188 -30.562 -15.523 1 94.56 129 LYS B C 1
ATOM 2975 O O . LYS B 1 129 ? 12.531 -29.391 -15.359 1 94.56 129 LYS B O 1
ATOM 2980 N N . GLY B 1 130 ? 12.57 -31.578 -14.844 1 92.12 130 GLY B N 1
ATOM 2981 C CA . GLY B 1 130 ? 13.57 -31.359 -13.812 1 92.12 130 GLY B CA 1
ATOM 2982 C C . GLY B 1 130 ? 14.883 -30.828 -14.352 1 92.12 130 GLY B C 1
ATOM 2983 O O . GLY B 1 130 ? 15.336 -31.25 -15.422 1 92.12 130 GLY B O 1
ATOM 2984 N N . GLY B 1 131 ? 15.453 -29.828 -13.609 1 93.25 131 GLY B N 1
ATOM 2985 C CA . GLY B 1 131 ? 16.734 -29.266 -14.039 1 93.25 131 GLY B CA 1
ATOM 2986 C C . GLY B 1 131 ? 16.578 -28.031 -14.906 1 93.25 131 GLY B C 1
ATOM 2987 O O . GLY B 1 131 ? 17.531 -27.266 -15.055 1 93.25 131 GLY B O 1
ATOM 2988 N N . ASP B 1 132 ? 15.391 -27.875 -15.531 1 97.38 132 ASP B N 1
ATOM 2989 C CA . ASP B 1 132 ? 15.117 -26.609 -16.219 1 97.38 132 ASP B CA 1
ATOM 2990 C C . ASP B 1 132 ? 15.141 -25.438 -15.25 1 97.38 132 ASP B C 1
ATOM 2992 O O . ASP B 1 132 ? 14.461 -25.469 -14.219 1 97.38 132 ASP B O 1
ATOM 2996 N N . ASP B 1 133 ? 15.883 -24.438 -15.547 1 98 133 ASP B N 1
ATOM 2997 C CA . ASP B 1 133 ? 16.141 -23.344 -14.617 1 98 133 ASP B CA 1
ATOM 2998 C C . ASP B 1 133 ? 14.844 -22.641 -14.227 1 98 133 ASP B C 1
ATOM 3000 O O . ASP B 1 133 ? 14.68 -22.219 -13.078 1 98 133 ASP B O 1
ATOM 3004 N N . VAL B 1 134 ? 13.969 -22.484 -15.164 1 98.69 134 VAL B N 1
ATOM 3005 C CA . VAL B 1 134 ? 12.711 -21.797 -14.891 1 98.69 134 VAL B CA 1
ATOM 3006 C C . VAL B 1 134 ? 11.828 -22.688 -14.016 1 98.69 134 VAL B C 1
ATOM 3008 O O . VAL B 1 134 ? 11.234 -22.203 -13.047 1 98.69 134 VAL B O 1
ATOM 3011 N N . VAL B 1 135 ? 11.742 -23.953 -14.328 1 98.75 135 VAL B N 1
ATOM 3012 C CA . VAL B 1 135 ? 10.961 -24.891 -13.531 1 98.75 135 VAL B CA 1
ATOM 3013 C C . VAL B 1 135 ? 11.477 -24.906 -12.094 1 98.75 135 VAL B C 1
ATOM 3015 O O . VAL B 1 135 ? 10.695 -24.812 -11.148 1 98.75 135 VAL B O 1
ATOM 3018 N N . GLU B 1 136 ? 12.805 -24.984 -11.961 1 98.75 136 GLU B N 1
ATOM 3019 C CA . GLU B 1 136 ? 13.398 -24.984 -10.625 1 98.75 136 GLU B CA 1
ATOM 3020 C C . GLU B 1 136 ? 13.141 -23.672 -9.906 1 98.75 136 GLU B C 1
ATOM 3022 O O . GLU B 1 136 ? 12.977 -23.641 -8.68 1 98.75 136 GLU B O 1
ATOM 3027 N N . GLY B 1 137 ? 13.133 -22.562 -10.648 1 98.75 137 GLY B N 1
ATOM 3028 C CA . GLY B 1 137 ? 12.789 -21.266 -10.07 1 98.75 137 GLY B CA 1
ATOM 3029 C C . GLY B 1 137 ? 11.383 -21.219 -9.523 1 98.75 137 GLY B C 1
ATOM 3030 O O . GLY B 1 137 ? 11.156 -20.703 -8.422 1 98.75 137 GLY B O 1
ATOM 3031 N N . VAL B 1 138 ? 10.469 -21.719 -10.297 1 98.88 138 VAL B N 1
ATOM 3032 C CA . VAL B 1 138 ? 9.086 -21.766 -9.828 1 98.88 138 VAL B CA 1
ATOM 3033 C C . VAL B 1 138 ? 8.984 -22.625 -8.578 1 98.88 138 VAL B C 1
ATOM 3035 O O . VAL B 1 138 ? 8.281 -22.281 -7.629 1 98.88 138 VAL B O 1
ATOM 3038 N N . LYS B 1 139 ? 9.695 -23.734 -8.578 1 98.81 139 LYS B N 1
ATOM 3039 C CA . LYS B 1 139 ? 9.703 -24.609 -7.41 1 98.81 139 LYS B CA 1
ATOM 3040 C C . LYS B 1 139 ? 10.234 -23.875 -6.176 1 98.81 139 LYS B C 1
ATOM 3042 O O . LYS B 1 139 ? 9.688 -24.031 -5.082 1 98.81 139 LYS B O 1
ATOM 3047 N N . ARG B 1 140 ? 11.227 -23.047 -6.332 1 98.62 140 ARG B N 1
ATOM 3048 C CA . ARG B 1 140 ? 11.781 -22.281 -5.223 1 98.62 140 ARG B CA 1
ATOM 3049 C C . ARG B 1 140 ? 10.773 -21.25 -4.719 1 98.62 140 ARG B C 1
ATOM 3051 O O . ARG B 1 140 ? 10.672 -21.016 -3.516 1 98.62 140 ARG B O 1
ATOM 3058 N N . VAL B 1 141 ? 10.023 -20.656 -5.621 1 98.81 141 VAL B N 1
ATOM 3059 C CA . VAL B 1 141 ? 9.008 -19.703 -5.234 1 98.81 141 VAL B CA 1
ATOM 3060 C C . VAL B 1 141 ? 7.906 -20.391 -4.438 1 98.81 141 VAL B C 1
ATOM 3062 O O . VAL B 1 141 ? 7.48 -19.906 -3.391 1 98.81 141 VAL B O 1
ATOM 3065 N N . LEU B 1 142 ? 7.488 -21.531 -4.891 1 98.81 142 LEU B N 1
ATOM 3066 C CA . LEU B 1 142 ? 6.469 -22.297 -4.172 1 98.81 142 LEU B CA 1
ATOM 3067 C C . LEU B 1 142 ? 6.953 -22.656 -2.771 1 98.81 142 LEU B C 1
ATOM 3069 O O . LEU B 1 142 ? 6.223 -22.484 -1.794 1 98.81 142 LEU B O 1
ATOM 3073 N N . ALA B 1 143 ? 8.156 -23.062 -2.652 1 98.44 143 ALA B N 1
ATOM 3074 C CA . ALA B 1 143 ? 8.719 -23.5 -1.381 1 98.44 143 ALA B CA 1
ATOM 3075 C C . ALA B 1 143 ? 8.953 -22.312 -0.442 1 98.44 143 ALA B C 1
ATOM 3077 O O . ALA B 1 143 ? 8.711 -22.422 0.763 1 98.44 143 ALA B O 1
ATOM 3078 N N . GLY B 1 144 ? 9.367 -21.219 -1.01 1 97.88 144 GLY B N 1
ATOM 3079 C CA . GLY B 1 144 ? 9.828 -20.109 -0.187 1 97.88 144 GLY B CA 1
ATOM 3080 C C . GLY B 1 144 ? 8.734 -19.094 0.111 1 97.88 144 GLY B C 1
ATOM 3081 O O . GLY B 1 144 ? 8.836 -18.344 1.075 1 97.88 144 GLY B O 1
ATOM 3082 N N . TRP B 1 145 ? 7.672 -19.109 -0.716 1 98.31 145 TRP B N 1
ATOM 3083 C CA . TRP B 1 145 ? 6.672 -18.062 -0.556 1 98.31 145 TRP B CA 1
ATOM 3084 C C . TRP B 1 145 ? 5.289 -18.672 -0.328 1 98.31 145 TRP B C 1
ATOM 3086 O O . TRP B 1 145 ? 4.602 -18.312 0.634 1 98.31 145 TRP B O 1
ATOM 3096 N N . CYS B 1 146 ? 4.863 -19.641 -1.019 1 98.31 146 CYS B N 1
ATOM 3097 C CA . CYS B 1 146 ? 3.518 -20.188 -0.943 1 98.31 146 CYS B CA 1
ATOM 3098 C C . CYS B 1 146 ? 3.393 -21.156 0.222 1 98.31 146 CYS B C 1
ATOM 3100 O O . CYS B 1 146 ? 2.391 -21.156 0.94 1 98.31 146 CYS B O 1
ATOM 3102 N N . PHE B 1 147 ? 4.461 -21.953 0.371 1 98.31 147 PHE B N 1
ATOM 3103 C CA . PHE B 1 147 ? 4.395 -23.047 1.338 1 98.31 147 PHE B CA 1
ATOM 3104 C C . PHE B 1 147 ? 5.613 -23.031 2.252 1 98.31 147 PHE B C 1
ATOM 3106 O O . PHE B 1 147 ? 6.215 -24.078 2.51 1 98.31 147 PHE B O 1
ATOM 3113 N N . ASP B 1 148 ? 5.957 -21.859 2.656 1 94.38 148 ASP B N 1
ATOM 3114 C CA . ASP B 1 148 ? 7.141 -21.672 3.486 1 94.38 148 ASP B CA 1
ATOM 3115 C C . ASP B 1 148 ? 6.918 -22.219 4.895 1 94.38 148 ASP B C 1
ATOM 3117 O O . ASP B 1 148 ? 6.246 -21.594 5.711 1 94.38 148 ASP B O 1
ATOM 3121 N N . LYS B 1 149 ? 7.586 -23.266 5.227 1 90.94 149 LYS B N 1
ATOM 3122 C CA . LYS B 1 149 ? 7.418 -23.953 6.512 1 90.94 149 LYS B CA 1
ATOM 3123 C C . LYS B 1 149 ? 8.039 -23.141 7.645 1 90.94 149 LYS B C 1
ATOM 3125 O O . LYS B 1 149 ? 7.488 -23.094 8.75 1 90.94 149 LYS B O 1
ATOM 3130 N N . GLU B 1 150 ? 9.086 -22.484 7.398 1 91.12 150 GLU B N 1
ATOM 3131 C CA . GLU B 1 150 ? 9.836 -21.766 8.422 1 91.12 150 GLU B CA 1
ATOM 3132 C C . GLU B 1 150 ? 9.32 -20.344 8.586 1 91.12 150 GLU B C 1
ATOM 3134 O O . GLU B 1 150 ? 9.727 -19.625 9.508 1 91.12 150 GLU B O 1
ATOM 3139 N N . ASP B 1 151 ? 8.438 -19.938 7.691 1 90.81 151 ASP B N 1
ATOM 3140 C CA . ASP B 1 151 ? 7.875 -18.594 7.703 1 90.81 151 ASP B CA 1
ATOM 3141 C C . ASP B 1 151 ? 8.977 -17.531 7.652 1 90.81 151 ASP B C 1
ATOM 3143 O O . ASP B 1 151 ? 8.914 -16.531 8.367 1 90.81 151 ASP B O 1
ATOM 3147 N N . GLU B 1 152 ? 9.953 -17.828 6.875 1 92.44 152 GLU B N 1
ATOM 3148 C CA . GLU B 1 152 ? 11.094 -16.922 6.734 1 92.44 152 GLU B CA 1
ATOM 3149 C C . GLU B 1 152 ? 10.68 -15.625 6.062 1 92.44 152 GLU B C 1
ATOM 3151 O O . GLU B 1 152 ? 11.188 -14.555 6.41 1 92.44 152 GLU B O 1
ATOM 3156 N N . GLN B 1 153 ? 9.773 -15.695 5.156 1 93.5 153 GLN B N 1
ATOM 3157 C CA . GLN B 1 153 ? 9.375 -14.531 4.379 1 93.5 153 GLN B CA 1
ATOM 3158 C C . GLN B 1 153 ? 8.266 -13.758 5.082 1 93.5 153 GLN B C 1
ATOM 3160 O O . GLN B 1 153 ? 7.965 -12.617 4.719 1 93.5 153 GLN B O 1
ATOM 3165 N N . ARG B 1 154 ? 7.648 -14.289 6.117 1 93.5 154 ARG B N 1
ATOM 3166 C CA . ARG B 1 154 ? 6.613 -13.664 6.934 1 93.5 154 ARG B CA 1
ATOM 3167 C C . ARG B 1 154 ? 5.43 -13.234 6.078 1 93.5 154 ARG B C 1
ATOM 3169 O O . ARG B 1 154 ? 4.961 -12.094 6.184 1 93.5 154 ARG B O 1
ATOM 3176 N N . VAL B 1 155 ? 5.066 -14.188 5.203 1 96.69 155 VAL B N 1
ATOM 3177 C CA . VAL B 1 155 ? 3.857 -13.961 4.414 1 96.69 155 VAL B CA 1
ATOM 3178 C C . VAL B 1 155 ? 2.635 -13.961 5.328 1 96.69 155 VAL B C 1
ATOM 3180 O O . VAL B 1 155 ? 2.535 -14.773 6.246 1 96.69 155 VAL B O 1
ATOM 3183 N N . ALA B 1 156 ? 1.697 -13.047 5.07 1 97.5 156 ALA B N 1
ATOM 3184 C CA . ALA B 1 156 ? 0.506 -12.891 5.902 1 97.5 156 ALA B CA 1
ATOM 3185 C C . ALA B 1 156 ? -0.269 -14.203 6 1 97.5 156 ALA B C 1
ATOM 3187 O O . ALA B 1 156 ? -0.447 -14.906 4.996 1 97.5 156 ALA B O 1
ATOM 3188 N N . LEU B 1 157 ? -0.787 -14.523 7.168 1 97.44 157 LEU B N 1
ATOM 3189 C CA . LEU B 1 157 ? -1.46 -15.781 7.465 1 97.44 157 LEU B CA 1
ATOM 3190 C C . LEU B 1 157 ? -2.645 -16 6.531 1 97.44 157 LEU B C 1
ATOM 3192 O O . LEU B 1 157 ? -2.816 -17.094 5.984 1 97.44 157 LEU B O 1
ATOM 3196 N N . GLY B 1 158 ? -3.428 -14.93 6.344 1 98.06 158 GLY B N 1
ATOM 3197 C CA . GLY B 1 158 ? -4.59 -15.062 5.48 1 98.06 158 GLY B CA 1
ATOM 3198 C C . GLY B 1 158 ? -4.238 -15.484 4.066 1 98.06 158 GLY B C 1
ATOM 3199 O O . GLY B 1 158 ? -4.961 -16.266 3.451 1 98.06 158 GLY B O 1
ATOM 3200 N N . LEU B 1 159 ? -3.166 -14.977 3.582 1 98.62 159 LEU B N 1
ATOM 3201 C CA . LEU B 1 159 ? -2.719 -15.328 2.24 1 98.62 159 LEU B CA 1
ATOM 3202 C C . LEU B 1 159 ? -2.24 -16.781 2.191 1 98.62 159 LEU B C 1
ATOM 3204 O O . LEU B 1 159 ? -2.57 -17.516 1.258 1 98.62 159 LEU B O 1
ATOM 3208 N N . ARG B 1 160 ? -1.478 -17.188 3.193 1 98.25 160 ARG B N 1
ATOM 3209 C CA . ARG B 1 160 ? -1.019 -18.578 3.275 1 98.25 160 ARG B CA 1
ATOM 3210 C C . ARG B 1 160 ? -2.197 -19.547 3.289 1 98.25 160 ARG B C 1
ATOM 3212 O O . ARG B 1 160 ? -2.178 -20.562 2.596 1 98.25 160 ARG B O 1
ATOM 3219 N N . LEU B 1 161 ? -3.174 -19.219 4.027 1 98.62 161 LEU B N 1
ATOM 3220 C CA . LEU B 1 161 ? -4.344 -20.078 4.133 1 98.62 161 LEU B CA 1
ATOM 3221 C C . LEU B 1 161 ? -5.105 -20.141 2.812 1 98.62 161 LEU B C 1
ATOM 3223 O O . LEU B 1 161 ? -5.602 -21.188 2.418 1 98.62 161 LEU B O 1
ATOM 3227 N N . HIS B 1 162 ? -5.168 -19.031 2.139 1 98.81 162 HIS B N 1
ATOM 3228 C CA . HIS B 1 162 ? -5.852 -19.016 0.849 1 98.81 162 HIS B CA 1
ATOM 3229 C C . HIS B 1 162 ? -5.125 -19.875 -0.174 1 98.81 162 HIS B C 1
ATOM 3231 O O . HIS B 1 162 ? -5.762 -20.578 -0.968 1 98.81 162 HIS B O 1
ATOM 3237 N N . VAL B 1 163 ? -3.863 -19.828 -0.148 1 98.88 163 VAL B N 1
ATOM 3238 C CA . VAL B 1 163 ? -3.088 -20.672 -1.05 1 98.88 163 VAL B CA 1
ATOM 3239 C C . VAL B 1 163 ? -3.406 -22.141 -0.777 1 98.88 163 VAL B C 1
ATOM 3241 O O . VAL B 1 163 ? -3.621 -22.922 -1.709 1 98.88 163 VAL B O 1
ATOM 3244 N N . LEU B 1 164 ? -3.471 -22.484 0.476 1 98.75 164 LEU B N 1
ATOM 3245 C CA . LEU B 1 164 ? -3.77 -23.844 0.87 1 98.75 164 LEU B CA 1
ATOM 3246 C C . LEU B 1 164 ? -5.184 -24.234 0.459 1 98.75 164 LEU B C 1
ATOM 3248 O O . LEU B 1 164 ? -5.461 -25.406 0.203 1 98.75 164 LEU B O 1
ATOM 3252 N N . ASP B 1 165 ? -6.027 -23.281 0.324 1 98.69 165 ASP B N 1
ATOM 3253 C CA . ASP B 1 165 ? -7.406 -23.547 -0.084 1 98.69 165 ASP B CA 1
ATOM 3254 C C . ASP B 1 165 ? -7.496 -23.781 -1.59 1 98.69 165 ASP B C 1
ATOM 3256 O O . ASP B 1 165 ? -8.422 -24.438 -2.062 1 98.69 165 ASP B O 1
ATOM 3260 N N . VAL B 1 166 ? -6.484 -23.281 -2.35 1 98.81 166 VAL B N 1
ATOM 3261 C CA . VAL B 1 166 ? -6.789 -23.219 -3.775 1 98.81 166 VAL B CA 1
ATOM 3262 C C . VAL B 1 166 ? -5.77 -24.047 -4.559 1 98.81 166 VAL B C 1
ATOM 3264 O O . VAL B 1 166 ? -5.957 -24.312 -5.746 1 98.81 166 VAL B O 1
ATOM 3267 N N . TRP B 1 167 ? -4.617 -24.5 -4.023 1 98.81 167 TRP B N 1
ATOM 3268 C CA . TRP B 1 167 ? -3.52 -25.094 -4.785 1 98.81 167 TRP B CA 1
ATOM 3269 C C . TRP B 1 167 ? -3.98 -26.344 -5.535 1 98.81 167 TRP B C 1
ATOM 3271 O O . TRP B 1 167 ? -3.627 -26.531 -6.699 1 98.81 167 TRP B O 1
ATOM 3281 N N . VAL B 1 168 ? -4.859 -27.141 -4.926 1 98.75 168 VAL B N 1
ATOM 3282 C CA . VAL B 1 168 ? -5.328 -28.344 -5.59 1 98.75 168 VAL B CA 1
ATOM 3283 C C . VAL B 1 168 ? -6.223 -27.984 -6.773 1 98.75 168 VAL B C 1
ATOM 3285 O O . VAL B 1 168 ? -6.074 -28.531 -7.867 1 98.75 168 VAL B O 1
ATOM 3288 N N . ASP B 1 169 ? -7.16 -27.031 -6.566 1 98.69 169 ASP B N 1
ATOM 3289 C CA . ASP B 1 169 ? -8.039 -26.562 -7.625 1 98.69 169 ASP B CA 1
ATOM 3290 C C . ASP B 1 169 ? -7.242 -26.078 -8.836 1 98.69 169 ASP B C 1
ATOM 3292 O O . ASP B 1 169 ? -7.582 -26.406 -9.977 1 98.69 169 ASP B O 1
ATOM 3296 N N . GLU B 1 170 ? -6.16 -25.359 -8.594 1 98.62 170 GLU B N 1
ATOM 3297 C CA . GLU B 1 170 ? -5.422 -24.719 -9.688 1 98.62 170 GLU B CA 1
ATOM 3298 C C . GLU B 1 170 ? -4.52 -25.734 -10.398 1 98.62 170 GLU B C 1
ATOM 3300 O O . GLU B 1 170 ? -4.301 -25.641 -11.609 1 98.62 170 GLU B O 1
ATOM 3305 N N . LEU B 1 171 ? -4 -26.75 -9.648 1 98.5 171 LEU B N 1
ATOM 3306 C CA . LEU B 1 171 ? -3.299 -27.844 -10.312 1 98.5 171 LEU B CA 1
ATOM 3307 C C . LEU B 1 171 ? -4.23 -28.594 -11.25 1 98.5 171 LEU B C 1
ATOM 3309 O O . LEU B 1 171 ? -3.85 -28.922 -12.375 1 98.5 171 LEU B O 1
ATOM 3313 N N . GLU B 1 172 ? -5.414 -28.859 -10.766 1 97.88 172 GLU B N 1
ATOM 3314 C CA . GLU B 1 172 ? -6.406 -29.547 -11.594 1 97.88 172 GLU B CA 1
ATOM 3315 C C . GLU B 1 172 ? -6.785 -28.703 -12.805 1 97.88 172 GLU B C 1
ATOM 3317 O O . GLU B 1 172 ? -6.836 -29.203 -13.93 1 97.88 172 GLU B O 1
ATOM 3322 N N . ARG B 1 173 ? -7.051 -27.453 -12.602 1 97 173 ARG B N 1
ATOM 3323 C CA . ARG B 1 173 ? -7.445 -26.516 -13.656 1 97 173 ARG B CA 1
ATOM 3324 C C . ARG B 1 173 ? -6.414 -26.484 -14.773 1 97 173 ARG B C 1
ATOM 3326 O O . ARG B 1 173 ? -6.77 -26.453 -15.953 1 97 173 ARG B O 1
ATOM 3333 N N . GLU B 1 174 ? -5.164 -26.547 -14.383 1 97.31 174 GLU B N 1
ATOM 3334 C CA . GLU B 1 174 ? -4.09 -26.453 -15.367 1 97.31 174 GLU B CA 1
ATOM 3335 C C . GLU B 1 174 ? -3.744 -27.828 -15.938 1 97.31 174 GLU B C 1
ATOM 3337 O O . GLU B 1 174 ? -2.848 -27.953 -16.766 1 97.31 174 GLU B O 1
ATOM 3342 N N . GLY B 1 175 ? -4.387 -28.859 -15.438 1 96.19 175 GLY B N 1
ATOM 3343 C CA . GLY B 1 175 ? -4.23 -30.203 -15.992 1 96.19 175 GLY B CA 1
ATOM 3344 C C . GLY B 1 175 ? -3.012 -30.922 -15.461 1 96.19 175 GLY B C 1
ATOM 3345 O O . GLY B 1 175 ? -2.508 -31.859 -16.109 1 96.19 175 GLY B O 1
ATOM 3346 N N . ALA B 1 176 ? -2.572 -30.438 -14.383 1 96.31 176 ALA B N 1
ATOM 3347 C CA . ALA B 1 176 ? -1.396 -31.078 -13.805 1 96.31 176 ALA B CA 1
ATOM 3348 C C . ALA B 1 176 ? -1.777 -32.375 -13.086 1 96.31 176 ALA B C 1
ATOM 3350 O O . ALA B 1 176 ? -0.96 -33.281 -12.961 1 96.31 176 ALA B O 1
ATOM 3351 N N . LEU B 1 177 ? -3.062 -32.281 -12.664 1 93.5 177 LEU B N 1
ATOM 3352 C CA . LEU B 1 177 ? -3.547 -33.469 -11.961 1 93.5 177 LEU B CA 1
ATOM 3353 C C . LEU B 1 177 ? -4.008 -34.531 -12.953 1 93.5 177 LEU B C 1
ATOM 3355 O O . LEU B 1 177 ? -4.629 -34.188 -13.969 1 93.5 177 LEU B O 1
ATOM 3359 N N . GLY B 1 178 ? -3.627 -35.656 -13.031 1 80.81 178 GLY B N 1
ATOM 3360 C CA . GLY B 1 178 ? -4.059 -36.719 -13.922 1 80.81 178 GLY B CA 1
ATOM 3361 C C . GLY B 1 178 ? -3.174 -36.844 -15.148 1 80.81 178 GLY B C 1
ATOM 3362 O O . GLY B 1 178 ? -3.482 -37.625 -16.062 1 80.81 178 GLY B O 1
ATOM 3363 N N . ASP B 1 179 ? -2.232 -36 -15.211 1 77.19 179 ASP B N 1
ATOM 3364 C CA . ASP B 1 179 ? -1.279 -36.062 -16.312 1 77.19 179 ASP B CA 1
ATOM 3365 C C . ASP B 1 179 ? -0.444 -37.344 -16.219 1 77.19 179 ASP B C 1
ATOM 3367 O O . ASP B 1 179 ? 0.106 -37.656 -15.156 1 77.19 179 ASP B O 1
ATOM 3371 N N . ASP B 1 180 ? -0.521 -38.156 -17.234 1 82.38 180 ASP B N 1
ATOM 3372 C CA . ASP B 1 180 ? 0.193 -39.438 -17.25 1 82.38 180 ASP B CA 1
ATOM 3373 C C . ASP B 1 180 ? 1.697 -39.219 -17.406 1 82.38 180 ASP B C 1
ATOM 3375 O O . ASP B 1 180 ? 2.48 -40.156 -17.312 1 82.38 180 ASP B O 1
ATOM 3379 N N . ASP B 1 181 ? 2.072 -37.969 -17.578 1 89.75 181 ASP B N 1
ATOM 3380 C CA . ASP B 1 181 ? 3.482 -37.625 -17.688 1 89.75 181 ASP B CA 1
ATOM 3381 C C . ASP B 1 181 ? 4.199 -37.781 -16.344 1 89.75 181 ASP B C 1
ATOM 3383 O O . ASP B 1 181 ? 3.738 -37.25 -15.328 1 89.75 181 ASP B O 1
ATOM 3387 N N . GLU B 1 182 ? 5.25 -38.531 -16.328 1 93.94 182 GLU B N 1
ATOM 3388 C CA . GLU B 1 182 ? 6.008 -38.812 -15.109 1 93.94 182 GLU B CA 1
ATOM 3389 C C . GLU B 1 182 ? 6.531 -37.5 -14.477 1 93.94 182 GLU B C 1
ATOM 3391 O O . GLU B 1 182 ? 6.586 -37.406 -13.25 1 93.94 182 GLU B O 1
ATOM 3396 N N . ASP B 1 183 ? 6.945 -36.562 -15.352 1 96 183 ASP B N 1
ATOM 3397 C CA . ASP B 1 183 ? 7.457 -35.312 -14.836 1 96 183 ASP B CA 1
ATOM 3398 C C . ASP B 1 183 ? 6.352 -34.5 -14.18 1 96 183 ASP B C 1
ATOM 3400 O O . ASP B 1 183 ? 6.582 -33.812 -13.18 1 96 183 ASP B O 1
ATOM 3404 N N . ALA B 1 184 ? 5.199 -34.562 -14.727 1 96.75 184 ALA B N 1
ATOM 3405 C CA . ALA B 1 184 ? 4.047 -33.875 -14.133 1 96.75 184 ALA B CA 1
ATOM 3406 C C . ALA B 1 184 ? 3.721 -34.469 -12.766 1 96.75 184 ALA B C 1
ATOM 3408 O O . ALA B 1 184 ? 3.469 -33.719 -11.805 1 96.75 184 ALA B O 1
ATOM 3409 N N . ARG B 1 185 ? 3.752 -35.781 -12.711 1 95.56 185 ARG B N 1
ATOM 3410 C CA . ARG B 1 185 ? 3.504 -36.438 -11.445 1 95.56 185 ARG B CA 1
ATOM 3411 C C . ARG B 1 185 ? 4.543 -36.062 -10.398 1 95.56 185 ARG B C 1
ATOM 3413 O O . ARG B 1 185 ? 4.207 -35.844 -9.234 1 95.56 185 ARG B O 1
ATOM 3420 N N . ALA B 1 186 ? 5.738 -36.031 -10.828 1 97 186 ALA B N 1
ATOM 3421 C CA . ALA B 1 186 ? 6.82 -35.625 -9.922 1 97 186 ALA B CA 1
ATOM 3422 C C . ALA B 1 186 ? 6.613 -34.219 -9.398 1 97 186 ALA B C 1
ATOM 3424 O O . ALA B 1 186 ? 6.914 -33.938 -8.242 1 97 186 ALA B O 1
ATOM 3425 N N . PHE B 1 187 ? 6.18 -33.312 -10.297 1 97.94 187 PHE B N 1
ATOM 3426 C CA . PHE B 1 187 ? 5.906 -31.953 -9.891 1 97.94 187 PHE B CA 1
ATOM 3427 C C . PHE B 1 187 ? 4.785 -31.906 -8.859 1 97.94 187 PHE B C 1
ATOM 3429 O O . PHE B 1 187 ? 4.891 -31.203 -7.852 1 97.94 187 PHE B O 1
ATOM 3436 N N . VAL B 1 188 ? 3.711 -32.594 -9.055 1 98.06 188 VAL B N 1
ATOM 3437 C CA . VAL B 1 188 ? 2.592 -32.656 -8.125 1 98.06 188 VAL B CA 1
ATOM 3438 C C . VAL B 1 188 ? 3.062 -33.219 -6.781 1 98.06 188 VAL B C 1
ATOM 3440 O O . VAL B 1 188 ? 2.703 -32.688 -5.723 1 98.06 188 VAL B O 1
ATOM 3443 N N . GLU B 1 189 ? 3.846 -34.25 -6.793 1 97.38 189 GLU B N 1
ATOM 3444 C CA . GLU B 1 189 ? 4.398 -34.812 -5.574 1 97.38 189 GLU B CA 1
ATOM 3445 C C . GLU B 1 189 ? 5.289 -33.844 -4.84 1 97.38 189 GLU B C 1
ATOM 3447 O O . GLU B 1 189 ? 5.312 -33.781 -3.609 1 97.38 189 GLU B O 1
ATOM 3452 N N . PHE B 1 190 ? 6.02 -33.125 -5.633 1 98.31 190 PHE B N 1
ATOM 3453 C CA . PHE B 1 190 ? 6.859 -32.094 -5.047 1 98.31 190 PHE B CA 1
ATOM 3454 C C . PHE B 1 190 ? 6.016 -31.062 -4.281 1 98.31 190 PHE B C 1
ATOM 3456 O O . PHE B 1 190 ? 6.301 -30.766 -3.121 1 98.31 190 PHE B O 1
ATOM 3463 N N . VAL B 1 191 ? 4.961 -30.562 -4.922 1 98.69 191 VAL B N 1
ATOM 3464 C CA . VAL B 1 191 ? 4.078 -29.594 -4.273 1 98.69 191 VAL B CA 1
ATOM 3465 C C . VAL B 1 191 ? 3.426 -30.234 -3.051 1 98.69 191 VAL B C 1
ATOM 3467 O O . VAL B 1 191 ? 3.361 -29.625 -1.983 1 98.69 191 VAL B O 1
ATOM 3470 N N . GLY B 1 192 ? 2.969 -31.469 -3.201 1 98.44 192 GLY B N 1
ATOM 3471 C CA . GLY B 1 192 ? 2.424 -32.188 -2.072 1 98.44 192 GLY B CA 1
ATOM 3472 C C . GLY B 1 192 ? 3.393 -32.312 -0.91 1 98.44 192 GLY B C 1
ATOM 3473 O O . GLY B 1 192 ? 2.99 -32.219 0.251 1 98.44 192 GLY B O 1
ATOM 3474 N N . GLY B 1 193 ? 4.613 -32.562 -1.24 1 98.38 193 GLY B N 1
ATOM 3475 C CA . GLY B 1 193 ? 5.641 -32.625 -0.212 1 98.38 193 GLY B CA 1
ATOM 3476 C C . GLY B 1 193 ? 5.801 -31.328 0.552 1 98.38 193 GLY B C 1
ATOM 3477 O O . GLY B 1 193 ? 6.008 -31.328 1.768 1 98.38 193 GLY B O 1
ATOM 3478 N N . LEU B 1 194 ? 5.754 -30.219 -0.166 1 98.5 194 LEU B N 1
ATOM 3479 C CA . LEU B 1 194 ? 5.805 -28.922 0.498 1 98.5 194 LEU B CA 1
ATOM 3480 C C . LEU B 1 194 ? 4.637 -28.75 1.467 1 98.5 194 LEU B C 1
ATOM 3482 O O . LEU B 1 194 ? 4.828 -28.328 2.607 1 98.5 194 LEU B O 1
ATOM 3486 N N . VAL B 1 195 ? 3.432 -29.094 1.029 1 98.75 195 VAL B N 1
ATOM 3487 C CA . VAL B 1 195 ? 2.223 -28.953 1.835 1 98.75 195 VAL B CA 1
ATOM 3488 C C . VAL B 1 195 ? 2.289 -29.891 3.035 1 98.75 195 VAL B C 1
ATOM 3490 O O . VAL B 1 195 ? 1.905 -29.516 4.148 1 98.75 195 VAL B O 1
ATOM 3493 N N . GLU B 1 196 ? 2.764 -31.062 2.811 1 98.19 196 GLU B N 1
ATOM 3494 C CA . GLU B 1 196 ? 2.934 -32.031 3.906 1 98.19 196 GLU B CA 1
ATOM 3495 C C . GLU B 1 196 ? 3.854 -31.453 4.988 1 98.19 196 GLU B C 1
ATOM 3497 O O . GLU B 1 196 ? 3.629 -31.672 6.18 1 98.19 196 GLU B O 1
ATOM 3502 N N . GLY B 1 197 ? 4.855 -30.812 4.547 1 97.44 197 GLY B N 1
ATOM 3503 C CA . GLY B 1 197 ? 5.773 -30.188 5.488 1 97.44 197 GLY B CA 1
ATOM 3504 C C . GLY B 1 197 ? 5.098 -29.172 6.395 1 97.44 197 GLY B C 1
ATOM 3505 O O . GLY B 1 197 ? 5.551 -28.938 7.52 1 97.44 197 GLY B O 1
ATOM 3506 N N . LEU B 1 198 ? 4.02 -28.578 6.008 1 98.06 198 LEU B N 1
ATOM 3507 C CA . LEU B 1 198 ? 3.312 -27.547 6.766 1 98.06 198 LEU B CA 1
ATOM 3508 C C . LEU B 1 198 ? 2.473 -28.172 7.875 1 98.06 198 LEU B C 1
ATOM 3510 O O . LEU B 1 198 ? 2.01 -27.469 8.773 1 98.06 198 LEU B O 1
ATOM 3514 N N . LYS B 1 199 ? 2.311 -29.469 7.855 1 96.12 199 LYS B N 1
ATOM 3515 C CA . LYS B 1 199 ? 1.53 -30.156 8.883 1 96.12 199 LYS B CA 1
ATOM 3516 C C . LYS B 1 199 ? 2.236 -30.109 10.234 1 96.12 199 LYS B C 1
ATOM 3518 O O . LYS B 1 199 ? 1.636 -30.406 11.266 1 96.12 199 LYS B O 1
ATOM 3523 N N . ARG B 1 200 ? 3.445 -29.609 10.234 1 93.62 200 ARG B N 1
ATOM 3524 C CA . ARG B 1 200 ? 4.219 -29.547 11.469 1 93.62 200 ARG B CA 1
ATOM 3525 C C . ARG B 1 200 ? 4.582 -28.094 11.805 1 93.62 200 ARG B C 1
ATOM 3527 O O . ARG B 1 200 ? 5.359 -27.844 12.734 1 93.62 200 ARG B O 1
ATOM 3534 N N . CYS B 1 201 ? 4.078 -27.219 11.086 1 93.38 201 CYS B N 1
ATOM 3535 C CA . CYS B 1 201 ? 4.43 -25.828 11.336 1 93.38 201 CYS B CA 1
ATOM 3536 C C . CYS B 1 201 ? 3.824 -25.344 12.648 1 93.38 201 CYS B C 1
ATOM 3538 O O . CYS B 1 201 ? 2.85 -25.906 13.133 1 93.38 201 CYS B O 1
ATOM 3540 N N . PRO B 1 202 ? 4.285 -24.344 13.305 1 93.75 202 PRO B N 1
ATOM 3541 C CA . PRO B 1 202 ? 3.836 -23.891 14.625 1 93.75 202 PRO B CA 1
ATOM 3542 C C . PRO B 1 202 ? 2.451 -23.25 14.586 1 93.75 202 PRO B C 1
ATOM 3544 O O . PRO B 1 202 ? 1.788 -23.141 15.625 1 93.75 202 PRO B O 1
ATOM 3547 N N . VAL B 1 203 ? 1.969 -22.859 13.539 1 95.5 203 VAL B N 1
ATOM 3548 C CA . VAL B 1 203 ? 0.688 -22.172 13.422 1 95.5 203 VAL B CA 1
ATOM 3549 C C . VAL B 1 203 ? -0.431 -23.188 13.219 1 95.5 203 VAL B C 1
ATOM 3551 O O . VAL B 1 203 ? -0.495 -23.859 12.188 1 95.5 203 VAL B O 1
ATOM 3554 N N . LYS B 1 204 ? -1.31 -23.281 14.078 1 96.81 204 LYS B N 1
ATOM 3555 C CA . LYS B 1 204 ? -2.336 -24.312 14.125 1 96.81 204 LYS B CA 1
ATOM 3556 C C . LYS B 1 204 ? -3.221 -24.266 12.883 1 96.81 204 LYS B C 1
ATOM 3558 O O . LYS B 1 204 ? -3.502 -25.297 12.273 1 96.81 204 LYS B O 1
ATOM 3563 N N . SER B 1 205 ? -3.693 -23.094 12.555 1 97.69 205 SER B N 1
ATOM 3564 C CA . SER B 1 205 ? -4.602 -22.969 11.422 1 97.69 205 SER B CA 1
ATOM 3565 C C . SER B 1 205 ? -3.936 -23.422 10.125 1 97.69 205 SER B C 1
ATOM 3567 O O . SER B 1 205 ? -4.586 -24 9.25 1 97.69 205 SER B O 1
ATOM 3569 N N . VAL B 1 206 ? -2.691 -23.219 10.008 1 97.94 206 VAL B N 1
ATOM 3570 C CA . VAL B 1 206 ? -1.946 -23.641 8.828 1 97.94 206 VAL B CA 1
ATOM 3571 C C . VAL B 1 206 ? -1.819 -25.172 8.82 1 97.94 206 VAL B C 1
ATOM 3573 O O . VAL B 1 206 ? -2.035 -25.812 7.789 1 97.94 206 VAL B O 1
ATOM 3576 N N . ARG B 1 207 ? -1.502 -25.719 9.945 1 98 207 ARG B N 1
ATOM 3577 C CA . ARG B 1 207 ? -1.401 -27.172 10.055 1 98 207 ARG B CA 1
ATOM 3578 C C . ARG B 1 207 ? -2.705 -27.844 9.641 1 98 207 ARG B C 1
ATOM 3580 O O . ARG B 1 207 ? -2.695 -28.797 8.867 1 98 207 ARG B O 1
ATOM 3587 N N . GLN B 1 208 ? -3.748 -27.312 10.102 1 98.25 208 GLN B N 1
ATOM 3588 C CA . GLN B 1 208 ? -5.062 -27.891 9.852 1 98.25 208 GLN B CA 1
ATOM 3589 C C . GLN B 1 208 ? -5.434 -27.797 8.375 1 98.25 208 GLN B C 1
ATOM 3591 O O . GLN B 1 208 ? -5.871 -28.781 7.777 1 98.25 208 GLN B O 1
ATOM 3596 N N . ARG B 1 209 ? -5.195 -26.656 7.836 1 98.25 209 ARG B N 1
ATOM 3597 C CA . ARG B 1 209 ? -5.559 -26.453 6.438 1 98.25 209 ARG B CA 1
ATOM 3598 C C . ARG B 1 209 ? -4.664 -27.266 5.512 1 98.25 209 ARG B C 1
ATOM 3600 O O . ARG B 1 209 ? -5.117 -27.766 4.48 1 98.25 209 ARG B O 1
ATOM 3607 N N . ALA B 1 210 ? -3.41 -27.328 5.879 1 98.56 210 ALA B N 1
ATOM 3608 C CA . ALA B 1 210 ? -2.48 -28.156 5.125 1 98.56 210 ALA B CA 1
ATOM 3609 C C . ALA B 1 210 ? -2.922 -29.625 5.133 1 98.56 210 ALA B C 1
ATOM 3611 O O . ALA B 1 210 ? -2.918 -30.281 4.094 1 98.56 210 ALA B O 1
ATOM 3612 N N . GLY B 1 211 ? -3.277 -30.109 6.266 1 98 211 GLY B N 1
ATOM 3613 C CA . GLY B 1 211 ? -3.773 -31.469 6.371 1 98 211 GLY B CA 1
ATOM 3614 C C . GLY B 1 211 ? -5.008 -31.719 5.527 1 98 211 GLY B C 1
ATOM 3615 O O . GLY B 1 211 ? -5.07 -32.719 4.789 1 98 211 GLY B O 1
ATOM 3616 N N . GLU B 1 212 ? -5.965 -30.844 5.605 1 98.12 212 GLU B N 1
ATOM 3617 C CA . GLU B 1 212 ? -7.215 -30.969 4.859 1 98.12 212 GLU B CA 1
ATOM 3618 C C . GLU B 1 212 ? -6.965 -30.984 3.355 1 98.12 212 GLU B C 1
ATOM 3620 O O . GLU B 1 212 ? -7.527 -31.797 2.629 1 98.12 212 GLU B O 1
ATOM 3625 N N . SER B 1 213 ? -6.148 -30.078 2.949 1 98.25 213 SER B N 1
ATOM 3626 C CA . SER B 1 213 ? -5.93 -29.938 1.514 1 98.25 213 SER B CA 1
ATOM 3627 C C . SER B 1 213 ? -5.039 -31.047 0.977 1 98.25 213 SER B C 1
ATOM 3629 O O . SER B 1 213 ? -5.227 -31.5 -0.152 1 98.25 213 SER B O 1
ATOM 3631 N N . HIS B 1 214 ? -4.07 -31.484 1.82 1 98.25 214 HIS B N 1
ATOM 3632 C CA . HIS B 1 214 ? -3.188 -32.562 1.413 1 98.25 214 HIS B CA 1
ATOM 3633 C C . HIS B 1 214 ? -3.955 -33.875 1.272 1 98.25 214 HIS B C 1
ATOM 3635 O O . HIS B 1 214 ? -3.527 -34.781 0.544 1 98.25 214 HIS B O 1
ATOM 3641 N N . ASP B 1 215 ? -5.129 -33.969 1.87 1 97.44 215 ASP B N 1
ATOM 3642 C CA . ASP B 1 215 ? -5.934 -35.188 1.858 1 97.44 215 ASP B CA 1
ATOM 3643 C C . ASP B 1 215 ? -7.027 -35.125 0.793 1 97.44 215 ASP B C 1
ATOM 3645 O O . ASP B 1 215 ? -7.938 -35.938 0.772 1 97.44 215 ASP B O 1
ATOM 3649 N N . ASP B 1 216 ? -6.953 -34.156 0.018 1 97.69 216 ASP B N 1
ATOM 3650 C CA . ASP B 1 216 ? -7.918 -34.031 -1.07 1 97.69 216 ASP B CA 1
ATOM 3651 C C . ASP B 1 216 ? -7.91 -35.281 -1.964 1 97.69 216 ASP B C 1
ATOM 3653 O O . ASP B 1 216 ? -6.848 -35.719 -2.406 1 97.69 216 ASP B O 1
ATOM 3657 N N . GLU B 1 217 ? -9.008 -35.844 -2.371 1 95.75 217 GLU B N 1
ATOM 3658 C CA . GLU B 1 217 ? -9.18 -37.125 -3.061 1 95.75 217 GLU B CA 1
ATOM 3659 C C . GLU B 1 217 ? -8.633 -37.062 -4.484 1 95.75 217 GLU B C 1
ATOM 3661 O O . GLU B 1 217 ? -8.352 -38.094 -5.094 1 95.75 217 GLU B O 1
ATOM 3666 N N . ARG B 1 218 ? -8.461 -35.875 -4.988 1 96.56 218 ARG B N 1
ATOM 3667 C CA . ARG B 1 218 ? -7.984 -35.719 -6.359 1 96.56 218 ARG B CA 1
ATOM 3668 C C . ARG B 1 218 ? -6.484 -35.969 -6.453 1 96.56 218 ARG B C 1
ATOM 3670 O O . ARG B 1 218 ? -5.953 -36.188 -7.551 1 96.56 218 ARG B O 1
ATOM 3677 N N . LEU B 1 219 ? -5.836 -36.062 -5.312 1 96.88 219 LEU B N 1
ATOM 3678 C CA . LEU B 1 219 ? -4.383 -36.188 -5.285 1 96.88 219 LEU B CA 1
ATOM 3679 C C . LEU B 1 219 ? -3.947 -37.625 -5.391 1 96.88 219 LEU B C 1
ATOM 3681 O O . LEU B 1 219 ? -4.633 -38.531 -4.887 1 96.88 219 LEU B O 1
ATOM 3685 N N . PRO B 1 220 ? -2.824 -37.875 -6.008 1 93.81 220 PRO B N 1
ATOM 3686 C CA . PRO B 1 220 ? -2.436 -39.25 -6.367 1 93.81 220 PRO B CA 1
ATOM 3687 C C . PRO B 1 220 ? -2.094 -40.094 -5.148 1 93.81 220 PRO B C 1
ATOM 3689 O O . PRO B 1 220 ? -2.059 -41.344 -5.242 1 93.81 220 PRO B O 1
ATOM 3692 N N . TRP B 1 221 ? -1.812 -39.5 -4.051 1 94.75 221 TRP B N 1
ATOM 3693 C CA . TRP B 1 221 ? -1.41 -40.281 -2.889 1 94.75 221 TRP B CA 1
ATOM 3694 C C . TRP B 1 221 ? -2.609 -40.594 -1.999 1 94.75 221 TRP B C 1
ATOM 3696 O O . TRP B 1 221 ? -2.477 -41.281 -0.985 1 94.75 221 TRP B O 1
ATOM 3706 N N . VAL B 1 222 ? -3.699 -40.031 -2.377 1 91.62 222 VAL B N 1
ATOM 3707 C CA . VAL B 1 222 ? -4.898 -40.281 -1.587 1 91.62 222 VAL B CA 1
ATOM 3708 C C . VAL B 1 222 ? -5.672 -41.469 -2.184 1 91.62 222 VAL B C 1
ATOM 3710 O O . VAL B 1 222 ? -5.949 -41.469 -3.385 1 91.62 222 VAL B O 1
ATOM 3713 N N . GLU B 1 223 ? -5.668 -42.656 -1.555 1 79.12 223 GLU B N 1
ATOM 3714 C CA . GLU B 1 223 ? -6.379 -43.844 -1.989 1 79.12 223 GLU B CA 1
ATOM 3715 C C . GLU B 1 223 ? -7.863 -43.562 -2.207 1 79.12 223 GLU B C 1
ATOM 3717 O O . GLU B 1 223 ? -8.492 -42.875 -1.396 1 79.12 223 GLU B O 1
ATOM 3722 N N . LYS B 1 224 ? -8.25 -43.688 -3.486 1 68.69 224 LYS B N 1
ATOM 3723 C CA . LYS B 1 224 ? -9.68 -43.531 -3.75 1 68.69 224 LYS B CA 1
ATOM 3724 C C . LYS B 1 224 ? -10.5 -44.5 -2.895 1 68.69 224 LYS B C 1
ATOM 3726 O O . LYS B 1 224 ? -10.203 -45.688 -2.838 1 68.69 224 LYS B O 1
ATOM 3731 N N . LYS B 1 225 ? -11.055 -44 -1.911 1 54.34 225 LYS B N 1
ATOM 3732 C CA . LYS B 1 225 ? -12.062 -44.844 -1.292 1 54.34 225 LYS B CA 1
ATOM 3733 C C . LYS B 1 225 ? -13.016 -45.438 -2.338 1 54.34 225 LYS B C 1
ATOM 3735 O O . LYS B 1 225 ? -13.648 -44.688 -3.086 1 54.34 225 LYS B O 1
ATOM 3740 N N . GLU B 1 226 ? -12.5 -46.469 -3.025 1 45.47 226 GLU B N 1
ATOM 3741 C CA . GLU B 1 226 ? -13.477 -47.219 -3.809 1 45.47 226 GLU B CA 1
ATOM 3742 C C . GLU B 1 226 ? -14.859 -47.188 -3.156 1 45.47 226 GLU B C 1
ATOM 3744 O O . GLU B 1 226 ? -15 -47.5 -1.972 1 45.47 226 GLU B O 1
ATOM 3749 N N . GLY B 1 227 ? -15.594 -46.25 -3.447 1 44.09 227 GLY B N 1
ATOM 3750 C CA . GLY B 1 227 ? -16.984 -46.344 -3.053 1 44.09 227 GLY B CA 1
ATOM 3751 C C . GLY B 1 227 ? -17.516 -47.781 -3.01 1 44.09 227 GLY B C 1
ATOM 3752 O O . GLY B 1 227 ? -17.25 -48.562 -3.916 1 44.09 227 GLY B O 1
ATOM 3753 N N . GLU B 1 228 ? -17.641 -48.406 -1.819 1 42.66 228 GLU B N 1
ATOM 3754 C CA . GLU B 1 228 ? -18.531 -49.531 -1.619 1 42.66 228 GLU B CA 1
ATOM 3755 C C . GLU B 1 228 ? -19.812 -49.406 -2.453 1 42.66 228 GLU B C 1
ATOM 3757 O O . GLU B 1 228 ? -20.594 -48.469 -2.26 1 42.66 228 GLU B O 1
ATOM 3762 N N . GLU B 1 229 ? -19.812 -49.594 -3.783 1 40.78 229 GLU B N 1
ATOM 3763 C CA . GLU B 1 229 ? -21.047 -49.875 -4.512 1 40.78 229 GLU B CA 1
ATOM 3764 C C . GLU B 1 229 ? -22.016 -50.688 -3.662 1 40.78 229 GLU B C 1
ATOM 3766 O O . GLU B 1 229 ? -21.641 -51.75 -3.15 1 40.78 229 GLU B O 1
ATOM 3771 N N . ASP B 1 230 ? -22.875 -50.094 -2.838 1 43.12 230 ASP B N 1
ATOM 3772 C CA . ASP B 1 230 ? -24.016 -50.688 -2.152 1 43.12 230 ASP B CA 1
ATOM 3773 C C . ASP B 1 230 ? -24.688 -51.75 -3.025 1 43.12 230 ASP B C 1
ATOM 3775 O O . ASP B 1 230 ? -25.297 -51.406 -4.051 1 43.12 230 ASP B O 1
ATOM 3779 N N . GLU B 1 231 ? -24.141 -52.906 -3.273 1 40.69 231 GLU B N 1
ATOM 3780 C CA . GLU B 1 231 ? -24.781 -54.125 -3.771 1 40.69 231 GLU B CA 1
ATOM 3781 C C . GLU B 1 231 ? -26.109 -54.375 -3.061 1 40.69 231 GLU B C 1
ATOM 3783 O O . GLU B 1 231 ? -26.625 -55.5 -3.072 1 40.69 231 GLU B O 1
ATOM 3788 N N . ASP B 1 232 ? -26.609 -53.531 -2.217 1 42.94 232 ASP B N 1
ATOM 3789 C CA . ASP B 1 232 ? -27.812 -53.906 -1.488 1 42.94 232 ASP B CA 1
ATOM 3790 C C . ASP B 1 232 ? -29.031 -53.938 -2.404 1 42.94 232 ASP B C 1
ATOM 3792 O O . ASP B 1 232 ? -30.172 -53.812 -1.939 1 42.94 232 ASP B O 1
ATOM 3796 N N . GLU B 1 233 ? -28.891 -53.812 -3.742 1 37.72 233 GLU B N 1
ATOM 3797 C CA . GLU B 1 233 ? -30.141 -53.75 -4.48 1 37.72 233 GLU B CA 1
ATOM 3798 C C . GLU B 1 233 ? -30.984 -55.031 -4.258 1 37.72 233 GLU B C 1
ATOM 3800 O O . GLU B 1 233 ? -32.219 -54.969 -4.301 1 37.72 233 GLU B O 1
ATOM 3805 N N . ASP B 1 234 ? -30.438 -56.188 -4.504 1 39.12 234 ASP B N 1
ATOM 3806 C CA . ASP B 1 234 ? -31.25 -57.25 -5.109 1 39.12 234 ASP B CA 1
ATOM 3807 C C . ASP B 1 234 ? -32.125 -57.938 -4.062 1 39.12 234 ASP B C 1
ATOM 3809 O O . ASP B 1 234 ? -32.781 -58.938 -4.359 1 39.12 234 ASP B O 1
ATOM 3813 N N . GLU B 1 235 ? -31.844 -57.875 -2.766 1 39.34 235 GLU B N 1
ATOM 3814 C CA . GLU B 1 235 ? -32.375 -59 -2.037 1 39.34 235 GLU B CA 1
ATOM 3815 C C . GLU B 1 235 ? -33.875 -58.812 -1.759 1 39.34 235 GLU B C 1
ATOM 3817 O O . GLU B 1 235 ? -34.469 -59.625 -1.05 1 39.34 235 GLU B O 1
ATOM 3822 N N . GLU B 1 236 ? -34.438 -57.594 -1.877 1 37.09 236 GLU B N 1
ATOM 3823 C CA . GLU B 1 236 ? -35.719 -57.438 -1.168 1 37.09 236 GLU B CA 1
ATOM 3824 C C . GLU B 1 236 ? -36.844 -58.188 -1.875 1 37.09 236 GLU B C 1
ATOM 3826 O O . GLU B 1 236 ? -37.969 -58.156 -1.42 1 37.09 236 GLU B O 1
ATOM 3831 N N . VAL B 1 237 ? -36.906 -58.438 -3.135 1 41.03 237 VAL B N 1
ATOM 3832 C CA . VAL B 1 237 ? -38.219 -58.438 -3.764 1 41.03 237 VAL B CA 1
ATOM 3833 C C . VAL B 1 237 ? -38.906 -59.781 -3.516 1 41.03 237 VAL B C 1
ATOM 3835 O O . VAL B 1 237 ? -40 -60.031 -4.027 1 41.03 237 VAL B O 1
ATOM 3838 N N . GLY B 1 238 ? -38.188 -60.812 -3.014 1 37.66 238 GLY B N 1
ATOM 3839 C CA . GLY B 1 238 ? -38.844 -62.094 -3.303 1 37.66 238 GLY B CA 1
ATOM 3840 C C . GLY B 1 238 ? -40 -62.375 -2.393 1 37.66 238 GLY B C 1
ATOM 3841 O O . GLY B 1 238 ? -40.469 -63.5 -2.312 1 37.66 238 GLY B O 1
ATOM 3842 N N . GLY B 1 239 ? -40.469 -61.406 -1.522 1 35.06 239 GLY B N 1
ATOM 3843 C CA . GLY B 1 239 ? -41.406 -61.938 -0.564 1 35.06 239 GLY B CA 1
ATOM 3844 C C . GLY B 1 239 ? -42.75 -62.344 -1.191 1 35.06 239 GLY B C 1
ATOM 3845 O O . GLY B 1 239 ? -43.5 -61.469 -1.595 1 35.06 239 GLY B O 1
ATOM 3846 N N . GLU B 1 240 ? -42.906 -63.281 -2.154 1 34.59 240 GLU B N 1
ATOM 3847 C CA . GLU B 1 240 ? -44.094 -63.875 -2.713 1 34.59 240 GLU B CA 1
ATOM 3848 C C . GLU B 1 240 ? -44.969 -64.5 -1.617 1 34.59 240 GLU B C 1
ATOM 3850 O O . GLU B 1 240 ? -46.094 -64.875 -1.867 1 34.59 240 GLU B O 1
ATOM 3855 N N . ASP B 1 241 ? -44.938 -64.25 -0.315 1 27.3 241 ASP B N 1
ATOM 3856 C CA . ASP B 1 241 ? -46.094 -64.938 0.288 1 27.3 241 ASP B CA 1
ATOM 3857 C C . ASP B 1 241 ? -47.406 -64.188 -0.017 1 27.3 241 ASP B C 1
ATOM 3859 O O . ASP B 1 241 ? -47.438 -62.938 -0.054 1 27.3 241 ASP B O 1
#

Nearest PDB structures (foldseek):
  6emg-assembly1_A  TM=9.106E-01  e=6.903E-14  Thermochaetoides thermophila DSM 1495
  6emf-assembly2_B  TM=9.097E-01  e=1.980E-13  Thermochaetoides thermophila DSM 1495
  6emf-assembly1_A  TM=9.058E-01  e=2.155E-13  Thermochaetoides thermophila DSM 1495
  6emg-assembly2_B  TM=8.845E-01  e=3.149E-13  Thermochaetoides thermophila DSM 1495
  8euy-assembly1_4  TM=8.364E-01  e=1.445E-09  Schizosaccharomyces pombe

Secondary structure (DSSP, 8-state):
--GGG--HHHHGGG-S-HHHHHHHHHHHHHHHHT-S---HHHHHHHHHHHHHHHHH--SHHHHHHHHHHHHHGGGGS-HHHHHHHHHHHHHHHHHHGGG--HHHHHHHHHHHHHHHHHHHHHHHHTTT-TT-HHHHHHHHHIIIIIS-TT-SS---HHHHHHHHHHHHHHHHHTT-TT---HHHHHHHHHHHHHHHHGGGSS-HHHHHHHHHHHT-TTSTTS---------TTGGGGG---/--GGG--HHHHGGG-S-HHHHHHHHHHHHHHHHT-S---HHHHHHHHHHHHHHHHH--SHHHHHHHHHHHHHGGGGS-HHHHHHHHHHHHHHHHHHGGG--HHHHHHHHHHHHHHHHHHHHHHHHTTT-TT-HHHHHHHHHIIIIIS-TT-SS---HHHHHHHHHHHHHHHHHTT-TT---HHHHHHHHHHHHHHHHGGGSS-HHHHHHHHHHHT-TTSTTS---------TTGGGGG---

pLDDT: mean 90.18, std 16.81, range [26.52, 98.94]